Protein AF-A0A2E7K1P9-F1 (afdb_monomer_lite)

Sequence (410 aa):
MKFFSSQADNTAHVYNAFFIGLDHKYANKWCELDKQDKVLKALDDAIKAGVHETQGELEARKVELEEELLKSRKILSDFKVHERYKDIQVEANQLTGELHQLANQNVSDGRKLDHYKSAIEDETPPDQVKLEAIYEETGLVFPDSVKRTLQEASAFHIQIIKNRAAFLEAEIVRIKNEMARREALIKTFNEKRSACMEVLNTHGALEEYSRLQEEHTKIKEKFEQILNKIEDIRDKTKKRKEIKSVKLELDKEATIDYEEKRELWEQAIRLFNDTAKALYGVPGEFVIDISDKGYRFNVDIPGGRGGGIGKMKIFCYDLMVICMQQILGRNIDFLVHDSIIYEGVDERQIAHAIEQAAAKAEEYDFQYIMTINSDMVPYEDFHEGFNFDEHIKLRLSDDDESGSLLGLRF

pLDDT: mean 84.12, std 13.24, range [26.08, 97.81]

Structure (mmCIF, N/CA/C/O backbone):
data_AF-A0A2E7K1P9-F1
#
_entry.id   AF-A0A2E7K1P9-F1
#
loop_
_atom_site.group_PDB
_atom_site.id
_atom_site.type_symbol
_atom_site.label_atom_id
_atom_site.label_alt_id
_atom_site.label_comp_id
_atom_site.label_asym_id
_atom_site.label_entity_id
_atom_site.label_seq_id
_atom_site.pdbx_PDB_ins_code
_atom_site.Cartn_x
_atom_site.Cartn_y
_atom_site.Cartn_z
_atom_site.occupancy
_atom_site.B_iso_or_equiv
_atom_site.auth_seq_id
_atom_site.auth_comp_id
_atom_site.auth_asym_id
_atom_site.auth_atom_id
_atom_site.pdbx_PDB_model_num
ATOM 1 N N . MET A 1 1 ? -12.291 7.205 -22.813 1.00 30.08 1 MET A N 1
ATOM 2 C CA . MET A 1 1 ? -11.298 6.509 -21.970 1.00 30.08 1 MET A CA 1
ATOM 3 C C . MET A 1 1 ? -10.903 7.450 -20.840 1.00 30.08 1 MET A C 1
ATOM 5 O O . MET A 1 1 ? -10.360 8.510 -21.120 1.00 30.08 1 MET A O 1
ATOM 9 N N . LYS A 1 2 ? -11.254 7.153 -19.582 1.00 26.08 2 LYS A N 1
ATOM 10 C CA . LYS A 1 2 ? -10.639 7.864 -18.453 1.00 26.08 2 LYS A CA 1
ATOM 11 C C . LYS A 1 2 ? -9.226 7.302 -18.334 1.00 26.08 2 LYS A C 1
ATOM 13 O O . LYS A 1 2 ? -9.080 6.165 -17.902 1.00 26.08 2 LYS A O 1
ATOM 18 N N . PHE A 1 3 ? -8.218 8.059 -18.759 1.00 32.81 3 PHE A N 1
ATOM 19 C CA . PHE A 1 3 ? -6.847 7.792 -18.336 1.00 32.81 3 PHE A CA 1
ATOM 20 C C . PHE A 1 3 ? -6.865 7.756 -16.803 1.00 32.81 3 PHE A C 1
ATOM 22 O O . PHE A 1 3 ? -7.365 8.697 -16.179 1.00 32.81 3 PHE A O 1
ATOM 29 N N . PHE A 1 4 ? -6.422 6.658 -16.188 1.00 37.00 4 PHE A N 1
ATOM 30 C CA . PHE A 1 4 ? -6.228 6.607 -14.740 1.00 37.00 4 PHE A CA 1
ATOM 31 C C . PHE A 1 4 ? -5.079 7.567 -14.413 1.00 37.00 4 PHE A C 1
ATOM 33 O O . PHE A 1 4 ? -3.915 7.193 -14.431 1.00 37.00 4 PHE A O 1
ATOM 40 N N . SER A 1 5 ? -5.410 8.840 -14.197 1.00 42.88 5 SER A N 1
ATOM 41 C CA . SER A 1 5 ? -4.448 9.946 -14.145 1.00 42.88 5 SER A CA 1
ATOM 42 C C . SER A 1 5 ? -3.626 10.007 -12.857 1.00 42.88 5 SER A C 1
ATOM 44 O O . SER A 1 5 ? -2.869 10.951 -12.666 1.00 42.88 5 SER A O 1
ATOM 46 N N . SER A 1 6 ? -3.771 9.041 -11.956 1.00 48.88 6 SER A N 1
ATOM 47 C CA . SER A 1 6 ? -2.884 8.910 -10.807 1.00 48.88 6 SER A CA 1
ATOM 48 C C . SER A 1 6 ? -3.024 7.527 -10.192 1.00 48.88 6 SER A C 1
ATOM 50 O O . SER A 1 6 ? -3.990 7.209 -9.497 1.00 48.88 6 SER A O 1
ATOM 52 N N . GLN A 1 7 ? -2.025 6.683 -10.425 1.00 54.31 7 GLN A N 1
ATOM 53 C CA . GLN A 1 7 ? -1.758 5.614 -9.481 1.00 54.31 7 GLN A CA 1
ATOM 54 C C . GLN A 1 7 ? -1.381 6.266 -8.143 1.00 54.31 7 GLN A C 1
ATOM 56 O O . GLN A 1 7 ? -0.643 7.247 -8.123 1.00 54.31 7 GLN A O 1
ATOM 61 N N . ALA A 1 8 ? -1.903 5.766 -7.022 1.00 63.16 8 ALA A N 1
ATOM 62 C CA . ALA A 1 8 ? -1.455 6.254 -5.722 1.00 63.16 8 ALA A CA 1
ATOM 63 C C . ALA A 1 8 ? 0.054 5.984 -5.580 1.00 63.16 8 ALA A C 1
ATOM 65 O O . ALA A 1 8 ? 0.463 4.837 -5.767 1.00 63.16 8 ALA A O 1
ATOM 66 N N . ASP A 1 9 ? 0.849 7.000 -5.222 1.00 66.00 9 ASP A N 1
ATOM 67 C CA . ASP A 1 9 ? 2.323 6.928 -5.129 1.00 66.00 9 ASP A CA 1
ATOM 68 C C . ASP A 1 9 ? 2.818 5.660 -4.412 1.00 66.00 9 ASP A C 1
ATOM 70 O O . ASP A 1 9 ? 3.737 4.980 -4.863 1.00 66.00 9 ASP A O 1
ATOM 74 N N . ASN A 1 10 ? 2.130 5.263 -3.336 1.00 71.56 10 ASN A N 1
ATOM 75 C CA . ASN A 1 10 ? 2.483 4.075 -2.559 1.00 71.56 10 ASN A CA 1
ATOM 76 C C . ASN A 1 10 ? 2.408 2.761 -3.361 1.00 71.56 10 ASN A C 1
ATOM 78 O O . ASN A 1 10 ? 3.131 1.822 -3.049 1.00 71.56 10 ASN A O 1
ATOM 82 N N . THR A 1 11 ? 1.525 2.653 -4.357 1.00 79.44 11 THR A N 1
ATOM 83 C CA . THR A 1 11 ? 1.408 1.450 -5.197 1.00 79.44 11 THR A CA 1
ATOM 84 C C . THR A 1 11 ? 2.466 1.439 -6.299 1.00 79.44 11 THR A C 1
ATOM 86 O O . THR A 1 11 ? 2.938 0.365 -6.659 1.00 79.44 11 THR A O 1
ATOM 89 N N . ALA A 1 12 ? 2.894 2.607 -6.791 1.00 85.06 12 ALA A N 1
ATOM 90 C CA . ALA A 1 12 ? 3.973 2.690 -7.775 1.00 85.06 12 ALA A CA 1
ATOM 91 C C . ALA A 1 12 ? 5.279 2.101 -7.212 1.00 85.06 12 ALA A C 1
ATOM 93 O O . ALA A 1 12 ? 5.960 1.331 -7.883 1.00 85.06 12 ALA A O 1
ATOM 94 N N . HIS A 1 13 ? 5.580 2.354 -5.934 1.00 87.19 13 HIS A N 1
ATOM 95 C CA . HIS A 1 13 ? 6.755 1.779 -5.272 1.00 87.19 13 HIS A CA 1
ATOM 96 C C . HIS A 1 13 ? 6.727 0.244 -5.172 1.00 87.19 13 HIS A C 1
ATOM 98 O O . HIS A 1 13 ? 7.782 -0.386 -5.218 1.00 87.19 13 HIS A O 1
ATOM 104 N N . VAL A 1 14 ? 5.544 -0.375 -5.084 1.00 90.88 14 VAL A N 1
ATOM 105 C CA . VAL A 1 14 ? 5.408 -1.843 -5.091 1.00 90.88 14 VAL A CA 1
ATOM 106 C C . VAL A 1 14 ? 5.821 -2.410 -6.446 1.00 90.88 14 VAL A C 1
ATOM 108 O O . VAL A 1 14 ? 6.595 -3.366 -6.504 1.00 90.88 14 VAL A O 1
ATOM 111 N N . TYR A 1 15 ? 5.334 -1.811 -7.533 1.00 91.75 15 TYR A N 1
ATOM 112 C CA . TYR A 1 15 ? 5.670 -2.252 -8.886 1.00 91.75 15 TYR A CA 1
ATOM 113 C C . TYR A 1 15 ? 7.130 -1.984 -9.222 1.00 91.75 15 TYR A C 1
ATOM 115 O O . TYR A 1 15 ? 7.794 -2.865 -9.752 1.00 91.75 15 TYR A O 1
ATOM 123 N N . ASN A 1 16 ? 7.667 -0.833 -8.822 1.00 92.88 16 ASN A N 1
ATOM 124 C CA . ASN A 1 16 ? 9.072 -0.515 -9.054 1.00 92.88 16 ASN A CA 1
ATOM 125 C C . ASN A 1 16 ? 9.994 -1.492 -8.321 1.00 92.88 16 ASN A C 1
ATOM 127 O O . ASN A 1 16 ? 10.934 -1.995 -8.929 1.00 92.88 16 ASN A O 1
ATOM 131 N N . ALA A 1 17 ? 9.687 -1.831 -7.060 1.00 94.12 17 ALA A N 1
ATOM 132 C CA . ALA A 1 17 ? 10.420 -2.862 -6.329 1.00 94.12 17 ALA A CA 1
ATOM 133 C C . ALA A 1 17 ? 10.379 -4.202 -7.076 1.00 94.12 17 ALA A C 1
ATOM 135 O O . ALA A 1 17 ? 11.417 -4.832 -7.268 1.00 94.12 17 ALA A O 1
ATOM 136 N N . PHE A 1 18 ? 9.200 -4.596 -7.569 1.00 94.19 18 PHE A N 1
ATOM 137 C CA . PHE A 1 18 ? 9.061 -5.799 -8.379 1.00 94.19 18 PHE A CA 1
ATOM 138 C C . PHE A 1 18 ? 9.933 -5.737 -9.639 1.00 94.19 18 PHE A C 1
ATOM 140 O O . PHE A 1 18 ? 10.727 -6.655 -9.844 1.00 94.19 18 PHE A O 1
ATOM 147 N N . PHE A 1 19 ? 9.824 -4.684 -10.456 1.00 94.44 19 PHE A N 1
ATOM 148 C CA . PHE A 1 19 ? 10.493 -4.572 -11.756 1.00 94.44 19 PHE A CA 1
ATOM 149 C C . PHE A 1 19 ? 12.011 -4.679 -11.674 1.00 94.44 19 PHE A C 1
ATOM 151 O O . PHE A 1 19 ? 12.601 -5.304 -12.549 1.00 94.44 19 PHE A O 1
ATOM 158 N N . ILE A 1 20 ? 12.626 -4.151 -10.615 1.00 93.62 20 ILE A N 1
ATOM 159 C CA . ILE A 1 20 ? 14.087 -4.181 -10.452 1.00 93.62 20 ILE A CA 1
ATOM 160 C C . ILE A 1 20 ? 14.593 -5.359 -9.602 1.00 93.62 20 ILE A C 1
ATOM 162 O O . ILE A 1 20 ? 15.792 -5.487 -9.378 1.00 93.62 20 ILE A O 1
ATOM 166 N N . GLY A 1 21 ? 13.693 -6.213 -9.105 1.00 93.00 21 GLY A N 1
ATOM 167 C CA . GLY A 1 21 ? 14.045 -7.435 -8.373 1.00 93.00 21 GLY A CA 1
ATOM 168 C C . GLY A 1 21 ? 14.069 -7.327 -6.844 1.00 93.00 21 GLY A C 1
ATOM 169 O O . GLY A 1 21 ? 14.297 -8.341 -6.181 1.00 93.00 21 GLY A O 1
ATOM 170 N N . LEU A 1 22 ? 13.773 -6.162 -6.258 1.00 94.19 22 LEU A N 1
ATOM 171 C CA . LEU A 1 22 ? 13.558 -6.022 -4.810 1.00 94.19 22 LEU A CA 1
ATOM 172 C C . LEU A 1 22 ? 12.299 -6.777 -4.355 1.00 94.19 22 LEU A C 1
ATOM 174 O O . LEU A 1 22 ? 11.392 -7.058 -5.148 1.00 94.19 22 LEU A O 1
ATOM 178 N N . ASP A 1 23 ? 12.225 -7.152 -3.073 1.00 93.62 23 ASP A N 1
ATOM 179 C CA . ASP A 1 23 ? 11.033 -7.847 -2.580 1.00 93.62 23 ASP A CA 1
ATOM 180 C C . ASP A 1 23 ? 9.861 -6.869 -2.380 1.00 93.62 23 ASP A C 1
ATOM 182 O O . ASP A 1 23 ? 9.692 -6.195 -1.360 1.00 93.62 23 ASP A O 1
ATOM 186 N N . HIS A 1 24 ? 8.997 -6.829 -3.393 1.00 92.25 24 HIS A N 1
ATOM 187 C CA . HIS A 1 24 ? 7.755 -6.061 -3.408 1.00 92.25 24 HIS A CA 1
ATOM 188 C C . HIS A 1 24 ? 6.796 -6.386 -2.246 1.00 92.25 24 HIS A C 1
ATOM 190 O O . HIS A 1 24 ? 5.922 -5.569 -1.938 1.00 92.25 24 HIS A O 1
ATOM 196 N N . LYS A 1 25 ? 6.933 -7.537 -1.567 1.00 93.19 25 LYS A N 1
ATOM 197 C CA . LYS A 1 25 ? 6.108 -7.873 -0.395 1.00 93.19 25 LYS A CA 1
ATOM 198 C C . LYS A 1 25 ? 6.319 -6.880 0.739 1.00 93.19 25 LYS A C 1
ATOM 200 O O . LYS A 1 25 ? 5.346 -6.518 1.404 1.00 93.19 25 LYS A O 1
ATOM 205 N N . TYR A 1 26 ? 7.545 -6.389 0.927 1.00 91.94 26 TYR A N 1
ATOM 206 C CA . TYR A 1 26 ? 7.821 -5.380 1.945 1.00 91.94 26 TYR A CA 1
ATOM 207 C C . TYR A 1 26 ? 7.118 -4.061 1.615 1.00 91.94 26 TYR A C 1
ATOM 209 O O . TYR A 1 26 ? 6.405 -3.514 2.459 1.00 91.94 26 TYR A O 1
ATOM 217 N N . ALA A 1 27 ? 7.212 -3.604 0.359 1.00 89.31 27 ALA A N 1
ATOM 218 C CA . ALA A 1 27 ? 6.494 -2.424 -0.134 1.00 89.31 27 ALA A CA 1
ATOM 219 C C . ALA A 1 27 ? 4.971 -2.541 0.070 1.00 89.31 27 ALA A C 1
ATOM 221 O O . ALA A 1 27 ? 4.331 -1.607 0.563 1.00 89.31 27 ALA A O 1
ATOM 222 N N . ASN A 1 28 ? 4.392 -3.707 -0.235 1.00 91.00 28 ASN A N 1
ATOM 223 C CA . ASN A 1 28 ? 2.970 -3.969 -0.011 1.00 91.00 28 ASN A CA 1
ATOM 224 C C . ASN A 1 28 ? 2.597 -3.891 1.473 1.00 91.00 28 ASN A C 1
ATOM 226 O O . ASN A 1 28 ? 1.655 -3.182 1.836 1.00 91.00 28 ASN A O 1
ATOM 230 N N . LYS A 1 29 ? 3.369 -4.550 2.344 1.00 91.56 29 LYS A N 1
ATOM 231 C CA . LYS A 1 29 ? 3.129 -4.552 3.792 1.00 91.56 29 LYS A CA 1
ATOM 232 C C . LYS A 1 29 ? 3.224 -3.141 4.383 1.00 91.56 29 LYS A C 1
ATOM 234 O O . LYS A 1 29 ? 2.392 -2.767 5.208 1.00 91.56 29 LYS A O 1
ATOM 239 N N . TRP A 1 30 ? 4.161 -2.307 3.923 1.00 90.81 30 TRP A N 1
ATOM 240 C CA . TRP A 1 30 ? 4.207 -0.892 4.312 1.00 90.81 30 TRP A CA 1
ATOM 241 C C . TRP A 1 30 ? 2.958 -0.123 3.884 1.00 90.81 30 TRP A C 1
ATOM 243 O O . TRP A 1 30 ? 2.417 0.643 4.684 1.00 90.81 30 TRP A O 1
ATOM 253 N N . CYS A 1 31 ? 2.476 -0.339 2.658 1.00 87.50 31 CYS A N 1
ATOM 254 C CA . CYS A 1 31 ? 1.270 0.313 2.151 1.00 87.50 31 CYS A CA 1
ATOM 255 C C . CYS A 1 31 ? 0.033 -0.053 2.990 1.00 87.50 31 CYS A C 1
ATOM 257 O O . CYS A 1 31 ? -0.765 0.820 3.340 1.00 87.50 31 CYS A O 1
ATOM 259 N N . GLU A 1 32 ? -0.103 -1.322 3.378 1.00 89.62 32 GLU A N 1
ATOM 260 C CA . GLU A 1 32 ? -1.168 -1.794 4.269 1.00 89.62 32 GLU A CA 1
ATOM 261 C C . GLU A 1 32 ? -1.074 -1.168 5.666 1.00 89.62 32 GLU A C 1
ATOM 263 O O . GLU A 1 32 ? -2.058 -0.618 6.170 1.00 89.62 32 GLU A O 1
ATOM 268 N N . LEU A 1 33 ? 0.117 -1.175 6.271 1.00 91.12 33 LEU A N 1
ATOM 269 C CA . LEU A 1 33 ? 0.347 -0.590 7.594 1.00 91.12 33 LEU A CA 1
ATOM 270 C C . LEU A 1 33 ? 0.148 0.933 7.600 1.00 91.12 33 LEU A C 1
ATOM 272 O O . LEU A 1 33 ? -0.300 1.490 8.601 1.00 91.12 33 LEU A O 1
ATOM 276 N N . ASP A 1 34 ? 0.467 1.634 6.508 1.00 87.88 34 ASP A N 1
ATOM 277 C CA . ASP A 1 34 ? 0.216 3.074 6.372 1.00 87.88 34 ASP A CA 1
ATOM 278 C C . ASP A 1 34 ? -1.280 3.390 6.254 1.00 87.88 34 ASP A C 1
ATOM 280 O O . ASP A 1 34 ? -1.759 4.327 6.894 1.00 87.88 34 ASP A O 1
ATOM 284 N N . LYS A 1 35 ? -2.047 2.575 5.515 1.00 88.38 35 LYS A N 1
ATOM 285 C CA . LYS A 1 35 ? -3.515 2.688 5.474 1.00 88.38 35 LYS A CA 1
ATOM 286 C C . LYS A 1 35 ? -4.120 2.508 6.868 1.00 88.38 35 LYS A C 1
ATOM 288 O O . LYS A 1 35 ? -4.943 3.323 7.281 1.00 88.38 35 LYS A O 1
ATOM 293 N N . GLN A 1 36 ? -3.680 1.493 7.613 1.00 89.56 36 GLN A N 1
ATOM 294 C CA . GLN A 1 36 ? -4.150 1.253 8.980 1.00 89.56 36 GLN A CA 1
ATOM 295 C C . GLN A 1 36 ? -3.756 2.389 9.943 1.00 89.56 36 GLN A C 1
ATOM 297 O O . GLN A 1 36 ? -4.601 2.877 10.694 1.00 89.56 36 GLN A O 1
ATOM 302 N N . ASP A 1 37 ? -2.504 2.866 9.899 1.00 89.69 37 ASP A N 1
ATOM 303 C CA . ASP A 1 37 ? -2.039 3.972 10.752 1.00 89.69 37 ASP A CA 1
ATOM 304 C C . ASP A 1 37 ? -2.754 5.293 10.430 1.00 89.69 37 ASP A C 1
ATOM 306 O O . ASP A 1 37 ? -3.048 6.052 11.349 1.00 89.69 37 ASP A O 1
ATOM 310 N N . LYS A 1 38 ? -3.097 5.565 9.162 1.00 89.19 38 LYS A N 1
ATOM 311 C CA . LYS A 1 38 ? -3.888 6.747 8.769 1.00 89.19 38 LYS A CA 1
ATOM 312 C C . LYS A 1 38 ? -5.279 6.750 9.400 1.00 89.19 38 LYS A C 1
ATOM 314 O O . LYS A 1 38 ? -5.691 7.777 9.937 1.00 89.19 38 LYS A O 1
ATOM 319 N N . VAL A 1 39 ? -5.972 5.608 9.391 1.00 87.88 39 VAL A N 1
ATOM 320 C CA . VAL A 1 39 ? -7.293 5.472 10.031 1.00 87.88 39 VAL A CA 1
ATOM 321 C C . VAL A 1 39 ? -7.202 5.744 11.535 1.00 87.88 39 VAL A C 1
ATOM 323 O O . VAL A 1 39 ? -8.043 6.450 12.087 1.00 87.88 39 VAL A O 1
ATOM 326 N N . LEU A 1 40 ? -6.162 5.235 12.204 1.00 87.94 40 LEU A N 1
ATOM 327 C CA . LEU A 1 40 ? -5.960 5.462 13.639 1.00 87.94 40 LEU A CA 1
ATOM 328 C C . LEU A 1 40 ? -5.516 6.900 13.956 1.00 87.94 40 LEU A C 1
ATOM 330 O O . LEU A 1 40 ? -5.978 7.473 14.941 1.00 87.94 40 LEU A O 1
ATOM 334 N N . LYS A 1 41 ? -4.667 7.508 13.118 1.00 87.94 41 LYS A N 1
ATOM 335 C CA . LYS A 1 41 ? -4.225 8.907 13.255 1.00 87.94 41 LYS A CA 1
ATOM 336 C C . LYS A 1 41 ? -5.381 9.896 13.180 1.00 87.94 41 LYS A C 1
ATOM 338 O O . LYS A 1 41 ? -5.394 10.833 13.966 1.00 87.94 41 LYS A O 1
ATOM 343 N N . ALA A 1 42 ? -6.355 9.664 12.300 1.00 87.06 42 ALA A N 1
ATOM 344 C CA . ALA A 1 42 ? -7.517 10.541 12.173 1.00 87.06 42 ALA A CA 1
ATOM 345 C C . ALA A 1 42 ? -8.279 10.700 13.502 1.00 87.06 42 ALA A C 1
ATOM 347 O O . ALA A 1 42 ? -8.740 11.793 13.825 1.00 87.06 42 ALA A O 1
ATOM 348 N N . LEU A 1 43 ? -8.363 9.633 14.306 1.00 82.19 43 LEU A N 1
ATOM 349 C CA . LEU A 1 43 ? -8.962 9.710 15.637 1.00 82.19 43 LEU A CA 1
ATOM 350 C C . LEU A 1 43 ? -8.108 10.532 16.607 1.00 82.19 43 LEU A C 1
ATOM 352 O O . LEU A 1 43 ? -8.647 11.367 17.327 1.00 82.19 43 LEU A O 1
ATOM 356 N N . ASP A 1 44 ? -6.792 10.317 16.626 1.00 83.88 44 ASP A N 1
ATOM 357 C CA . ASP A 1 44 ? -5.888 11.083 17.492 1.00 83.88 44 ASP A CA 1
ATOM 358 C C . ASP A 1 44 ? -5.907 12.576 17.157 1.00 83.88 44 ASP A C 1
ATOM 360 O O . ASP A 1 44 ? -5.865 13.416 18.055 1.00 83.88 44 ASP A O 1
ATOM 364 N N . ASP A 1 45 ? -5.986 12.914 15.873 1.00 87.06 45 ASP A N 1
ATOM 365 C CA . ASP A 1 45 ? -6.081 14.299 15.427 1.00 87.06 45 ASP A CA 1
ATOM 366 C C . ASP A 1 45 ? -7.427 14.917 15.832 1.00 87.06 45 ASP A C 1
ATOM 368 O O . ASP A 1 45 ? -7.458 16.058 16.289 1.00 87.06 45 ASP A O 1
ATOM 372 N N . ALA A 1 46 ? -8.523 14.153 15.785 1.00 85.50 46 ALA A N 1
ATOM 373 C CA . ALA A 1 46 ? -9.822 14.599 16.285 1.00 85.50 46 ALA A CA 1
ATOM 374 C C . ALA A 1 46 ? -9.844 14.791 17.818 1.00 85.50 46 ALA A C 1
ATOM 376 O O . ALA A 1 46 ? -10.453 15.745 18.304 1.00 85.50 46 ALA A O 1
ATOM 377 N N . ILE A 1 47 ? -9.139 13.945 18.581 1.00 85.38 47 ILE A N 1
ATOM 378 C CA . ILE A 1 47 ? -8.943 14.130 20.031 1.00 85.38 47 ILE A CA 1
ATOM 379 C C . ILE A 1 47 ? -8.126 15.404 20.297 1.00 85.38 47 ILE A C 1
ATOM 381 O O . ILE A 1 47 ? -8.526 16.241 21.101 1.00 85.38 47 ILE A O 1
ATOM 385 N N . LYS A 1 48 ? -7.007 15.610 19.588 1.00 83.81 48 LYS A N 1
ATOM 386 C CA . LYS A 1 48 ? -6.170 16.819 19.737 1.00 83.81 48 LYS A CA 1
ATOM 387 C C . LYS A 1 48 ? -6.891 18.104 19.343 1.00 83.81 48 LYS A C 1
ATOM 389 O O . LYS A 1 48 ? -6.627 19.147 19.931 1.00 83.81 48 LYS A O 1
ATOM 394 N N . ALA A 1 49 ? -7.775 18.035 18.351 1.00 86.06 49 ALA A N 1
ATOM 395 C CA . ALA A 1 49 ? -8.608 19.153 17.925 1.00 86.06 49 ALA A CA 1
ATOM 396 C C . ALA A 1 49 ? -9.758 19.458 18.906 1.00 86.06 49 ALA A C 1
ATOM 398 O O . ALA A 1 49 ? -10.507 20.405 18.678 1.00 86.06 49 ALA A O 1
ATOM 399 N N . GLY A 1 50 ? -9.921 18.667 19.975 1.00 82.06 50 GLY A N 1
ATOM 400 C CA . GLY A 1 50 ? -10.991 18.833 20.960 1.00 82.06 50 GLY A CA 1
ATOM 401 C C . GLY A 1 50 ? -12.373 18.405 20.456 1.00 82.06 50 GLY A C 1
ATOM 402 O O . GLY A 1 50 ? -13.377 18.728 21.082 1.00 82.06 50 GLY A O 1
ATOM 403 N N . VAL A 1 51 ? -12.443 17.689 19.327 1.00 84.25 51 VAL A N 1
ATOM 404 C CA . VAL A 1 51 ? -13.696 17.132 18.785 1.00 84.25 51 VAL A CA 1
ATOM 405 C C . VAL A 1 51 ? -14.124 15.894 19.581 1.00 84.25 51 VAL A C 1
ATOM 407 O O . VAL A 1 51 ? -15.316 15.624 19.724 1.00 84.25 51 VAL A O 1
ATOM 410 N N . HIS A 1 52 ? -13.155 15.155 20.127 1.00 83.19 52 HIS A N 1
ATOM 411 C CA . HIS A 1 52 ? -13.379 14.004 20.998 1.00 83.19 52 HIS A CA 1
ATOM 412 C C . HIS A 1 52 ? -12.691 14.179 22.355 1.00 83.19 52 HIS A C 1
ATOM 414 O O . HIS A 1 52 ? -11.592 14.721 22.431 1.00 83.19 52 HIS A O 1
ATOM 420 N N . GLU A 1 53 ? -13.340 13.670 23.406 1.00 86.00 53 GLU A N 1
ATOM 421 C CA . GLU A 1 53 ? -12.803 13.621 24.772 1.00 86.00 53 GLU A CA 1
ATOM 422 C C . GLU A 1 53 ? -11.527 12.758 24.818 1.00 86.00 53 GLU A C 1
ATOM 424 O O . GLU A 1 53 ? -11.432 11.705 24.174 1.00 86.00 53 GLU A O 1
ATOM 429 N N . THR A 1 54 ? -10.543 13.186 25.605 1.00 89.81 54 THR A N 1
ATOM 430 C CA . THR A 1 54 ? -9.325 12.410 25.864 1.00 89.81 54 THR A CA 1
ATOM 431 C C . THR A 1 54 ? -9.610 11.227 26.793 1.00 89.81 54 THR A C 1
ATOM 433 O O . THR A 1 54 ? -10.577 11.225 27.557 1.00 89.81 54 THR A O 1
ATOM 436 N N . GLN A 1 55 ? -8.721 10.223 26.809 1.00 89.88 55 GLN A N 1
ATOM 437 C CA . GLN A 1 55 ? -8.840 9.118 27.770 1.00 89.88 55 GLN A CA 1
ATOM 438 C C . GLN A 1 55 ? -8.870 9.628 29.224 1.00 89.88 55 GLN A C 1
ATOM 440 O O . GLN A 1 55 ? -9.642 9.118 30.026 1.00 89.88 55 GLN A O 1
ATOM 445 N N . GLY A 1 56 ? -8.057 10.635 29.567 1.00 89.00 56 GLY A N 1
ATOM 446 C CA . GLY A 1 56 ? -8.008 11.186 30.926 1.00 89.00 56 GLY A CA 1
ATOM 447 C C . GLY A 1 56 ? -9.313 11.866 31.345 1.00 89.00 56 GLY A C 1
ATOM 448 O O . GLY A 1 56 ? -9.776 11.658 32.462 1.00 89.00 56 GLY A O 1
ATOM 449 N N . GLU A 1 57 ? -9.935 12.620 30.437 1.00 90.81 57 GLU A N 1
ATOM 450 C CA . GLU A 1 57 ? -11.239 13.258 30.669 1.00 90.81 57 GLU A CA 1
ATOM 451 C C . GLU A 1 57 ? -12.349 12.221 30.867 1.00 90.81 57 GLU A C 1
ATOM 453 O O . GLU A 1 57 ? -13.154 12.337 31.791 1.00 90.81 57 GLU A O 1
ATOM 458 N N . LEU A 1 58 ? -12.359 11.167 30.047 1.00 93.12 58 LEU A N 1
ATOM 459 C CA . LEU A 1 58 ? -13.323 10.077 30.183 1.00 93.12 58 LEU A CA 1
ATOM 460 C C . LEU A 1 58 ? -13.148 9.311 31.502 1.00 93.12 58 LEU A C 1
ATOM 462 O O . LEU A 1 58 ? -14.142 8.959 32.130 1.00 93.12 58 LEU A O 1
ATOM 466 N N . GLU A 1 59 ? -11.910 9.073 31.948 1.00 93.06 59 GLU A N 1
ATOM 467 C CA . GLU A 1 59 ? -11.632 8.414 33.235 1.00 93.06 59 GLU A CA 1
ATOM 468 C C . GLU A 1 59 ? -12.071 9.278 34.425 1.00 93.06 59 GLU A C 1
ATOM 470 O O . GLU A 1 59 ? -12.653 8.752 35.371 1.00 93.06 59 GLU A O 1
ATOM 475 N N . ALA A 1 60 ? -11.866 10.598 34.376 1.00 94.44 60 ALA A N 1
ATOM 476 C CA . ALA A 1 60 ? -12.380 11.506 35.404 1.00 94.44 60 ALA A CA 1
ATOM 477 C C . ALA A 1 60 ? -13.916 11.454 35.470 1.00 94.44 60 ALA A C 1
ATOM 479 O O . ALA A 1 60 ? -14.497 11.240 36.534 1.00 94.44 60 ALA A O 1
ATOM 480 N N . ARG A 1 61 ? -14.575 11.534 34.310 1.00 92.25 61 ARG A N 1
ATOM 481 C CA . ARG A 1 61 ? -16.038 11.472 34.200 1.00 92.25 61 ARG A CA 1
ATOM 482 C C . ARG A 1 61 ? -16.616 10.125 34.626 1.00 92.25 61 ARG A C 1
ATOM 484 O O . ARG A 1 61 ? -17.708 10.063 35.187 1.00 92.25 61 ARG A O 1
ATOM 491 N N . LYS A 1 62 ? -15.888 9.037 34.372 1.00 95.81 62 LYS A N 1
ATOM 492 C CA . LYS A 1 62 ? -16.229 7.701 34.865 1.00 95.81 62 LYS A CA 1
ATOM 493 C C . LYS A 1 62 ? -16.295 7.696 36.393 1.00 95.81 62 LYS A C 1
ATOM 495 O O . LYS A 1 62 ? -17.270 7.180 36.927 1.00 95.81 62 LYS A O 1
ATOM 500 N N . VAL A 1 63 ? -15.297 8.265 37.076 1.00 95.44 63 VAL A N 1
ATOM 501 C CA . VAL A 1 63 ? -15.265 8.332 38.550 1.00 95.44 63 VAL A CA 1
ATOM 502 C C . VAL A 1 63 ? -16.446 9.146 39.086 1.00 95.44 63 VAL A C 1
ATOM 504 O O . VAL A 1 63 ? -17.121 8.702 40.011 1.00 95.44 63 VAL A O 1
ATOM 507 N N . GLU A 1 64 ? -16.755 10.289 38.469 1.00 93.81 64 GLU A N 1
ATOM 508 C CA . GLU A 1 64 ? -17.919 11.109 38.841 1.00 93.81 64 GLU A CA 1
ATOM 509 C C . GLU A 1 64 ? -19.241 10.333 38.707 1.00 93.81 64 GLU A C 1
ATOM 511 O O . GLU A 1 64 ? -20.028 10.263 39.653 1.00 93.81 64 GLU A O 1
ATOM 516 N N . LEU A 1 65 ? -19.468 9.690 37.556 1.00 93.62 65 LEU A N 1
ATOM 517 C CA . LEU A 1 65 ? -20.672 8.892 37.304 1.00 93.62 65 LEU A CA 1
ATOM 518 C C . LEU A 1 65 ? -20.763 7.659 38.216 1.00 93.62 65 LEU A C 1
ATOM 520 O O . LEU A 1 65 ? -21.861 7.258 38.599 1.00 93.62 65 LEU A O 1
ATOM 524 N N . GLU A 1 66 ? -19.631 7.058 38.582 1.00 93.94 66 GLU A N 1
ATOM 525 C CA . GLU A 1 66 ? -19.574 5.946 39.534 1.00 93.94 66 GLU A CA 1
ATOM 526 C C . GLU A 1 66 ? -20.030 6.386 40.934 1.00 93.94 66 GLU A C 1
ATOM 528 O O . GLU A 1 66 ? -20.833 5.699 41.576 1.00 93.94 66 GLU A O 1
ATOM 533 N N . GLU A 1 67 ? -19.599 7.565 41.392 1.00 94.44 67 GLU A N 1
ATOM 534 C CA . GLU A 1 67 ? -20.090 8.145 42.643 1.00 94.44 67 GLU A CA 1
ATOM 535 C C . GLU A 1 67 ? -21.586 8.479 42.590 1.00 94.44 67 GLU A C 1
ATOM 537 O O . GLU A 1 67 ? -22.312 8.213 43.556 1.00 94.44 67 GLU A O 1
ATOM 542 N N . GLU A 1 68 ? -22.065 9.060 41.488 1.00 92.62 68 GLU A N 1
ATOM 543 C CA . GLU A 1 68 ? -23.489 9.352 41.285 1.00 92.62 68 GLU A CA 1
ATOM 544 C C . GLU A 1 68 ? -24.335 8.075 41.290 1.00 92.62 68 GLU A C 1
ATOM 546 O O . GLU A 1 68 ? -25.375 8.027 41.953 1.00 92.62 68 GLU A O 1
ATOM 551 N N . LEU A 1 69 ? -23.863 7.010 40.636 1.00 92.88 69 LEU A N 1
ATOM 552 C CA . LEU A 1 69 ? -24.500 5.694 40.656 1.00 92.88 69 LEU A CA 1
ATOM 553 C C . LEU A 1 69 ? -24.598 5.131 42.068 1.00 92.88 69 LEU A C 1
ATOM 555 O O . LEU A 1 69 ? -25.655 4.628 42.454 1.00 92.88 69 LEU A O 1
ATOM 559 N N . LEU A 1 70 ? -23.522 5.227 42.853 1.00 92.25 70 LEU A N 1
ATOM 560 C CA . LEU A 1 70 ? -23.511 4.778 44.244 1.00 92.25 70 LEU A CA 1
ATOM 561 C C . LEU A 1 70 ? -24.497 5.575 45.106 1.00 92.25 70 LEU A C 1
ATOM 563 O O . LEU A 1 70 ? -25.230 4.979 45.899 1.00 92.25 70 LEU A O 1
ATOM 567 N N . LYS A 1 71 ? -24.546 6.904 44.948 1.00 90.50 71 LYS A N 1
ATOM 568 C CA . LYS A 1 71 ? -25.485 7.784 45.669 1.00 90.50 71 LYS A CA 1
ATOM 569 C C . LYS A 1 71 ? -26.934 7.471 45.290 1.00 90.50 71 LYS A C 1
ATOM 571 O O . LYS A 1 71 ? -27.751 7.208 46.168 1.00 90.50 71 LYS A O 1
ATOM 576 N N . SER A 1 72 ? -27.232 7.422 43.994 1.00 87.75 72 SER A N 1
ATOM 577 C CA . SER A 1 72 ? -28.558 7.103 43.458 1.00 87.75 72 SER A CA 1
ATOM 578 C C . SER A 1 72 ? -29.033 5.709 43.896 1.00 87.75 72 SER A C 1
ATOM 580 O O . SER A 1 72 ? -30.167 5.550 44.348 1.00 87.75 72 SER A O 1
ATOM 582 N N . ARG A 1 73 ? -28.141 4.708 43.890 1.00 86.94 73 ARG A N 1
ATOM 583 C CA . ARG A 1 73 ? -28.446 3.354 44.374 1.00 86.94 73 ARG A CA 1
ATOM 584 C C . ARG A 1 73 ? -28.795 3.321 45.863 1.00 86.94 73 ARG A C 1
ATOM 586 O O . ARG A 1 73 ? -29.703 2.585 46.238 1.00 86.94 73 ARG A O 1
ATOM 593 N N . LYS A 1 74 ? -28.096 4.097 46.702 1.00 85.69 74 LYS A N 1
ATOM 594 C CA . LYS A 1 74 ? -28.415 4.217 48.138 1.00 85.69 74 LYS A CA 1
ATOM 595 C C . LYS A 1 74 ? -29.787 4.853 48.364 1.00 85.69 74 LYS A C 1
ATOM 597 O O . LYS A 1 74 ? -30.578 4.336 49.142 1.00 85.69 74 LYS A O 1
ATOM 602 N N . ILE A 1 75 ? -30.101 5.927 47.637 1.00 80.81 75 ILE A N 1
ATOM 603 C CA . ILE A 1 75 ? -31.416 6.583 47.716 1.00 80.81 75 ILE A CA 1
ATOM 604 C C . ILE A 1 75 ? -32.533 5.591 47.355 1.00 80.81 75 ILE A C 1
ATOM 606 O O . ILE A 1 75 ? -33.534 5.504 48.062 1.00 80.81 75 ILE A O 1
ATOM 610 N N . LEU A 1 76 ? -32.336 4.790 46.303 1.00 80.00 76 LEU A N 1
ATOM 611 C CA . LEU A 1 76 ? -33.284 3.750 45.900 1.00 80.00 76 LEU A CA 1
ATOM 612 C C . LEU A 1 76 ? -33.416 2.610 46.923 1.00 80.00 76 LEU A C 1
ATOM 614 O O . LEU A 1 76 ? -34.508 2.063 47.063 1.00 80.00 76 LEU A O 1
ATOM 618 N N . SER A 1 77 ? -32.340 2.232 47.627 1.00 74.44 77 SER A N 1
ATOM 619 C CA . SER A 1 77 ? -32.391 1.168 48.645 1.00 74.44 77 SER A CA 1
ATOM 620 C C . SER A 1 77 ? -33.056 1.605 49.947 1.00 74.44 77 SER A C 1
ATOM 622 O O . SER A 1 77 ? -33.676 0.780 50.619 1.00 74.44 77 SER A O 1
ATOM 624 N N . ASP A 1 78 ? -32.934 2.885 50.294 1.00 74.31 78 ASP A N 1
ATOM 625 C CA . ASP A 1 78 ? -33.469 3.450 51.536 1.00 74.31 78 ASP A CA 1
ATOM 626 C C . ASP A 1 78 ? -34.950 3.859 51.400 1.00 74.31 78 ASP A C 1
ATOM 628 O O . ASP A 1 78 ? -35.632 4.099 52.403 1.00 74.31 78 ASP A O 1
ATOM 632 N N . PHE A 1 79 ? -35.480 3.894 50.171 1.00 68.06 79 PHE A N 1
ATOM 633 C CA . PHE A 1 79 ? -36.875 4.219 49.883 1.00 68.06 79 PHE A CA 1
ATOM 634 C C . PHE A 1 79 ? -37.822 3.097 50.362 1.00 68.06 79 PHE A C 1
ATOM 636 O O . PHE A 1 79 ? -37.979 2.054 49.723 1.00 68.06 79 PHE A O 1
ATOM 643 N N . LYS A 1 80 ? -38.465 3.292 51.522 1.00 56.19 80 LYS A N 1
ATOM 644 C CA . LYS A 1 80 ? -39.425 2.336 52.103 1.00 56.19 80 LYS A CA 1
ATOM 645 C C . LYS A 1 80 ? -40.801 2.434 51.435 1.00 56.19 80 LYS A C 1
ATOM 647 O O . LYS A 1 80 ? -41.624 3.256 51.830 1.00 56.19 80 LYS A O 1
ATOM 652 N N . VAL A 1 81 ? -41.083 1.529 50.498 1.00 55.00 81 VAL A N 1
ATOM 653 C CA . VAL A 1 81 ? -42.445 1.245 50.001 1.00 55.00 81 VAL A CA 1
ATOM 654 C C . VAL A 1 81 ? -43.026 0.041 50.761 1.00 55.00 81 VAL A C 1
ATOM 656 O O . VAL A 1 81 ? -42.297 -0.889 51.104 1.00 55.00 81 VAL A O 1
ATOM 659 N N . HIS A 1 82 ? -44.328 0.063 51.068 1.00 54.81 82 HIS A N 1
ATOM 660 C CA . HIS A 1 82 ? -45.062 -1.009 51.766 1.00 54.81 82 HIS A CA 1
ATOM 661 C C . HIS A 1 82 ? -44.810 -2.396 51.124 1.00 54.81 82 HIS A C 1
ATOM 663 O O . HIS A 1 82 ? -44.843 -2.506 49.900 1.00 54.81 82 HIS A O 1
ATOM 669 N N . GLU A 1 83 ? -44.626 -3.462 51.924 1.00 55.84 83 GLU A N 1
ATOM 670 C CA . GLU A 1 83 ? -44.187 -4.803 51.460 1.00 55.84 83 GLU A CA 1
ATOM 671 C C . GLU A 1 83 ? -44.966 -5.371 50.259 1.00 55.84 83 GLU A C 1
ATOM 673 O O . GLU A 1 83 ? -44.357 -5.955 49.372 1.00 55.84 83 GLU A O 1
ATOM 678 N N . ARG A 1 84 ? -46.282 -5.135 50.164 1.00 52.38 84 ARG A N 1
ATOM 679 C CA . ARG A 1 84 ? -47.113 -5.614 49.041 1.00 52.38 84 ARG A CA 1
ATOM 680 C C . ARG A 1 84 ? -46.825 -4.947 47.689 1.00 52.38 84 ARG A C 1
ATOM 682 O O . ARG A 1 84 ? -47.148 -5.529 46.662 1.00 52.38 84 ARG A O 1
ATOM 689 N N . TYR A 1 85 ? -46.239 -3.751 47.670 1.00 62.06 85 TYR A N 1
ATOM 690 C CA . TYR A 1 85 ? -45.857 -3.065 46.428 1.00 62.06 85 TYR A CA 1
ATOM 691 C C . TYR A 1 85 ? -44.441 -3.419 45.984 1.00 62.06 85 TYR A C 1
ATOM 693 O O . TYR A 1 85 ? -44.128 -3.301 44.804 1.00 62.06 85 TYR A O 1
ATOM 701 N N . LYS A 1 86 ? -43.599 -3.890 46.912 1.00 62.28 86 LYS A N 1
ATOM 702 C CA . LYS A 1 86 ? -42.223 -4.302 46.631 1.00 62.28 86 LYS A CA 1
ATOM 703 C C . LYS A 1 86 ? -42.180 -5.456 45.630 1.00 62.28 86 LYS A C 1
ATOM 705 O O . LYS A 1 86 ? -41.343 -5.441 44.737 1.00 62.28 86 LYS A O 1
ATOM 710 N N . ASP A 1 87 ? -43.113 -6.399 45.730 1.00 70.94 87 ASP A N 1
ATOM 711 C CA . ASP A 1 87 ? -43.197 -7.541 44.814 1.00 70.94 87 ASP A CA 1
ATOM 712 C C . ASP A 1 87 ? -43.604 -7.103 43.398 1.00 70.94 87 ASP A C 1
ATOM 714 O O . ASP A 1 87 ? -42.940 -7.451 42.424 1.00 70.94 87 ASP A O 1
ATOM 718 N N . ILE A 1 88 ? -44.619 -6.239 43.291 1.00 72.94 88 ILE A N 1
ATOM 719 C CA . ILE A 1 88 ? -45.097 -5.674 42.014 1.00 72.94 88 ILE A CA 1
ATOM 720 C C . ILE A 1 88 ? -44.019 -4.775 41.375 1.00 72.94 88 ILE A C 1
ATOM 722 O O . ILE A 1 88 ? -43.864 -4.724 40.157 1.00 72.94 88 ILE A O 1
ATOM 726 N N . GLN A 1 89 ? -43.230 -4.081 42.195 1.00 65.31 89 GLN A N 1
ATOM 727 C CA . GLN A 1 89 ? -42.106 -3.247 41.776 1.00 65.31 89 GLN A CA 1
ATOM 728 C C . GLN A 1 89 ? -40.901 -4.074 41.305 1.00 65.31 89 GLN A C 1
ATOM 730 O O . GLN A 1 89 ? -40.273 -3.725 40.305 1.00 65.31 89 GLN A O 1
ATOM 735 N N . VAL A 1 90 ? -40.567 -5.167 41.999 1.00 77.88 90 VAL A N 1
ATOM 736 C CA . VAL A 1 90 ? -39.535 -6.119 41.556 1.00 77.88 90 VAL A CA 1
ATOM 737 C C . VAL A 1 90 ? -39.923 -6.711 40.203 1.00 77.88 90 VAL A C 1
ATOM 739 O O . VAL A 1 90 ? -39.084 -6.757 39.305 1.00 77.88 90 VAL A O 1
ATOM 742 N N . GLU A 1 91 ? -41.196 -7.065 40.029 1.00 81.31 91 GLU A N 1
ATOM 743 C CA . GLU A 1 91 ? -41.742 -7.549 38.762 1.00 81.31 91 GLU A CA 1
ATOM 744 C C . GLU A 1 91 ? -41.659 -6.480 37.655 1.00 81.31 91 GLU A C 1
ATOM 746 O O . GLU A 1 91 ? -41.129 -6.749 36.578 1.00 81.31 91 GLU A O 1
ATOM 751 N N . ALA A 1 92 ? -42.069 -5.233 37.918 1.00 79.31 92 ALA A N 1
ATOM 752 C CA . ALA A 1 92 ? -41.972 -4.135 36.948 1.00 79.31 92 ALA A CA 1
ATOM 753 C C . ALA A 1 92 ? -40.519 -3.812 36.538 1.00 79.31 92 ALA A C 1
ATOM 755 O O . ALA A 1 92 ? -40.241 -3.513 35.369 1.00 79.31 92 ALA A O 1
ATOM 756 N N . ASN A 1 93 ? -39.579 -3.893 37.484 1.00 75.00 93 ASN A N 1
ATOM 757 C CA . ASN A 1 93 ? -38.151 -3.696 37.235 1.00 75.00 93 ASN A CA 1
ATOM 758 C C . ASN A 1 93 ? -37.545 -4.846 36.420 1.00 75.00 93 ASN A C 1
ATOM 760 O O . ASN A 1 93 ? -36.785 -4.584 35.486 1.00 75.00 93 ASN A O 1
ATOM 764 N N . GLN A 1 94 ? -37.899 -6.099 36.725 1.00 85.69 94 GLN A N 1
ATOM 765 C CA . GLN A 1 94 ? -37.512 -7.255 35.909 1.00 85.69 94 GLN A CA 1
ATOM 766 C C . GLN A 1 94 ? -38.041 -7.117 34.482 1.00 85.69 94 GLN A C 1
ATOM 768 O O . GLN A 1 94 ? -37.254 -7.192 33.542 1.00 85.69 94 GLN A O 1
ATOM 773 N N . LEU A 1 95 ? -39.328 -6.795 34.318 1.00 84.88 95 LEU A N 1
ATOM 774 C CA . LEU A 1 95 ? -39.937 -6.560 33.007 1.00 84.88 95 LEU A CA 1
ATOM 775 C C . LEU A 1 95 ? -39.239 -5.428 32.244 1.00 84.88 95 LEU A C 1
ATOM 777 O O . LEU A 1 95 ? -39.034 -5.539 31.040 1.00 84.88 95 LEU A O 1
ATOM 781 N N . THR A 1 96 ? -38.827 -4.353 32.925 1.00 80.69 96 THR A N 1
ATOM 782 C CA . THR A 1 96 ? -38.075 -3.252 32.298 1.00 80.69 96 THR A CA 1
ATOM 783 C C . THR A 1 96 ? -36.691 -3.707 31.832 1.00 80.69 96 THR A C 1
ATOM 785 O O . THR A 1 96 ? -36.311 -3.427 30.696 1.00 80.69 96 THR A O 1
ATOM 788 N N . GLY A 1 97 ? -35.955 -4.450 32.664 1.00 81.31 97 GLY A N 1
ATOM 789 C CA . GLY A 1 97 ? -34.663 -5.024 32.282 1.00 81.31 97 GLY A CA 1
ATOM 790 C C . GLY A 1 97 ? -34.774 -5.979 31.090 1.00 81.31 97 GLY A C 1
ATOM 791 O O . GLY A 1 97 ? -34.002 -5.869 30.136 1.00 81.31 97 GLY A O 1
ATOM 792 N N . GLU A 1 98 ? -35.774 -6.860 31.103 1.00 85.69 98 GLU A N 1
ATOM 793 C CA . GLU A 1 98 ? -36.048 -7.798 30.011 1.00 85.69 98 GLU A CA 1
ATOM 794 C C . GLU A 1 98 ? -36.464 -7.074 28.722 1.00 85.69 98 GLU A C 1
ATOM 796 O O . GLU A 1 98 ? -35.971 -7.410 27.647 1.00 85.69 98 GLU A O 1
ATOM 801 N N . LEU A 1 99 ? -37.293 -6.027 28.811 1.00 86.06 99 LEU A N 1
ATOM 802 C CA . LEU A 1 99 ? -37.663 -5.179 27.672 1.00 86.06 99 LEU A CA 1
ATOM 803 C C . LEU A 1 99 ? -36.439 -4.521 27.028 1.00 86.06 99 LEU A C 1
ATOM 805 O O . LEU A 1 99 ? -36.297 -4.573 25.806 1.00 86.06 99 LEU A O 1
ATOM 809 N N . HIS A 1 100 ? -35.537 -3.941 27.827 1.00 81.81 100 HIS A N 1
ATOM 810 C CA . HIS A 1 100 ? -34.303 -3.343 27.311 1.00 81.81 100 HIS A CA 1
ATOM 811 C C . HIS A 1 100 ? -33.386 -4.386 26.670 1.00 81.81 100 HIS A C 1
ATOM 813 O O . HIS A 1 100 ? -32.829 -4.136 25.600 1.00 81.81 100 HIS A O 1
ATOM 819 N N . GLN A 1 101 ? -33.249 -5.566 27.279 1.00 87.75 101 GLN A N 1
ATOM 820 C CA . GLN A 1 101 ? -32.448 -6.649 26.715 1.00 87.75 101 GLN A CA 1
ATOM 821 C C . GLN A 1 101 ? -33.007 -7.112 25.363 1.00 87.75 101 GLN A C 1
ATOM 823 O O . GLN A 1 101 ? -32.251 -7.215 24.396 1.00 87.75 101 GLN A O 1
ATOM 828 N N . LEU A 1 102 ? -34.322 -7.329 25.271 1.00 87.31 102 LEU A N 1
ATOM 829 C CA . LEU A 1 102 ? -34.998 -7.718 24.032 1.00 87.31 102 LEU A CA 1
ATOM 830 C C . LEU A 1 102 ? -34.890 -6.625 22.956 1.00 87.31 102 LEU A C 1
ATOM 832 O O . LEU A 1 102 ? -34.607 -6.934 21.799 1.00 87.31 102 LEU A O 1
ATOM 836 N N . ALA A 1 103 ? -35.049 -5.351 23.328 1.00 83.88 103 ALA A N 1
ATOM 837 C CA . ALA A 1 103 ? -34.917 -4.223 22.408 1.00 83.88 103 ALA A CA 1
ATOM 838 C C . ALA A 1 103 ? -33.484 -4.084 21.868 1.00 83.88 103 ALA A C 1
ATOM 840 O O . ALA A 1 103 ? -33.288 -3.964 20.660 1.00 83.88 103 ALA A O 1
ATOM 841 N N . ASN A 1 104 ? -32.471 -4.183 22.734 1.00 83.19 104 ASN A N 1
ATOM 842 C CA . ASN A 1 104 ? -31.064 -4.145 22.328 1.00 83.19 104 ASN A CA 1
ATOM 843 C C . ASN A 1 104 ? -30.700 -5.324 21.415 1.00 83.19 104 ASN A C 1
ATOM 845 O O . ASN A 1 104 ? -29.979 -5.147 20.430 1.00 83.19 104 ASN A O 1
ATOM 849 N N . GLN A 1 105 ? -31.222 -6.519 21.706 1.00 87.56 105 GLN A N 1
ATOM 850 C CA . GLN A 1 105 ? -31.059 -7.686 20.840 1.00 87.56 105 GLN A CA 1
ATOM 851 C C . GLN A 1 105 ? -31.704 -7.463 19.464 1.00 87.56 105 GLN A C 1
ATOM 853 O O . GLN A 1 105 ? -31.076 -7.785 18.458 1.00 87.56 105 GLN A O 1
ATOM 858 N N . ASN A 1 106 ? -32.894 -6.854 19.392 1.00 90.12 106 ASN A N 1
ATOM 859 C CA . ASN A 1 106 ? -33.531 -6.498 18.118 1.00 90.12 106 ASN A CA 1
ATOM 860 C C . ASN A 1 106 ? -32.751 -5.427 17.341 1.00 90.12 106 ASN A C 1
ATOM 862 O O . ASN A 1 106 ? -32.634 -5.545 16.127 1.00 90.12 106 ASN A O 1
ATOM 866 N N . VAL A 1 107 ? -32.163 -4.424 18.004 1.00 87.88 107 VAL A N 1
ATOM 867 C CA . VAL A 1 107 ? -31.293 -3.433 17.336 1.00 87.88 107 VAL A CA 1
ATOM 868 C C . VAL A 1 107 ? -30.040 -4.101 16.764 1.00 87.88 107 VAL A C 1
ATOM 870 O O . VAL A 1 107 ? -29.656 -3.827 15.626 1.00 87.88 107 VAL A O 1
ATOM 873 N N . SER A 1 108 ? -29.402 -4.986 17.535 1.00 86.12 108 SER A N 1
ATOM 874 C CA . SER A 1 108 ? -28.223 -5.741 17.093 1.00 86.12 108 SER A CA 1
ATOM 875 C C . SER A 1 108 ? -28.539 -6.619 15.883 1.00 86.12 108 SER A C 1
ATOM 877 O O . SER A 1 108 ? -27.831 -6.582 14.877 1.00 86.12 108 SER A O 1
ATOM 879 N N . ASP A 1 109 ? -29.644 -7.355 15.943 1.00 89.00 109 ASP A N 1
ATOM 880 C CA . ASP A 1 109 ? -30.060 -8.240 14.861 1.00 89.00 109 ASP A CA 1
ATOM 881 C C . ASP A 1 109 ? -30.607 -7.494 13.643 1.00 89.00 109 ASP A C 1
ATOM 883 O O . ASP A 1 109 ? -30.361 -7.929 12.523 1.00 89.00 109 ASP A O 1
ATOM 887 N N . GLY A 1 110 ? -31.237 -6.331 13.826 1.00 86.69 110 GLY A N 1
ATOM 888 C CA . GLY A 1 110 ? -31.601 -5.429 12.733 1.00 86.69 110 GLY A CA 1
ATOM 889 C C . GLY A 1 110 ? -30.373 -4.983 11.937 1.00 86.69 110 GLY A C 1
ATOM 890 O O . GLY A 1 110 ? -30.354 -5.109 10.717 1.00 86.69 110 GLY A O 1
ATOM 891 N N . ARG A 1 111 ? -29.290 -4.588 12.624 1.00 88.00 111 ARG A N 1
ATOM 892 C CA . ARG A 1 111 ? -28.011 -4.250 11.969 1.00 88.00 111 ARG A CA 1
ATOM 893 C C . ARG A 1 111 ? -27.397 -5.440 11.228 1.00 88.00 111 ARG A C 1
ATOM 895 O O . ARG A 1 111 ? -26.885 -5.262 10.127 1.00 88.00 111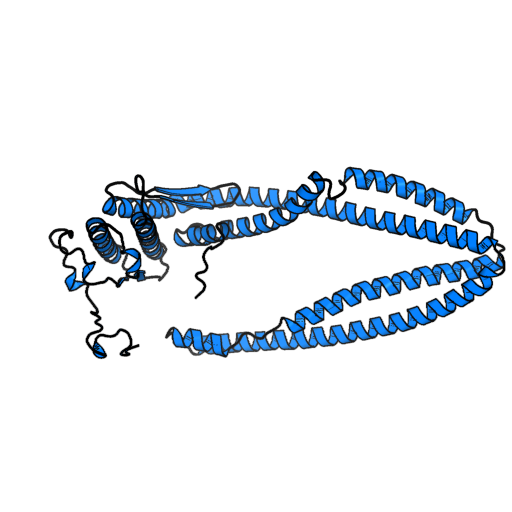 ARG A O 1
ATOM 902 N N . LYS A 1 112 ? -27.435 -6.646 11.813 1.00 85.06 112 LYS A N 1
ATOM 903 C CA . LYS A 1 112 ? -26.958 -7.869 11.133 1.00 85.06 112 LYS A CA 1
ATOM 904 C C . LYS A 1 112 ? -27.782 -8.168 9.888 1.00 85.06 112 LYS A C 1
ATOM 906 O O . LYS A 1 112 ? -27.225 -8.531 8.861 1.00 85.06 112 LYS A O 1
ATOM 911 N N . LEU A 1 113 ? -29.096 -8.006 9.982 1.00 89.69 113 LEU A N 1
ATOM 912 C CA . LEU A 1 113 ? -30.025 -8.248 8.891 1.00 89.69 113 LEU A CA 1
ATOM 913 C C . LEU A 1 113 ? -29.821 -7.251 7.746 1.00 89.69 113 LEU A C 1
ATOM 915 O O . LEU A 1 113 ? -29.834 -7.670 6.592 1.00 89.69 113 LEU A O 1
ATOM 919 N N . ASP A 1 114 ? -29.576 -5.975 8.045 1.00 85.25 114 ASP A N 1
ATOM 920 C CA . ASP A 1 114 ? -29.215 -4.974 7.036 1.00 85.25 114 ASP A CA 1
ATOM 921 C C . ASP A 1 114 ? -27.875 -5.317 6.373 1.00 85.25 114 ASP A C 1
ATOM 923 O O . ASP A 1 114 ? -27.777 -5.324 5.149 1.00 85.25 114 ASP A O 1
ATOM 927 N N . HIS A 1 115 ? -26.872 -5.717 7.162 1.00 84.44 115 HIS A N 1
ATOM 928 C CA . HIS A 1 115 ? -25.582 -6.160 6.633 1.00 84.44 115 HIS A CA 1
ATOM 929 C C . HIS A 1 115 ? -25.701 -7.394 5.723 1.00 84.44 115 HIS A C 1
ATOM 931 O O . HIS A 1 115 ? -25.100 -7.424 4.651 1.00 84.44 115 HIS A O 1
ATOM 937 N N . TYR A 1 116 ? -26.493 -8.400 6.111 1.00 85.06 116 TYR A N 1
ATOM 938 C CA . TYR A 1 116 ? -26.718 -9.595 5.292 1.00 85.06 116 TYR A CA 1
ATOM 939 C C . TYR A 1 116 ? -27.514 -9.304 4.022 1.00 85.06 116 TYR A C 1
ATOM 941 O O . TYR A 1 116 ? -27.229 -9.910 2.994 1.00 85.06 116 TYR A O 1
ATOM 949 N N . LYS A 1 117 ? -28.467 -8.366 4.054 1.00 83.56 117 LYS A N 1
ATOM 950 C CA . LYS A 1 117 ? -29.165 -7.922 2.840 1.00 83.56 117 LYS A CA 1
ATOM 951 C C . LYS A 1 117 ? -28.219 -7.235 1.861 1.00 83.56 117 LYS A C 1
ATOM 953 O O . LYS A 1 117 ? -28.206 -7.617 0.699 1.00 83.56 117 LYS A O 1
ATOM 958 N N . SER A 1 118 ? -27.396 -6.294 2.330 1.00 79.94 118 SER A N 1
ATOM 959 C CA . SER A 1 118 ? -26.406 -5.632 1.471 1.00 79.94 118 SER A CA 1
ATOM 960 C C . SER A 1 118 ? -25.386 -6.625 0.908 1.00 79.94 118 SER A C 1
ATOM 962 O O . SER A 1 118 ? -25.052 -6.556 -0.266 1.00 79.94 118 SER A O 1
ATOM 964 N N . ALA A 1 119 ? -24.960 -7.615 1.701 1.00 79.31 119 ALA A N 1
ATOM 965 C CA . ALA A 1 119 ? -24.063 -8.668 1.225 1.00 79.31 119 ALA A CA 1
ATOM 966 C C . ALA A 1 119 ? -24.679 -9.552 0.121 1.00 79.31 119 ALA A C 1
ATOM 968 O O . ALA A 1 119 ? -23.940 -10.053 -0.717 1.00 79.31 119 ALA A O 1
ATOM 969 N N . ILE A 1 120 ? -26.005 -9.743 0.107 1.00 77.00 120 ILE A N 1
ATOM 970 C CA . ILE A 1 120 ? -26.706 -10.444 -0.982 1.00 77.00 120 ILE A CA 1
ATOM 971 C C . ILE A 1 120 ? -26.841 -9.546 -2.221 1.00 77.00 120 ILE A C 1
ATOM 973 O O . ILE A 1 120 ? -26.713 -10.038 -3.338 1.00 77.00 120 ILE A O 1
ATOM 977 N N . GLU A 1 121 ? -27.106 -8.248 -2.044 1.00 70.62 121 GLU A N 1
ATOM 978 C CA . GLU A 1 121 ? -27.263 -7.291 -3.152 1.00 70.62 121 GLU A CA 1
ATOM 979 C C . GLU A 1 121 ? -25.945 -7.023 -3.901 1.00 70.62 121 GLU A C 1
ATOM 981 O O . GLU A 1 121 ? -25.963 -6.843 -5.118 1.00 70.62 121 GLU A O 1
ATOM 986 N N . ASP A 1 122 ? -24.809 -7.053 -3.198 1.00 64.75 122 ASP A N 1
ATOM 987 C CA . ASP A 1 122 ? -23.478 -6.807 -3.771 1.00 64.75 122 ASP A CA 1
ATOM 988 C C . ASP A 1 122 ? -22.837 -8.057 -4.423 1.00 64.75 122 ASP A C 1
ATOM 990 O O . ASP A 1 122 ? -21.824 -7.949 -5.122 1.00 64.75 122 ASP A O 1
ATOM 994 N N . GLU A 1 123 ? -23.402 -9.258 -4.234 1.00 62.19 123 GLU A N 1
ATOM 995 C CA . GLU A 1 123 ? -22.861 -10.504 -4.794 1.00 62.19 123 GLU A CA 1
ATOM 996 C C . GLU A 1 123 ? -23.323 -10.713 -6.249 1.00 62.19 123 GLU A C 1
ATOM 998 O O . GLU A 1 123 ? -24.358 -11.313 -6.539 1.00 62.19 123 GLU A O 1
ATOM 1003 N N . THR A 1 124 ? -22.503 -10.256 -7.199 1.00 57.50 124 THR A N 1
ATOM 1004 C CA . THR A 1 124 ? -22.615 -10.640 -8.613 1.00 57.50 124 THR A CA 1
ATOM 1005 C C . THR A 1 124 ? -21.642 -11.782 -8.920 1.00 57.50 124 THR A C 1
ATOM 1007 O O . THR A 1 124 ? -20.457 -11.677 -8.592 1.00 57.50 124 THR A O 1
ATOM 1010 N N . PRO A 1 125 ? -22.093 -12.897 -9.532 1.00 56.72 125 PRO A N 1
ATOM 1011 C CA . PRO A 1 125 ? -21.170 -13.923 -9.995 1.00 56.72 125 PRO A CA 1
ATOM 1012 C C . PRO A 1 125 ? -20.212 -13.313 -11.029 1.00 56.72 125 PRO A C 1
ATOM 1014 O O . PRO A 1 125 ? -20.642 -12.481 -11.836 1.00 56.72 125 PRO A O 1
ATOM 1017 N N . PRO A 1 126 ? -18.924 -13.702 -11.032 1.00 56.25 126 PRO A N 1
ATOM 1018 C CA . PRO A 1 126 ? -18.010 -13.258 -12.066 1.00 56.25 126 PRO A CA 1
ATOM 1019 C C . PRO A 1 126 ? -18.550 -13.682 -13.432 1.00 56.25 126 PRO A C 1
ATOM 1021 O O . PRO A 1 126 ? -18.953 -14.826 -13.644 1.00 56.25 126 PRO A O 1
ATOM 1024 N N . ASP A 1 127 ? -18.575 -12.719 -14.343 1.00 58.47 127 ASP A N 1
ATOM 1025 C CA . ASP A 1 127 ? -19.060 -12.863 -15.708 1.00 58.47 127 ASP A CA 1
ATOM 1026 C C . ASP A 1 127 ? -18.105 -13.806 -16.467 1.00 58.47 127 ASP A C 1
ATOM 1028 O O . ASP A 1 127 ? -17.087 -13.369 -17.004 1.00 58.47 127 ASP A O 1
ATOM 1032 N N . GLN A 1 128 ? -18.372 -15.121 -16.446 1.00 54.12 128 GLN A N 1
ATOM 1033 C CA . GLN A 1 128 ? -17.523 -16.138 -17.097 1.00 54.12 128 GLN A CA 1
ATOM 1034 C C . GLN A 1 128 ? -17.288 -15.823 -18.574 1.00 54.12 128 GLN A C 1
ATOM 1036 O O . GLN A 1 128 ? -16.178 -15.995 -19.073 1.00 54.12 128 GLN A O 1
ATOM 1041 N N . VAL A 1 129 ? -18.313 -15.265 -19.222 1.00 54.25 129 VAL A N 1
ATOM 1042 C CA . VAL A 1 129 ? -18.280 -14.838 -20.621 1.00 54.25 129 VAL A CA 1
ATOM 1043 C C . VAL A 1 129 ? -17.197 -13.783 -20.851 1.00 54.25 129 VAL A C 1
ATOM 1045 O O . VAL A 1 129 ? -16.561 -13.788 -21.897 1.00 54.25 129 VAL A O 1
ATOM 1048 N N . LYS A 1 130 ? -16.916 -12.911 -19.871 1.00 56.91 130 LYS A N 1
ATOM 1049 C CA . LYS A 1 130 ? -15.828 -11.929 -19.980 1.00 56.91 130 LYS A CA 1
ATOM 1050 C C . LYS A 1 130 ? -14.459 -12.551 -19.784 1.00 56.91 130 LYS A C 1
ATOM 1052 O O . LYS A 1 130 ? -13.531 -12.129 -20.456 1.00 56.91 130 LYS A O 1
ATOM 1057 N N . LEU A 1 131 ? -14.303 -13.522 -18.886 1.00 59.16 131 LEU A N 1
ATOM 1058 C CA . LEU A 1 131 ? -12.995 -14.146 -18.682 1.00 59.16 131 LEU A CA 1
ATOM 1059 C C . LEU A 1 131 ? -12.607 -14.980 -19.909 1.00 59.16 131 LEU A C 1
ATOM 1061 O O . LEU A 1 131 ? -11.496 -14.868 -20.402 1.00 59.16 131 LEU A O 1
ATOM 1065 N N . GLU A 1 132 ? -13.536 -15.761 -20.453 1.00 60.06 132 GLU A N 1
ATOM 1066 C CA . GLU A 1 132 ? -13.299 -16.557 -21.661 1.00 60.06 132 GLU A CA 1
ATOM 1067 C C . GLU A 1 132 ? -13.064 -15.662 -22.888 1.00 60.06 132 GLU A C 1
ATOM 1069 O O . GLU A 1 132 ? -12.105 -15.895 -23.619 1.00 60.06 132 GLU A O 1
ATOM 1074 N N . ALA A 1 133 ? -13.833 -14.576 -23.045 1.00 60.22 133 ALA A N 1
ATOM 1075 C CA . ALA A 1 133 ? -13.639 -13.613 -24.132 1.00 60.22 133 ALA A CA 1
ATOM 1076 C C . ALA A 1 133 ? -12.312 -12.838 -24.036 1.00 60.22 133 ALA A C 1
ATOM 1078 O O . ALA A 1 133 ? -11.625 -12.705 -25.040 1.00 60.22 133 ALA A O 1
ATOM 1079 N N . ILE A 1 134 ? -11.899 -12.386 -22.843 1.00 60.41 134 ILE A N 1
ATOM 1080 C CA . ILE A 1 134 ? -10.613 -11.685 -22.638 1.00 60.41 134 ILE A CA 1
ATOM 1081 C C . ILE A 1 134 ? -9.425 -12.614 -22.950 1.00 60.41 134 ILE A C 1
ATOM 1083 O O . ILE A 1 134 ? -8.387 -12.171 -23.442 1.00 60.41 134 ILE A O 1
ATOM 1087 N N . TYR A 1 135 ? -9.559 -13.915 -22.678 1.00 58.84 135 TYR A N 1
ATOM 1088 C CA . TYR A 1 135 ? -8.502 -14.888 -22.958 1.00 58.84 135 TYR A CA 1
ATOM 1089 C C . TYR A 1 135 ? -8.501 -15.385 -24.416 1.00 58.84 135 TYR A C 1
ATOM 1091 O O . TYR A 1 135 ? -7.432 -15.644 -24.967 1.00 58.84 135 TYR A O 1
ATOM 1099 N N . GLU A 1 136 ? -9.660 -15.461 -25.076 1.00 62.91 136 GLU A N 1
ATOM 1100 C CA . GLU A 1 136 ? -9.735 -15.689 -26.527 1.00 62.91 136 GLU A CA 1
ATOM 1101 C C . GLU A 1 136 ? -9.209 -14.484 -27.322 1.00 62.91 136 GLU A C 1
ATOM 1103 O O . GLU A 1 136 ? -8.475 -14.676 -28.291 1.00 62.91 136 GLU A O 1
ATOM 1108 N N . GLU A 1 137 ? -9.474 -13.253 -26.868 1.00 57.00 137 GLU A N 1
ATOM 1109 C CA . GLU A 1 137 ? -8.908 -12.021 -27.441 1.00 57.00 137 GLU A CA 1
ATOM 1110 C C . GLU A 1 137 ? -7.377 -11.937 -27.294 1.00 57.00 137 GLU A C 1
ATOM 1112 O O . GLU A 1 137 ? -6.726 -11.245 -28.073 1.00 57.00 137 GLU A O 1
ATOM 1117 N N . THR A 1 138 ? -6.779 -12.672 -26.348 1.00 53.75 138 THR A N 1
ATOM 1118 C CA . THR A 1 138 ? -5.317 -12.724 -26.139 1.00 53.75 138 THR A CA 1
ATOM 1119 C C . THR A 1 138 ? -4.628 -13.915 -26.822 1.00 53.75 138 THR A C 1
ATOM 1121 O O . THR A 1 138 ? -3.421 -14.091 -26.672 1.00 53.75 138 THR A O 1
ATOM 1124 N N . GLY A 1 139 ? -5.353 -14.723 -27.610 1.00 51.62 139 GLY A N 1
ATOM 1125 C CA . GLY A 1 139 ? -4.773 -15.752 -28.490 1.00 51.62 139 GLY A CA 1
ATOM 1126 C C . GLY A 1 139 ? -4.159 -16.974 -27.788 1.00 51.62 139 GLY A C 1
ATOM 1127 O O . GLY A 1 139 ? -3.570 -17.836 -28.444 1.00 51.62 139 GLY A O 1
ATOM 1128 N N . LEU A 1 140 ? -4.298 -17.088 -26.465 1.00 57.31 140 LEU A N 1
ATOM 1129 C CA . LEU A 1 140 ? -3.753 -18.190 -25.673 1.00 57.31 140 LEU A CA 1
ATOM 1130 C C . LEU A 1 140 ? -4.747 -19.357 -25.627 1.00 57.31 140 LEU A C 1
ATOM 1132 O O . LEU A 1 140 ? -5.699 -19.377 -24.847 1.00 57.31 140 LEU A O 1
ATOM 1136 N N . VAL A 1 141 ? -4.511 -20.381 -26.451 1.00 55.62 141 VAL A N 1
ATOM 1137 C CA . VAL A 1 141 ? -5.271 -21.636 -26.382 1.00 55.62 141 VAL A CA 1
ATOM 1138 C C . VAL A 1 141 ? -4.878 -22.369 -25.103 1.00 55.62 141 VAL A C 1
ATOM 1140 O O . VAL A 1 141 ? -3.825 -23.002 -25.029 1.00 55.62 141 VAL A O 1
ATOM 1143 N N . PHE A 1 142 ? -5.726 -22.292 -24.077 1.00 57.25 142 PHE A N 1
ATOM 1144 C CA . PHE A 1 142 ? -5.530 -23.090 -22.872 1.00 57.25 142 PHE A CA 1
ATOM 1145 C C . PHE A 1 142 ? -5.447 -24.584 -23.231 1.00 57.25 142 PHE A C 1
ATOM 1147 O O . PHE A 1 142 ? -6.345 -25.084 -23.920 1.00 57.25 142 PHE A O 1
ATOM 1154 N N . PRO A 1 143 ? -4.447 -25.321 -22.712 1.00 63.88 143 PRO A N 1
ATOM 1155 C CA . PRO A 1 143 ? -4.511 -26.774 -22.652 1.00 63.88 143 PRO A CA 1
ATOM 1156 C C . PRO A 1 143 ? -5.826 -27.194 -21.983 1.00 63.88 143 PRO A C 1
ATOM 1158 O O . PRO A 1 143 ? -6.254 -26.554 -21.018 1.00 63.88 143 PRO A O 1
ATOM 1161 N N . ASP A 1 144 ? -6.459 -28.274 -22.451 1.00 63.53 144 ASP A N 1
ATOM 1162 C CA . ASP A 1 144 ? -7.760 -28.731 -21.928 1.00 63.53 144 ASP A CA 1
ATOM 1163 C C . ASP A 1 144 ? -7.763 -28.914 -20.402 1.00 63.53 144 ASP A C 1
ATOM 1165 O O . ASP A 1 144 ? -8.787 -28.722 -19.750 1.00 63.53 144 ASP A O 1
ATOM 1169 N N . SER A 1 145 ? -6.605 -29.219 -19.808 1.00 60.16 145 SER A N 1
ATOM 1170 C CA . SER A 1 145 ? -6.416 -29.299 -18.358 1.00 60.16 145 SER A CA 1
ATOM 1171 C C . SER A 1 145 ? -6.670 -27.973 -17.639 1.00 60.16 145 SER A C 1
ATOM 1173 O O . SER A 1 145 ? -7.286 -27.980 -16.582 1.00 60.16 145 SER A O 1
ATOM 1175 N N . VAL A 1 146 ? -6.254 -26.834 -18.197 1.00 64.25 146 VAL A N 1
ATOM 1176 C CA . VAL A 1 146 ? -6.441 -25.513 -17.576 1.00 64.25 146 VAL A CA 1
ATOM 1177 C C . VAL A 1 146 ? -7.865 -25.011 -17.778 1.00 64.25 146 VAL A C 1
ATOM 1179 O O . VAL A 1 146 ? -8.448 -24.487 -16.832 1.00 64.25 146 VAL A O 1
ATOM 1182 N N . LYS A 1 147 ? -8.471 -25.252 -18.953 1.00 64.50 147 LYS A N 1
ATOM 1183 C CA . LYS A 1 147 ? -9.910 -24.998 -19.163 1.00 64.50 147 LYS A CA 1
ATOM 1184 C C . LYS A 1 147 ? -10.741 -25.772 -18.150 1.00 64.50 147 LYS A C 1
ATOM 1186 O O . LYS A 1 147 ? -11.649 -25.214 -17.547 1.00 64.50 147 LYS A O 1
ATOM 1191 N N . ARG A 1 148 ? -10.379 -27.034 -17.915 1.00 65.75 148 ARG A N 1
ATOM 1192 C CA . ARG A 1 148 ? -11.032 -27.894 -16.932 1.00 65.75 148 ARG A CA 1
ATOM 1193 C C . ARG A 1 148 ? -10.835 -27.386 -15.506 1.00 65.75 148 ARG A C 1
ATOM 1195 O O . ARG A 1 148 ? -11.825 -27.245 -14.805 1.00 65.75 148 ARG A O 1
ATOM 1202 N N . THR A 1 149 ? -9.621 -27.008 -15.103 1.00 71.44 149 THR A N 1
ATOM 1203 C CA . THR A 1 149 ? -9.362 -26.423 -13.772 1.00 71.44 149 THR A CA 1
ATOM 1204 C C . THR A 1 149 ? -10.090 -25.093 -13.571 1.00 71.44 149 THR A C 1
ATOM 1206 O O . THR A 1 149 ? -10.571 -24.812 -12.479 1.00 71.44 149 THR A O 1
ATOM 1209 N N . LEU A 1 150 ? -10.203 -24.265 -14.611 1.00 66.88 150 LEU A N 1
ATOM 1210 C CA . LEU A 1 150 ? -10.886 -22.972 -14.549 1.00 66.88 150 LEU A CA 1
ATOM 1211 C C . LEU A 1 150 ? -12.412 -23.139 -14.520 1.00 66.88 150 LEU A C 1
ATOM 1213 O O . LEU A 1 150 ? -13.094 -22.459 -13.757 1.00 66.88 150 LEU A O 1
ATOM 1217 N N . GLN A 1 151 ? -12.940 -24.107 -15.271 1.00 70.56 151 GLN A N 1
ATOM 1218 C CA . GLN A 1 151 ? -14.330 -24.553 -15.169 1.00 70.56 151 GLN A CA 1
ATOM 1219 C C . GLN A 1 151 ? -14.627 -25.154 -13.794 1.00 70.56 151 GLN A C 1
ATOM 1221 O O . GLN A 1 151 ? -15.671 -24.859 -13.224 1.00 70.56 151 GLN A O 1
ATOM 1226 N N . GLU A 1 152 ? -13.715 -25.946 -13.228 1.00 74.31 152 GLU A N 1
ATOM 1227 C CA . GLU A 1 152 ? -13.827 -26.510 -11.880 1.00 74.31 152 GLU A CA 1
ATOM 1228 C C . GLU A 1 152 ? -13.769 -25.413 -10.808 1.00 74.31 152 GLU A C 1
ATOM 1230 O O . GLU A 1 152 ? -14.589 -25.418 -9.892 1.00 74.31 152 GLU A O 1
ATOM 1235 N N . ALA A 1 153 ? -12.873 -24.431 -10.941 1.00 70.19 153 ALA A N 1
ATOM 1236 C CA . ALA A 1 153 ? -12.768 -23.285 -10.039 1.00 70.19 153 ALA A CA 1
ATOM 1237 C C . ALA A 1 153 ? -13.997 -22.372 -10.128 1.00 70.19 153 ALA A C 1
ATOM 1239 O O . ALA A 1 153 ? -14.498 -21.914 -9.103 1.00 70.19 153 ALA A O 1
ATOM 1240 N N . SER A 1 154 ? -14.520 -22.150 -11.333 1.00 71.19 154 SER A N 1
ATOM 1241 C CA . SER A 1 154 ? -15.757 -21.405 -11.547 1.00 71.19 154 SER A CA 1
ATOM 1242 C C . SER A 1 154 ? -16.966 -22.155 -10.997 1.00 71.19 154 SER A C 1
ATOM 1244 O O . SER A 1 154 ? -17.741 -21.590 -10.235 1.00 71.19 154 SER A O 1
ATOM 1246 N N . ALA A 1 155 ? -17.095 -23.453 -11.280 1.00 76.94 155 ALA A N 1
ATOM 1247 C CA . ALA A 1 155 ? -18.150 -24.290 -10.718 1.00 76.94 155 ALA A CA 1
ATOM 1248 C C . ALA A 1 155 ? -18.077 -24.322 -9.186 1.00 76.94 155 ALA A C 1
ATOM 1250 O O . ALA A 1 155 ? -19.106 -24.231 -8.519 1.00 76.94 155 ALA A O 1
ATOM 1251 N N . PHE A 1 156 ? -16.871 -24.378 -8.617 1.00 75.00 156 PHE A N 1
ATOM 1252 C CA . PHE A 1 156 ? -16.643 -24.276 -7.181 1.00 75.00 156 PHE A CA 1
ATOM 1253 C C . PHE A 1 156 ? -17.023 -22.895 -6.636 1.00 75.00 156 PHE A C 1
ATOM 1255 O O . PHE A 1 156 ? -17.674 -22.814 -5.600 1.00 75.00 156 PHE A O 1
ATOM 1262 N N . HIS A 1 157 ? -16.689 -21.810 -7.336 1.00 71.75 157 HIS A N 1
ATOM 1263 C CA . HIS A 1 157 ? -17.043 -20.450 -6.936 1.00 71.75 157 HIS A CA 1
ATOM 1264 C C . HIS A 1 157 ? -18.554 -20.200 -7.021 1.00 71.75 157 HIS A C 1
ATOM 1266 O O . HIS A 1 157 ? -19.143 -19.700 -6.068 1.00 71.75 157 HIS A O 1
ATOM 1272 N N . ILE A 1 158 ? -19.208 -20.645 -8.097 1.00 78.69 158 ILE A N 1
ATOM 1273 C CA . ILE A 1 158 ? -20.668 -20.659 -8.253 1.00 78.69 158 ILE A CA 1
ATOM 1274 C C . ILE A 1 158 ? -21.303 -21.482 -7.130 1.00 78.69 158 ILE A C 1
ATOM 1276 O O . ILE A 1 158 ? -22.290 -21.055 -6.535 1.00 78.69 158 ILE A O 1
ATOM 1280 N N . GLN A 1 159 ? -20.727 -22.638 -6.790 1.00 79.94 159 GLN A N 1
ATOM 1281 C CA . GLN A 1 159 ? -21.208 -23.465 -5.688 1.00 79.94 159 GLN A CA 1
ATOM 1282 C C . GLN A 1 159 ? -21.015 -22.778 -4.329 1.00 79.94 159 GLN A C 1
ATOM 1284 O O . GLN A 1 159 ? -21.905 -22.869 -3.486 1.00 79.94 159 GLN A O 1
ATOM 1289 N N . ILE A 1 160 ? -19.906 -22.063 -4.107 1.00 79.81 160 ILE A N 1
ATOM 1290 C CA . ILE A 1 160 ? -19.672 -21.262 -2.898 1.00 79.81 160 ILE A CA 1
ATOM 1291 C C . ILE A 1 160 ? -20.683 -20.125 -2.804 1.00 79.81 160 ILE A C 1
ATOM 1293 O O . ILE A 1 160 ? -21.313 -19.997 -1.759 1.00 79.81 160 ILE A O 1
ATOM 1297 N N . ILE A 1 161 ? -20.867 -19.339 -3.869 1.00 79.38 161 ILE A N 1
ATOM 1298 C CA . ILE A 1 161 ? -21.837 -18.237 -3.913 1.00 79.38 161 ILE A CA 1
ATOM 1299 C C . ILE A 1 161 ? -23.238 -18.786 -3.654 1.00 79.38 161 ILE A C 1
ATOM 1301 O O . ILE A 1 161 ? -23.946 -18.284 -2.793 1.00 79.38 161 ILE A O 1
ATOM 1305 N N . LYS A 1 162 ? -23.622 -19.887 -4.306 1.00 81.19 162 LYS A N 1
ATOM 1306 C CA . LYS A 1 162 ? -24.927 -20.525 -4.098 1.00 81.19 162 LYS A CA 1
ATOM 1307 C C . LYS A 1 162 ? -25.110 -21.031 -2.666 1.00 81.19 162 LYS A C 1
ATOM 1309 O O . LYS A 1 162 ? -26.167 -20.823 -2.076 1.00 81.19 162 LYS A O 1
ATOM 1314 N N . ASN A 1 163 ? -24.095 -21.679 -2.095 1.00 83.19 163 ASN A N 1
ATOM 1315 C CA . ASN A 1 163 ? -24.130 -22.160 -0.713 1.00 83.19 163 ASN A CA 1
ATOM 1316 C C . ASN A 1 163 ? -24.192 -20.995 0.285 1.00 83.19 163 ASN A C 1
ATOM 1318 O O . ASN A 1 163 ? -24.897 -21.080 1.286 1.00 83.19 163 ASN A O 1
ATOM 1322 N N . ARG A 1 164 ? -23.468 -19.907 0.010 1.00 81.44 164 ARG A N 1
ATOM 1323 C CA . ARG A 1 164 ? -23.424 -18.702 0.837 1.00 81.44 164 ARG A CA 1
ATOM 1324 C C . ARG A 1 164 ? -24.725 -17.915 0.753 1.00 81.44 164 ARG A C 1
ATOM 1326 O O . ARG A 1 164 ? -25.247 -17.554 1.798 1.00 81.44 164 ARG A O 1
ATOM 1333 N N . ALA A 1 165 ? -25.290 -17.740 -0.436 1.00 82.94 165 ALA A N 1
ATOM 1334 C CA . ALA A 1 165 ? -26.608 -17.149 -0.635 1.00 82.94 165 ALA A CA 1
ATOM 1335 C C . ALA A 1 165 ? -27.683 -17.954 0.107 1.00 82.94 165 ALA A C 1
ATOM 1337 O O . ALA A 1 165 ? -28.441 -17.384 0.885 1.00 82.94 165 ALA A O 1
ATOM 1338 N N . ALA A 1 166 ? -27.681 -19.286 -0.031 1.00 84.56 166 ALA A N 1
ATOM 1339 C CA . ALA A 1 166 ? -28.599 -20.156 0.704 1.00 84.56 166 ALA A CA 1
ATOM 1340 C C . ALA A 1 166 ? -28.411 -20.057 2.231 1.00 84.56 166 ALA A C 1
ATOM 1342 O O . ALA A 1 166 ? -29.389 -20.056 2.979 1.00 84.56 166 ALA A O 1
ATOM 1343 N N . PHE A 1 167 ? -27.165 -19.946 2.705 1.00 85.75 167 PHE A N 1
ATOM 1344 C CA . PHE A 1 167 ? -26.858 -19.736 4.120 1.00 85.75 167 PHE A CA 1
ATOM 1345 C C . PHE A 1 167 ? -27.353 -18.372 4.620 1.00 85.75 167 PHE A C 1
ATOM 1347 O O . PHE A 1 167 ? -28.034 -18.314 5.640 1.00 85.75 167 PHE A O 1
ATOM 1354 N N . LEU A 1 168 ? -27.052 -17.285 3.904 1.00 85.88 168 LEU A N 1
ATOM 1355 C CA . LEU A 1 168 ? -27.468 -15.925 4.254 1.00 85.88 168 LEU A CA 1
ATOM 1356 C C . LEU A 1 168 ? -28.992 -15.782 4.227 1.00 85.88 168 LEU A C 1
ATOM 1358 O O . LEU A 1 168 ? -29.560 -15.155 5.114 1.00 85.88 168 LEU A O 1
ATOM 1362 N N . GLU A 1 169 ? -29.671 -16.400 3.262 1.00 87.50 169 GLU A N 1
ATOM 1363 C CA . GLU A 1 169 ? -31.131 -16.395 3.177 1.00 87.50 169 GLU A CA 1
ATOM 1364 C C . GLU A 1 169 ? -31.766 -17.158 4.349 1.00 87.50 169 GLU A C 1
ATOM 1366 O O . GLU A 1 169 ? -32.667 -16.635 5.014 1.00 87.50 169 GLU A O 1
ATOM 1371 N N . ALA A 1 170 ? -31.246 -18.346 4.681 1.00 87.94 170 ALA A N 1
ATOM 1372 C CA . ALA A 1 170 ? -31.669 -19.096 5.863 1.00 87.94 170 ALA A CA 1
ATOM 1373 C C . ALA A 1 170 ? -31.432 -18.303 7.161 1.00 87.94 170 ALA A C 1
ATOM 1375 O O . ALA A 1 170 ? -32.288 -18.283 8.050 1.00 87.94 170 ALA A O 1
ATOM 1376 N N . GLU A 1 171 ? -30.303 -17.603 7.252 1.00 89.00 171 GLU A N 1
ATOM 1377 C CA . GLU A 1 171 ? -29.930 -16.792 8.405 1.00 89.00 171 GLU A CA 1
ATOM 1378 C C . GLU A 1 171 ? -30.798 -15.529 8.535 1.00 89.00 171 GLU A C 1
ATOM 1380 O O . GLU A 1 171 ? -31.250 -15.199 9.631 1.00 89.00 171 GLU A O 1
ATOM 1385 N N . ILE A 1 172 ? -31.133 -14.863 7.425 1.00 88.94 172 ILE A N 1
ATOM 1386 C CA . ILE A 1 172 ? -32.082 -13.740 7.398 1.00 88.94 172 ILE A CA 1
ATOM 1387 C C . ILE A 1 172 ? -33.461 -14.198 7.874 1.00 88.94 172 ILE A C 1
ATOM 1389 O O . ILE A 1 172 ? -34.089 -13.510 8.681 1.00 88.94 172 ILE A O 1
ATOM 1393 N N . VAL A 1 173 ? -33.948 -15.348 7.396 1.00 91.50 173 VAL A N 1
ATOM 1394 C CA . VAL A 1 173 ? -35.239 -15.903 7.830 1.00 91.50 173 VAL A CA 1
ATOM 1395 C C . VAL A 1 173 ? -35.208 -16.230 9.323 1.00 91.50 173 VAL A C 1
ATOM 1397 O O . VAL A 1 173 ? -36.147 -15.886 10.044 1.00 91.50 173 VAL A O 1
ATOM 1400 N N . ARG A 1 174 ? -34.116 -16.830 9.811 1.00 92.44 174 ARG A N 1
ATOM 1401 C CA . ARG A 1 174 ? -33.911 -17.113 11.236 1.00 92.44 174 ARG A CA 1
ATOM 1402 C C . ARG A 1 174 ? -33.961 -15.837 12.074 1.00 92.44 174 ARG A C 1
ATOM 1404 O O . ARG A 1 174 ? -34.754 -15.767 13.012 1.00 92.44 174 ARG A O 1
ATOM 1411 N N . ILE A 1 175 ? -33.189 -14.818 11.697 1.00 89.56 175 ILE A N 1
ATOM 1412 C CA . ILE A 1 175 ? -33.133 -13.531 12.399 1.00 89.56 175 ILE A CA 1
ATOM 1413 C C . ILE A 1 175 ? -34.500 -12.838 12.391 1.00 89.56 175 ILE A C 1
ATOM 1415 O O . ILE A 1 175 ? -34.955 -12.394 13.442 1.00 89.56 175 ILE A O 1
ATOM 1419 N N . LYS A 1 176 ? -35.207 -12.800 11.252 1.00 90.50 176 LYS A N 1
ATOM 1420 C CA . LYS A 1 176 ? -36.564 -12.227 11.175 1.00 90.50 176 LYS A CA 1
ATOM 1421 C C . LYS A 1 176 ? -37.538 -12.923 12.120 1.00 90.50 176 LYS A C 1
ATOM 1423 O O . LYS A 1 176 ? -38.296 -12.251 12.815 1.00 90.50 176 LYS A O 1
ATOM 1428 N N . ASN A 1 177 ? -37.515 -14.254 12.160 1.00 91.81 177 ASN A N 1
ATOM 1429 C CA . ASN A 1 177 ? -38.389 -15.029 13.038 1.00 91.81 177 ASN A CA 1
ATOM 1430 C C . ASN A 1 177 ? -38.056 -14.798 14.519 1.00 91.81 177 ASN A C 1
ATOM 1432 O O . ASN A 1 177 ? -38.964 -14.675 15.344 1.00 91.81 177 ASN A O 1
ATOM 1436 N N . GLU A 1 178 ? -36.770 -14.704 14.867 1.00 91.19 178 GLU A N 1
ATOM 1437 C CA . GLU A 1 178 ? -36.342 -14.369 16.225 1.00 91.19 178 GLU A CA 1
ATOM 1438 C C . GLU A 1 178 ? -36.754 -12.943 16.618 1.00 91.19 178 GLU A C 1
ATOM 1440 O O . GLU A 1 178 ? -37.309 -12.762 17.702 1.00 91.19 178 GLU A O 1
ATOM 1445 N N . MET A 1 179 ? -36.568 -11.952 15.739 1.00 90.38 179 MET A N 1
ATOM 1446 C CA . MET A 1 179 ? -37.006 -10.569 15.965 1.00 90.38 179 MET A CA 1
ATOM 1447 C C . MET A 1 179 ? -38.522 -10.481 16.154 1.00 90.38 179 MET A C 1
ATOM 1449 O O . MET A 1 179 ? -38.963 -9.899 17.142 1.00 90.38 179 MET A O 1
ATOM 1453 N N . ALA A 1 180 ? -39.312 -11.138 15.296 1.00 91.81 180 ALA A N 1
ATOM 1454 C CA . ALA A 1 180 ? -40.771 -11.169 15.404 1.00 91.81 180 ALA A CA 1
ATOM 1455 C C . ALA A 1 180 ? -41.241 -11.820 16.717 1.00 91.81 180 ALA A C 1
ATOM 1457 O O . ALA A 1 180 ? -42.159 -11.329 17.380 1.00 91.81 180 ALA A O 1
ATOM 1458 N N . ARG A 1 181 ? -40.580 -12.907 17.142 1.00 93.19 181 ARG A N 1
ATOM 1459 C CA . ARG A 1 181 ? -40.836 -13.539 18.444 1.00 93.19 181 ARG A CA 1
ATOM 1460 C C . ARG A 1 181 ? -40.511 -12.589 19.600 1.00 93.19 181 ARG A C 1
ATOM 1462 O O . ARG A 1 181 ? -41.289 -12.509 20.552 1.00 93.19 181 ARG A O 1
ATOM 1469 N N . ARG A 1 182 ? -39.379 -11.882 19.539 1.00 94.00 182 ARG A N 1
ATOM 1470 C CA . ARG A 1 182 ? -38.980 -10.900 20.561 1.00 94.00 182 ARG A CA 1
ATOM 1471 C C . ARG A 1 182 ? -39.906 -9.687 20.574 1.00 94.00 182 ARG A C 1
ATOM 1473 O O . ARG A 1 182 ? -40.245 -9.230 21.654 1.00 94.00 182 ARG A O 1
ATOM 1480 N N . GLU A 1 183 ? -40.404 -9.228 19.430 1.00 90.56 183 GLU A N 1
ATOM 1481 C CA . GLU A 1 183 ? -41.412 -8.162 19.347 1.00 90.56 183 GLU A CA 1
ATOM 1482 C C . GLU A 1 183 ? -42.739 -8.557 20.004 1.00 90.56 183 GLU A C 1
ATOM 1484 O O . GLU A 1 183 ? -43.324 -7.760 20.739 1.00 90.56 183 GLU A O 1
ATOM 1489 N N . ALA A 1 184 ? -43.193 -9.801 19.820 1.00 91.44 184 ALA A N 1
ATOM 1490 C CA . ALA A 1 184 ? -44.372 -10.309 20.521 1.00 91.44 184 ALA A CA 1
ATOM 1491 C C . ALA A 1 184 ? -44.160 -10.361 22.049 1.00 91.44 184 ALA A C 1
ATOM 1493 O O . ALA A 1 184 ? -45.053 -9.989 22.818 1.00 91.44 184 ALA A O 1
ATOM 1494 N N . LEU A 1 185 ? -42.965 -10.772 22.495 1.00 90.88 185 LEU A N 1
ATOM 1495 C CA . LEU A 1 185 ? -42.572 -10.736 23.910 1.00 90.88 185 LEU A CA 1
ATOM 1496 C C . LEU A 1 185 ? -42.514 -9.303 24.449 1.00 90.88 185 LEU A C 1
ATOM 1498 O O . LEU A 1 185 ? -43.089 -9.044 25.500 1.00 90.88 185 LEU A O 1
ATOM 1502 N N . ILE A 1 186 ? -41.910 -8.366 23.710 1.00 89.25 186 ILE A N 1
ATOM 1503 C CA . ILE A 1 186 ? -41.863 -6.938 24.055 1.00 89.25 186 ILE A CA 1
ATOM 1504 C C . ILE A 1 186 ? -43.279 -6.392 24.234 1.00 89.25 186 ILE A C 1
ATOM 1506 O O . ILE A 1 186 ? -43.554 -5.712 25.219 1.00 89.25 186 ILE A O 1
ATOM 1510 N N . LYS A 1 187 ? -44.205 -6.723 23.327 1.00 88.94 187 LYS A N 1
ATOM 1511 C CA . LYS A 1 187 ? -45.604 -6.301 23.443 1.00 88.94 187 LYS A CA 1
ATOM 1512 C C . LYS A 1 187 ? -46.256 -6.846 24.719 1.00 88.94 187 LYS A C 1
ATOM 1514 O O . LYS A 1 187 ? -46.833 -6.081 25.484 1.00 88.94 187 LYS A O 1
ATOM 1519 N N . THR A 1 188 ? -46.084 -8.139 24.987 1.00 90.69 188 THR A N 1
ATOM 1520 C CA . THR A 1 188 ? -46.643 -8.800 26.179 1.00 90.69 188 THR A CA 1
ATOM 1521 C C . THR A 1 188 ? -46.048 -8.236 27.476 1.00 90.69 188 THR A C 1
ATOM 1523 O O . THR A 1 188 ? -46.759 -8.029 28.457 1.00 90.69 188 THR A O 1
ATOM 1526 N N . PHE A 1 189 ? -44.740 -7.973 27.502 1.00 89.56 189 PHE A N 1
ATOM 1527 C CA . PHE A 1 189 ? -44.053 -7.414 28.666 1.00 89.56 189 PHE A CA 1
ATOM 1528 C C . PHE A 1 189 ? -44.404 -5.948 28.889 1.00 89.56 189 PHE A C 1
ATOM 1530 O O . PHE A 1 189 ? -44.544 -5.544 30.038 1.00 89.56 189 PHE A O 1
ATOM 1537 N N . ASN A 1 190 ? -44.632 -5.172 27.827 1.00 82.75 190 ASN A N 1
ATOM 1538 C CA . ASN A 1 190 ? -45.163 -3.817 27.950 1.00 82.75 190 ASN A CA 1
ATOM 1539 C C . ASN A 1 190 ? -46.577 -3.813 28.534 1.00 82.75 190 ASN A C 1
ATOM 1541 O O . ASN A 1 190 ? -46.835 -3.029 29.436 1.00 82.75 190 ASN A O 1
ATOM 1545 N N . GLU A 1 191 ? -47.469 -4.701 28.086 1.00 87.06 191 GLU A N 1
ATOM 1546 C CA . GLU A 1 191 ? -48.831 -4.809 28.633 1.00 87.06 191 GLU A CA 1
ATOM 1547 C C . GLU A 1 191 ? -48.812 -5.179 30.126 1.00 87.06 191 GLU A C 1
ATOM 1549 O O . GLU A 1 191 ? -49.471 -4.528 30.938 1.00 87.06 191 GLU A O 1
ATOM 1554 N N . LYS A 1 192 ? -47.987 -6.163 30.514 1.00 84.81 192 LYS A N 1
ATOM 1555 C CA . LYS A 1 192 ? -47.785 -6.528 31.926 1.00 84.81 192 LYS A CA 1
ATOM 1556 C C . LYS A 1 192 ? -47.186 -5.383 32.736 1.00 84.81 192 LYS A C 1
ATOM 1558 O O . LYS A 1 192 ? -47.677 -5.082 33.818 1.00 84.81 192 LYS A O 1
ATOM 1563 N N . ARG A 1 193 ? -46.167 -4.706 32.198 1.00 84.56 193 ARG A N 1
ATOM 1564 C CA . ARG A 1 193 ? -45.543 -3.553 32.852 1.00 84.56 193 ARG A CA 1
ATOM 1565 C C . ARG A 1 193 ? -46.547 -2.423 33.040 1.00 84.56 193 ARG A C 1
ATOM 1567 O O . ARG A 1 193 ? -46.573 -1.832 34.109 1.00 84.56 193 ARG A O 1
ATOM 1574 N N . SER A 1 194 ? -47.382 -2.140 32.043 1.00 78.06 194 SER A N 1
ATOM 1575 C CA . SER A 1 194 ? -48.444 -1.137 32.133 1.00 78.06 194 SER A CA 1
ATOM 1576 C C . SER A 1 194 ? -49.454 -1.470 33.230 1.00 78.06 194 SER A C 1
ATOM 1578 O O . SER A 1 194 ? -49.783 -0.583 34.008 1.00 78.06 194 SER A O 1
ATOM 1580 N N . ALA A 1 195 ? -49.871 -2.734 33.359 1.00 81.19 195 ALA A N 1
ATOM 1581 C CA . ALA A 1 195 ? -50.755 -3.168 34.444 1.00 81.19 195 ALA A CA 1
ATOM 1582 C C . ALA A 1 195 ? -50.090 -3.041 35.828 1.00 81.19 195 ALA A C 1
ATOM 1584 O O . ALA A 1 195 ? -50.714 -2.551 36.770 1.00 81.19 195 ALA A O 1
ATOM 1585 N N . CYS A 1 196 ? -48.807 -3.408 35.954 1.00 77.62 196 CYS A N 1
ATOM 1586 C CA . CYS A 1 196 ? -48.038 -3.153 37.174 1.00 77.62 196 CYS A CA 1
ATOM 1587 C C . CYS A 1 196 ? -47.993 -1.647 37.478 1.00 77.62 196 CYS A C 1
ATOM 1589 O O . CYS A 1 196 ? -48.287 -1.244 38.597 1.00 77.62 196 CYS A O 1
ATOM 1591 N N . MET A 1 197 ? -47.693 -0.805 36.485 1.00 68.56 197 MET A N 1
ATOM 1592 C CA . MET A 1 197 ? -47.625 0.650 36.655 1.00 68.56 197 MET A CA 1
ATOM 1593 C C . MET A 1 197 ? -48.972 1.269 37.046 1.00 68.56 197 MET A C 1
ATOM 1595 O O . MET A 1 197 ? -48.988 2.200 37.841 1.00 68.56 197 MET A O 1
ATOM 1599 N N . GLU A 1 198 ? -50.097 0.750 36.554 1.00 72.88 198 GLU A N 1
ATOM 1600 C CA . GLU A 1 198 ? -51.442 1.236 36.890 1.00 72.88 198 GLU A CA 1
ATOM 1601 C C . GLU A 1 198 ? -51.793 0.994 38.370 1.00 72.88 198 GLU A C 1
ATOM 1603 O O . GLU A 1 198 ? -52.291 1.893 39.051 1.00 72.88 198 GLU A O 1
ATOM 1608 N N . VAL A 1 199 ? -51.440 -0.185 38.898 1.00 68.12 199 VAL A N 1
ATOM 1609 C CA . VAL A 1 199 ? -51.584 -0.536 40.326 1.00 68.12 199 VAL A CA 1
ATOM 1610 C C . VAL A 1 199 ? -50.631 0.275 41.204 1.00 68.12 199 VAL A C 1
ATOM 1612 O O . VAL A 1 199 ? -50.944 0.622 42.342 1.00 68.12 199 VAL A O 1
ATOM 1615 N N . LEU A 1 200 ? -49.452 0.580 40.675 1.00 64.12 200 LEU A N 1
ATOM 1616 C CA . LEU A 1 200 ? -48.419 1.310 41.387 1.00 64.12 200 LEU A CA 1
ATOM 1617 C C . LEU A 1 200 ? -48.680 2.841 41.402 1.00 64.12 200 LEU A C 1
ATOM 1619 O O . LEU A 1 200 ? -48.321 3.501 42.376 1.00 64.12 200 LEU A O 1
ATOM 1623 N N . ASN A 1 201 ? -49.374 3.404 40.400 1.00 55.09 201 ASN A N 1
ATOM 1624 C CA . ASN A 1 201 ? -49.689 4.842 40.278 1.00 55.09 201 ASN A CA 1
ATOM 1625 C C . ASN A 1 201 ? -50.754 5.359 41.260 1.00 55.09 201 ASN A C 1
ATOM 1627 O O . ASN A 1 201 ? -50.952 6.565 41.393 1.00 55.09 201 ASN A O 1
ATOM 1631 N N . THR A 1 202 ? -51.473 4.479 41.957 1.00 60.44 202 THR A N 1
ATOM 1632 C CA . THR A 1 202 ? -52.595 4.888 42.816 1.00 60.44 202 THR A CA 1
ATOM 1633 C C . THR A 1 202 ? -52.144 5.612 44.099 1.00 60.44 202 THR A C 1
ATOM 1635 O O . THR A 1 202 ? -52.982 6.176 44.801 1.00 60.44 202 THR A O 1
ATOM 1638 N N . HIS A 1 203 ? -50.847 5.620 44.441 1.00 56.41 203 HIS A N 1
ATOM 1639 C CA . HIS A 1 203 ? -50.274 6.325 45.599 1.00 56.41 203 HIS A CA 1
ATOM 1640 C C . HIS A 1 203 ? -48.987 7.070 45.181 1.00 56.41 203 HIS A C 1
ATOM 1642 O O . HIS A 1 203 ? -47.957 6.441 44.952 1.00 56.41 203 HIS A O 1
ATOM 1648 N N . GLY A 1 204 ? -49.015 8.410 45.130 1.00 56.16 204 GLY A N 1
ATOM 1649 C CA . GLY A 1 204 ? -47.958 9.286 44.573 1.00 56.16 204 GLY A CA 1
ATOM 1650 C C . GLY A 1 204 ? -46.519 9.145 45.115 1.00 56.16 204 GLY A C 1
ATOM 1651 O O . GLY A 1 204 ? -45.606 9.752 44.568 1.00 56.16 204 GLY A O 1
ATOM 1652 N N . ALA A 1 205 ? -46.270 8.310 46.129 1.00 61.00 205 ALA A N 1
ATOM 1653 C CA . ALA A 1 205 ? -44.916 7.915 46.538 1.00 61.00 205 ALA A CA 1
ATOM 1654 C C . ALA A 1 205 ? -44.182 7.090 45.457 1.00 61.00 205 ALA A C 1
ATOM 1656 O O . ALA A 1 205 ? -42.954 7.030 45.442 1.00 61.00 205 ALA A O 1
ATOM 1657 N N . LEU A 1 206 ? -44.916 6.451 44.542 1.00 58.28 206 LEU A N 1
ATOM 1658 C CA . LEU A 1 206 ? -44.322 5.627 43.497 1.00 58.28 206 LEU A CA 1
ATOM 1659 C C . LEU A 1 206 ? -43.914 6.400 42.239 1.00 58.28 206 LEU A C 1
ATOM 1661 O O . LEU A 1 206 ? -42.947 6.010 41.585 1.00 58.28 206 LEU A O 1
ATOM 1665 N N . GLU A 1 207 ? -44.592 7.500 41.912 1.00 65.00 207 GLU A N 1
ATOM 1666 C CA . GLU A 1 207 ? -44.126 8.414 40.859 1.00 65.00 207 GLU A CA 1
ATOM 1667 C C . GLU A 1 207 ? -42.725 8.939 41.197 1.00 65.00 207 GLU A C 1
ATOM 1669 O O . GLU A 1 207 ? -41.843 8.980 40.339 1.00 65.00 207 GLU A O 1
ATOM 1674 N N . GLU A 1 208 ? -42.480 9.248 42.474 1.00 67.88 208 GLU A N 1
ATOM 1675 C CA . GLU A 1 208 ? -41.174 9.695 42.953 1.00 67.88 208 GLU A CA 1
ATOM 1676 C C . GLU A 1 208 ? -40.110 8.587 42.891 1.00 67.88 208 GLU A C 1
ATOM 1678 O O . GLU A 1 208 ? -39.001 8.837 42.416 1.00 67.88 208 GLU A O 1
ATOM 1683 N N . TYR A 1 209 ? -40.448 7.347 43.268 1.00 70.75 209 TYR A N 1
ATOM 1684 C CA . TYR A 1 209 ? -39.544 6.203 43.095 1.00 70.75 209 TYR A CA 1
ATOM 1685 C C . TYR A 1 209 ? -39.243 5.915 41.618 1.00 70.75 209 TYR A C 1
ATOM 1687 O O . TYR A 1 209 ? -38.089 5.709 41.248 1.00 70.75 209 TYR A O 1
ATOM 1695 N N . SER A 1 210 ? -40.269 5.924 40.764 1.00 71.94 210 SER A N 1
ATOM 1696 C CA . SER A 1 210 ? -40.129 5.672 39.325 1.00 71.94 210 SER A CA 1
ATOM 1697 C C . SER A 1 210 ? -39.237 6.721 38.673 1.00 71.94 210 SER A C 1
ATOM 1699 O O . SER A 1 210 ? -38.366 6.369 37.881 1.00 71.94 210 SER A O 1
ATOM 1701 N N . ARG A 1 211 ? -39.372 7.991 39.077 1.00 79.62 211 ARG A N 1
ATOM 1702 C CA . ARG A 1 211 ? -38.479 9.075 38.655 1.00 79.62 211 ARG A CA 1
ATOM 1703 C C . ARG A 1 211 ? -37.032 8.825 39.091 1.00 79.62 211 ARG A C 1
ATOM 1705 O O . ARG A 1 211 ? -36.132 8.913 38.262 1.00 79.62 211 ARG A O 1
ATOM 1712 N N . LEU A 1 212 ? -36.801 8.473 40.359 1.00 80.19 212 LEU A N 1
ATOM 1713 C CA . LEU A 1 212 ? -35.457 8.166 40.877 1.00 80.19 212 LEU A CA 1
ATOM 1714 C C . LEU A 1 212 ? -34.824 6.954 40.170 1.00 80.19 212 LEU A C 1
ATOM 1716 O O . LEU A 1 212 ? -33.622 6.940 39.908 1.00 80.19 212 LEU A O 1
ATOM 1720 N N . GLN A 1 213 ? -35.629 5.945 39.834 1.00 78.75 213 GLN A N 1
ATOM 1721 C CA . GLN A 1 213 ? -35.198 4.753 39.106 1.00 78.75 213 GLN A CA 1
ATOM 1722 C C . GLN A 1 213 ? -34.864 5.070 37.641 1.00 78.75 213 GLN A C 1
ATOM 1724 O O . GLN A 1 213 ? -33.879 4.557 37.100 1.00 78.75 213 GLN A O 1
ATOM 1729 N N . GLU A 1 214 ? -35.654 5.923 36.989 1.00 85.62 214 GLU A N 1
ATOM 1730 C CA . GLU A 1 214 ? -35.377 6.401 35.634 1.00 85.62 214 GLU A CA 1
ATOM 1731 C C . GLU A 1 214 ? -34.082 7.226 35.598 1.00 85.62 214 GLU A C 1
ATOM 1733 O O . GLU A 1 214 ? -33.234 7.008 34.733 1.00 85.62 214 GLU A O 1
ATOM 1738 N N . GLU A 1 215 ? -33.877 8.118 36.572 1.00 85.31 215 GLU A N 1
ATOM 1739 C CA . GLU A 1 215 ? -32.623 8.863 36.730 1.00 85.31 215 GLU A CA 1
ATOM 1740 C C . GLU A 1 215 ? -31.431 7.925 36.945 1.00 85.31 215 GLU A C 1
ATOM 1742 O O . GLU A 1 215 ? -30.423 8.054 36.251 1.00 85.31 215 GLU A O 1
ATOM 1747 N N . HIS A 1 216 ? -31.560 6.928 37.827 1.00 88.00 216 HIS A N 1
ATOM 1748 C CA . HIS A 1 216 ? -30.525 5.914 38.039 1.00 88.00 216 HIS A CA 1
ATOM 1749 C C . HIS A 1 216 ? -30.159 5.183 36.744 1.00 88.00 216 HIS A C 1
ATOM 1751 O O . HIS A 1 216 ? -28.981 5.004 36.431 1.00 88.00 216 HIS A O 1
ATOM 1757 N N . THR A 1 217 ? -31.173 4.788 35.973 1.00 87.56 217 THR A N 1
ATOM 1758 C CA . THR A 1 217 ? -30.995 4.080 34.701 1.00 87.56 217 THR A CA 1
ATOM 1759 C C . THR A 1 217 ? -30.265 4.961 33.689 1.00 87.56 217 THR A C 1
ATOM 1761 O O . THR A 1 217 ? -29.293 4.513 33.088 1.00 87.56 217 THR A O 1
ATOM 1764 N N . LYS A 1 218 ? -30.629 6.246 33.580 1.00 91.38 218 LYS A N 1
ATOM 1765 C CA . LYS A 1 218 ? -29.938 7.211 32.706 1.00 91.38 218 LYS A CA 1
ATOM 1766 C C . LYS A 1 218 ? -28.473 7.415 33.094 1.00 91.38 218 LYS A C 1
ATOM 1768 O O . LYS A 1 218 ? -27.616 7.516 32.217 1.00 91.38 218 LYS A O 1
ATOM 1773 N N . ILE A 1 219 ? -28.164 7.501 34.391 1.00 89.81 219 ILE A N 1
ATOM 1774 C CA . ILE A 1 219 ? -26.774 7.615 34.867 1.00 89.81 219 ILE A CA 1
ATOM 1775 C C . ILE A 1 219 ? -26.010 6.326 34.532 1.00 89.81 219 ILE A C 1
ATOM 1777 O O . ILE A 1 219 ? -24.886 6.390 34.035 1.00 89.81 219 ILE A O 1
ATOM 1781 N N . LYS A 1 220 ? -26.638 5.159 34.720 1.00 90.69 220 LYS A N 1
ATOM 1782 C CA . LYS A 1 220 ? -26.047 3.854 34.399 1.00 90.69 220 LYS A CA 1
ATOM 1783 C C . LYS A 1 220 ? -25.726 3.713 32.913 1.00 90.69 220 LYS A C 1
ATOM 1785 O O . LYS A 1 220 ? -24.617 3.316 32.574 1.00 90.69 220 LYS A O 1
ATOM 1790 N N . GLU A 1 221 ? -26.649 4.091 32.036 1.00 90.25 221 GLU A N 1
ATOM 1791 C CA . GLU A 1 221 ? -26.430 4.078 30.586 1.00 90.25 221 GLU A CA 1
ATOM 1792 C C . GLU A 1 221 ? -25.260 4.980 30.185 1.00 90.25 221 GLU A C 1
ATOM 1794 O O . GLU A 1 221 ? -24.392 4.570 29.414 1.00 90.25 221 GLU A O 1
ATOM 1799 N N . LYS A 1 222 ? -25.188 6.197 30.740 1.00 92.00 222 LYS A N 1
ATOM 1800 C CA . LYS A 1 222 ? -24.053 7.104 30.506 1.00 92.00 222 LYS A CA 1
ATOM 1801 C C . LYS A 1 222 ? -22.738 6.493 30.986 1.00 92.00 222 LYS A C 1
ATOM 1803 O O . LYS A 1 222 ? -21.737 6.594 30.283 1.00 92.00 222 LYS A O 1
ATOM 1808 N N . PHE A 1 223 ? -22.732 5.853 32.152 1.00 92.62 223 PHE A N 1
ATOM 1809 C CA . PHE A 1 223 ? -21.549 5.187 32.691 1.00 92.62 223 PHE A CA 1
ATOM 1810 C C . PHE A 1 223 ? -21.072 4.048 31.781 1.00 92.62 223 PHE A C 1
ATOM 1812 O O . PHE A 1 223 ? -19.893 3.995 31.434 1.00 92.62 223 PHE A O 1
ATOM 1819 N N . GLU A 1 224 ? -21.983 3.189 31.318 1.00 92.31 224 GLU A N 1
ATOM 1820 C CA . GLU A 1 224 ? -21.669 2.109 30.374 1.00 92.31 224 GLU A CA 1
ATOM 1821 C C . GLU A 1 224 ? -21.148 2.652 29.031 1.00 92.31 224 GLU A C 1
ATOM 1823 O O . GLU A 1 224 ? -20.173 2.135 28.485 1.00 92.31 224 GLU A O 1
ATOM 1828 N N . GLN A 1 225 ? -21.722 3.746 28.521 1.00 91.94 225 GLN A N 1
ATOM 1829 C CA . GLN A 1 225 ? -21.220 4.416 27.316 1.00 91.94 225 GLN A CA 1
ATOM 1830 C C . GLN A 1 225 ? -19.793 4.952 27.495 1.00 91.94 225 GLN A C 1
ATOM 1832 O O . GLN A 1 225 ? -18.970 4.817 26.588 1.00 91.94 225 GLN A O 1
ATOM 1837 N N . ILE A 1 226 ? -19.488 5.559 28.646 1.00 92.25 226 ILE A N 1
ATOM 1838 C CA . ILE A 1 226 ? -18.143 6.060 28.957 1.00 92.25 226 ILE A CA 1
ATOM 1839 C C . ILE A 1 226 ? -17.147 4.901 29.070 1.00 92.25 226 ILE A C 1
ATOM 1841 O O . ILE A 1 226 ? -16.049 5.003 28.523 1.00 92.25 226 ILE A O 1
ATOM 1845 N N . LEU A 1 227 ? -17.527 3.784 29.699 1.00 91.50 227 LEU A N 1
ATOM 1846 C CA . LEU A 1 227 ? -16.679 2.589 29.770 1.00 91.50 227 LEU A CA 1
ATOM 1847 C C . LEU A 1 227 ? -16.307 2.067 28.378 1.00 91.50 227 LEU A C 1
ATOM 1849 O O . LEU A 1 227 ? -15.121 1.881 28.106 1.00 91.50 227 LEU A O 1
ATOM 1853 N N . ASN A 1 228 ? -17.290 1.920 27.486 1.00 90.75 228 ASN A N 1
ATOM 1854 C CA . ASN A 1 228 ? -17.048 1.460 26.116 1.00 90.75 228 ASN A CA 1
ATOM 1855 C C . ASN A 1 228 ? -16.117 2.414 25.351 1.00 90.75 228 ASN A C 1
ATOM 1857 O O . ASN A 1 228 ? -15.181 1.973 24.689 1.00 90.75 228 ASN A O 1
ATOM 1861 N N . LYS A 1 229 ? -16.307 3.735 25.491 1.00 90.25 229 LYS A N 1
ATOM 1862 C CA . LYS A 1 229 ? -15.413 4.731 24.872 1.00 90.25 229 LYS A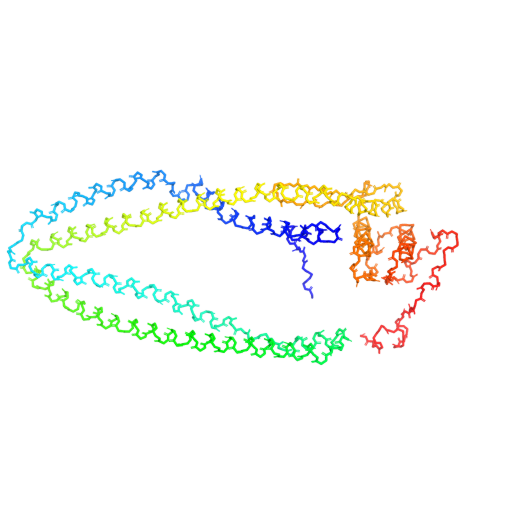 CA 1
ATOM 1863 C C . LYS A 1 229 ? -13.970 4.616 25.375 1.00 90.25 229 LYS A C 1
ATOM 1865 O O . LYS A 1 229 ? -13.035 4.754 24.586 1.00 90.25 229 LYS A O 1
ATOM 1870 N N . ILE A 1 230 ? -13.773 4.396 26.678 1.00 90.31 230 ILE A N 1
ATOM 1871 C CA . ILE A 1 230 ? -12.436 4.217 27.268 1.00 90.31 230 ILE A CA 1
ATOM 1872 C C . ILE A 1 230 ? -11.768 2.966 26.691 1.00 90.31 230 ILE A C 1
ATOM 1874 O O . ILE A 1 230 ? -10.591 3.015 26.326 1.00 90.31 230 ILE A O 1
ATOM 1878 N N . GLU A 1 231 ? -12.504 1.859 26.601 1.00 91.56 231 GLU A N 1
ATOM 1879 C CA . GLU A 1 231 ? -12.012 0.606 26.025 1.00 91.56 231 GLU A CA 1
ATOM 1880 C C . GLU A 1 231 ? -11.620 0.780 24.551 1.00 91.56 231 GLU A C 1
ATOM 1882 O O . GLU A 1 231 ? -10.487 0.465 24.181 1.00 91.56 231 GLU A O 1
ATOM 1887 N N . ASP A 1 232 ? -12.471 1.425 23.748 1.00 89.31 232 ASP A N 1
ATOM 1888 C CA . ASP A 1 232 ? -12.193 1.734 22.342 1.00 89.31 232 ASP A CA 1
ATOM 1889 C C . ASP A 1 232 ? -10.899 2.544 22.158 1.00 89.31 232 ASP A C 1
ATOM 1891 O O . ASP A 1 232 ? -10.090 2.257 21.268 1.00 89.31 232 ASP A O 1
ATOM 1895 N N . ILE A 1 233 ? -10.680 3.578 22.981 1.00 89.38 233 ILE A N 1
ATOM 1896 C CA . ILE A 1 233 ? -9.463 4.404 22.914 1.00 89.38 233 ILE A CA 1
ATOM 1897 C C . ILE A 1 233 ? -8.228 3.586 23.310 1.00 89.38 233 ILE A C 1
ATOM 1899 O O . ILE A 1 233 ? -7.180 3.694 22.660 1.00 89.38 233 ILE A O 1
ATOM 1903 N N . ARG A 1 234 ? -8.331 2.739 24.342 1.00 90.06 234 ARG A N 1
ATOM 1904 C CA . ARG A 1 234 ? -7.231 1.865 24.780 1.00 90.06 234 ARG A CA 1
ATOM 1905 C C . ARG A 1 234 ? -6.845 0.861 23.700 1.00 90.06 234 ARG A C 1
ATOM 1907 O O . ARG A 1 234 ? -5.657 0.744 23.386 1.00 90.06 234 ARG A O 1
ATOM 1914 N N . ASP A 1 235 ? -7.820 0.195 23.095 1.00 90.56 235 ASP A N 1
ATOM 1915 C CA . ASP A 1 235 ? -7.593 -0.785 22.033 1.00 90.56 235 ASP A CA 1
ATOM 1916 C C . ASP A 1 235 ? -6.950 -0.152 20.802 1.00 90.56 235 ASP A C 1
ATOM 1918 O O . ASP A 1 235 ? -5.984 -0.686 20.248 1.00 90.56 235 ASP A O 1
ATOM 1922 N N . LYS A 1 236 ? -7.416 1.033 20.401 1.00 89.31 236 LYS A N 1
ATOM 1923 C CA . LYS A 1 236 ? -6.814 1.781 19.289 1.00 89.31 236 LYS A CA 1
ATOM 1924 C C . LYS A 1 236 ? -5.385 2.216 19.602 1.00 89.31 236 LYS A C 1
ATOM 1926 O O . LYS A 1 236 ? -4.499 2.058 18.761 1.00 89.31 236 LYS A O 1
ATOM 1931 N N . THR A 1 237 ? -5.128 2.680 20.824 1.00 88.38 237 THR A N 1
ATOM 1932 C CA . THR A 1 237 ? -3.774 3.033 21.279 1.00 88.38 237 THR A CA 1
ATOM 1933 C C . THR A 1 237 ? -2.843 1.818 21.254 1.00 88.38 237 THR A C 1
ATOM 1935 O O . THR A 1 237 ? -1.691 1.927 20.825 1.00 88.38 237 THR A O 1
ATOM 1938 N N . LYS A 1 238 ? -3.335 0.646 21.675 1.00 91.94 238 LYS A N 1
ATOM 1939 C CA . LYS A 1 238 ? -2.592 -0.621 21.634 1.00 91.94 238 LYS A CA 1
ATOM 1940 C C . LYS A 1 238 ? -2.264 -1.029 20.196 1.00 91.94 238 LYS A C 1
ATOM 1942 O O . LYS A 1 238 ? -1.087 -1.209 19.890 1.00 91.94 238 LYS A O 1
ATOM 1947 N N . LYS A 1 239 ? -3.263 -1.075 19.305 1.00 92.31 239 LYS A N 1
ATOM 1948 C CA . LYS A 1 239 ? -3.077 -1.385 17.874 1.00 92.31 239 LYS A CA 1
ATOM 1949 C C . LYS A 1 239 ? -2.070 -0.450 17.209 1.00 92.31 239 LYS A C 1
ATOM 1951 O O . LYS A 1 239 ? -1.226 -0.886 16.436 1.00 92.31 239 LYS A O 1
ATOM 1956 N N . ARG A 1 240 ? -2.090 0.841 17.549 1.00 90.31 240 ARG A N 1
ATOM 1957 C CA . ARG A 1 240 ? -1.126 1.805 17.007 1.00 90.31 240 ARG A CA 1
ATOM 1958 C C . ARG A 1 240 ? 0.314 1.515 17.445 1.00 90.31 240 ARG A C 1
ATOM 1960 O O . ARG A 1 240 ? 1.237 1.666 16.647 1.00 90.31 240 ARG A O 1
ATOM 1967 N N . LYS A 1 241 ? 0.529 1.112 18.702 1.00 91.25 241 LYS A N 1
ATOM 1968 C CA . LYS A 1 241 ? 1.856 0.686 19.185 1.00 91.25 241 LYS A CA 1
ATOM 1969 C C . LYS A 1 241 ? 2.326 -0.586 18.481 1.00 91.25 241 LYS A C 1
ATOM 1971 O O . LYS A 1 241 ? 3.487 -0.658 18.096 1.00 91.25 241 LYS A O 1
ATOM 1976 N N . GLU A 1 242 ? 1.424 -1.539 18.274 1.00 94.06 242 GLU A N 1
ATOM 1977 C CA . GLU A 1 242 ? 1.698 -2.772 17.534 1.00 94.06 242 GLU A CA 1
ATOM 1978 C C . GLU A 1 242 ? 2.112 -2.480 16.086 1.00 94.06 242 GLU A C 1
ATOM 1980 O O . GLU A 1 242 ? 3.183 -2.907 15.669 1.00 94.06 242 GLU A O 1
ATOM 1985 N N . ILE A 1 243 ? 1.365 -1.634 15.364 1.00 93.31 243 ILE A N 1
ATOM 1986 C CA . ILE A 1 243 ? 1.728 -1.193 14.004 1.00 93.31 243 ILE A CA 1
ATOM 1987 C C . ILE A 1 243 ? 3.127 -0.569 13.973 1.00 93.31 243 ILE A C 1
ATOM 1989 O O . ILE A 1 243 ? 3.904 -0.852 13.065 1.00 93.31 243 ILE A O 1
ATOM 1993 N N . LYS A 1 244 ? 3.481 0.266 14.959 1.00 91.44 244 LYS A N 1
ATOM 1994 C CA . LYS A 1 244 ? 4.833 0.846 15.043 1.00 91.44 244 LYS A CA 1
ATOM 1995 C C . LYS A 1 244 ? 5.913 -0.220 15.233 1.00 91.44 244 LYS A C 1
ATOM 1997 O O . LYS A 1 244 ? 6.970 -0.101 14.624 1.00 91.44 244 LYS A O 1
ATOM 2002 N N . SER A 1 245 ? 5.649 -1.240 16.048 1.00 93.62 245 SER A N 1
ATOM 2003 C CA . SER A 1 245 ? 6.570 -2.366 16.243 1.00 93.62 245 SER A CA 1
ATOM 2004 C C . SER A 1 245 ? 6.768 -3.145 14.944 1.00 93.62 245 SER A C 1
ATOM 2006 O O . SER A 1 245 ? 7.900 -3.351 14.523 1.00 93.62 245 SER A O 1
ATOM 2008 N N . VAL A 1 246 ? 5.671 -3.489 14.263 1.00 93.56 246 VAL A N 1
ATOM 2009 C CA . VAL A 1 246 ? 5.715 -4.224 12.991 1.00 93.56 246 VAL A CA 1
ATOM 2010 C C . VAL A 1 246 ? 6.430 -3.413 11.908 1.00 93.56 246 VAL A C 1
ATOM 2012 O O . VAL A 1 246 ? 7.202 -3.976 11.139 1.00 93.56 246 VAL A O 1
ATOM 2015 N N . LYS A 1 247 ? 6.231 -2.087 11.851 1.00 91.81 247 LYS A N 1
ATOM 2016 C CA . LYS A 1 247 ? 6.965 -1.213 10.917 1.00 91.81 247 LYS A CA 1
ATOM 2017 C C . LYS A 1 247 ? 8.476 -1.228 11.168 1.00 91.81 247 LYS A C 1
ATOM 2019 O O . LYS A 1 247 ? 9.229 -1.185 10.206 1.00 91.81 247 LYS A O 1
ATOM 2024 N N . LEU A 1 248 ? 8.913 -1.294 12.428 1.00 91.31 248 LEU A N 1
ATOM 2025 C CA . LEU A 1 248 ? 10.337 -1.351 12.776 1.00 91.31 248 LEU A CA 1
ATOM 2026 C C . LEU A 1 248 ? 10.976 -2.691 12.387 1.00 91.31 248 LEU A C 1
ATOM 2028 O O . LEU A 1 248 ? 12.127 -2.725 11.968 1.00 91.31 248 LEU A O 1
ATOM 2032 N N . GLU A 1 249 ? 10.253 -3.798 12.548 1.00 91.94 249 GLU A N 1
ATOM 2033 C CA . GLU A 1 249 ? 10.716 -5.114 12.089 1.00 91.94 249 GLU A CA 1
ATOM 2034 C C . GLU A 1 249 ? 10.804 -5.165 10.564 1.00 91.94 249 GLU A C 1
ATOM 2036 O O . GLU A 1 249 ? 11.828 -5.569 10.023 1.00 91.94 249 GLU A O 1
ATOM 2041 N N . LEU A 1 250 ? 9.774 -4.656 9.885 1.00 92.50 250 LEU A N 1
ATOM 2042 C CA . LEU A 1 250 ? 9.727 -4.562 8.430 1.00 92.50 250 LEU A CA 1
ATOM 2043 C C . LEU A 1 250 ? 10.886 -3.737 7.851 1.00 92.50 250 LEU A C 1
ATOM 2045 O O . LEU A 1 250 ? 11.467 -4.123 6.845 1.00 92.50 250 LEU A O 1
ATOM 2049 N N . ASP A 1 251 ? 11.244 -2.628 8.500 1.00 91.69 251 ASP A N 1
ATOM 2050 C CA . ASP A 1 251 ? 12.383 -1.787 8.112 1.00 91.69 251 ASP A CA 1
ATOM 2051 C C . ASP A 1 251 ? 13.715 -2.547 8.158 1.00 91.69 251 ASP A C 1
ATOM 2053 O O . ASP A 1 251 ? 14.519 -2.471 7.227 1.00 91.69 251 ASP A O 1
ATOM 2057 N N . LYS A 1 252 ? 13.919 -3.367 9.196 1.00 91.75 252 LYS A N 1
ATOM 2058 C CA . LYS A 1 252 ? 15.102 -4.231 9.298 1.00 91.75 252 LYS A CA 1
ATOM 2059 C C . LYS A 1 252 ? 15.133 -5.280 8.191 1.00 91.75 252 LYS A C 1
ATOM 2061 O O . LYS A 1 252 ? 16.168 -5.440 7.553 1.00 91.75 252 LYS A O 1
ATOM 2066 N N . GLU A 1 253 ? 14.021 -5.981 7.967 1.00 92.50 253 GLU A N 1
ATOM 2067 C CA . GLU A 1 253 ? 13.909 -7.017 6.928 1.00 92.50 253 GLU A CA 1
ATOM 2068 C C . GLU A 1 253 ? 14.174 -6.442 5.531 1.00 92.50 253 GLU A C 1
ATOM 2070 O O . GLU A 1 253 ? 14.969 -6.986 4.768 1.00 92.50 253 GLU A O 1
ATOM 2075 N N . ALA A 1 254 ? 13.572 -5.297 5.217 1.00 92.31 254 ALA A N 1
ATOM 2076 C CA . ALA A 1 254 ? 13.735 -4.647 3.925 1.00 92.31 254 ALA A CA 1
ATOM 2077 C C . ALA A 1 254 ? 15.136 -4.056 3.710 1.00 92.31 254 ALA A C 1
ATOM 2079 O O . ALA A 1 254 ? 15.608 -4.024 2.574 1.00 92.31 254 ALA A O 1
ATOM 2080 N N . THR A 1 255 ? 15.807 -3.607 4.778 1.00 92.06 255 THR A N 1
ATOM 2081 C CA . THR A 1 255 ? 17.214 -3.172 4.717 1.00 92.06 255 THR A CA 1
ATOM 2082 C C . THR A 1 255 ? 18.134 -4.342 4.381 1.00 92.06 255 THR A C 1
ATOM 2084 O O . THR A 1 255 ? 19.050 -4.190 3.579 1.00 92.06 255 THR A O 1
ATOM 2087 N N . ILE A 1 256 ? 17.871 -5.522 4.951 1.00 93.31 256 ILE A N 1
ATOM 2088 C CA . ILE A 1 256 ? 18.616 -6.740 4.616 1.00 93.31 256 ILE A CA 1
ATOM 2089 C C . ILE A 1 256 ? 18.389 -7.109 3.143 1.00 93.31 256 ILE A C 1
ATOM 2091 O O . ILE A 1 256 ? 19.366 -7.261 2.418 1.00 93.31 256 ILE A O 1
ATOM 2095 N N . ASP A 1 257 ? 17.135 -7.159 2.675 1.00 93.00 257 ASP A N 1
ATOM 2096 C CA . ASP A 1 257 ? 16.810 -7.445 1.261 1.00 93.00 257 ASP A CA 1
ATOM 2097 C C . ASP A 1 257 ? 17.485 -6.464 0.296 1.00 93.00 257 ASP A C 1
ATOM 2099 O O . ASP A 1 257 ? 17.996 -6.859 -0.751 1.00 93.00 257 ASP A O 1
ATOM 2103 N N . TYR A 1 258 ? 17.523 -5.183 0.664 1.00 93.50 258 TYR A N 1
ATOM 2104 C CA . TYR A 1 258 ? 18.165 -4.145 -0.131 1.00 93.50 258 TYR A CA 1
ATOM 2105 C C . TYR A 1 258 ? 19.675 -4.361 -0.278 1.00 93.50 258 TYR A C 1
ATOM 2107 O O . TYR A 1 258 ? 20.204 -4.224 -1.382 1.00 93.50 258 TYR A O 1
ATOM 2115 N N . GLU A 1 259 ? 20.372 -4.716 0.804 1.00 94.69 259 GLU A N 1
ATOM 2116 C CA . GLU A 1 259 ? 21.808 -5.013 0.751 1.00 94.69 259 GLU A CA 1
ATOM 2117 C C . GLU A 1 259 ? 22.093 -6.338 0.030 1.00 94.69 259 GLU A C 1
ATOM 2119 O O . GLU A 1 259 ? 23.021 -6.413 -0.774 1.00 94.69 259 GLU A O 1
ATOM 2124 N N . GLU A 1 260 ? 21.277 -7.374 0.246 1.00 95.25 260 GLU A N 1
ATOM 2125 C CA . GLU A 1 260 ? 21.419 -8.669 -0.437 1.00 95.25 260 GLU A CA 1
ATOM 2126 C C . GLU A 1 260 ? 21.231 -8.552 -1.955 1.00 95.25 260 GLU A C 1
ATOM 2128 O O . GLU A 1 260 ? 21.878 -9.263 -2.724 1.00 95.25 260 GLU A O 1
ATOM 2133 N N . LYS A 1 261 ? 20.376 -7.627 -2.404 1.00 94.81 261 LYS A N 1
ATOM 2134 C CA . LYS A 1 261 ? 20.065 -7.402 -3.823 1.00 94.81 261 LYS A CA 1
ATOM 2135 C C . LYS A 1 261 ? 20.820 -6.233 -4.439 1.00 94.81 261 LYS A C 1
ATOM 2137 O O . LYS A 1 261 ? 20.434 -5.747 -5.504 1.00 94.81 261 LYS A O 1
ATOM 2142 N N . ARG A 1 262 ? 21.913 -5.808 -3.804 1.00 95.12 262 ARG A N 1
ATOM 2143 C CA . ARG A 1 262 ? 22.747 -4.692 -4.251 1.00 95.12 262 ARG A CA 1
ATOM 2144 C C . ARG A 1 262 ? 23.137 -4.755 -5.713 1.00 95.12 262 ARG A C 1
ATOM 2146 O O . ARG A 1 262 ? 22.932 -3.798 -6.452 1.00 95.12 262 ARG A O 1
ATOM 2153 N N . GLU A 1 263 ? 23.634 -5.903 -6.150 1.00 95.50 263 GLU A N 1
ATOM 2154 C CA . GLU A 1 263 ? 24.070 -6.075 -7.533 1.00 95.50 263 GLU A CA 1
ATOM 2155 C C . GLU A 1 263 ? 22.924 -5.901 -8.540 1.00 95.50 263 GLU A C 1
ATOM 2157 O O . GLU A 1 263 ? 23.163 -5.408 -9.641 1.00 95.50 263 GLU A O 1
ATOM 2162 N N . LEU A 1 264 ? 21.688 -6.267 -8.177 1.00 94.94 264 LEU A N 1
ATOM 2163 C CA . LEU A 1 264 ? 20.515 -6.150 -9.048 1.00 94.94 264 LEU A CA 1
ATOM 2164 C C . LEU A 1 264 ? 20.062 -4.699 -9.189 1.00 94.94 264 LEU A C 1
ATOM 2166 O O . LEU A 1 264 ? 19.901 -4.206 -10.305 1.00 94.94 264 LEU A O 1
ATOM 2170 N N . TRP A 1 265 ? 19.878 -3.984 -8.077 1.00 94.38 265 TRP A N 1
ATOM 2171 C CA . TRP A 1 265 ? 19.428 -2.598 -8.172 1.00 94.38 265 TRP A CA 1
ATOM 2172 C C . TRP A 1 265 ? 20.531 -1.667 -8.695 1.00 94.38 265 TRP A C 1
ATOM 2174 O O . TRP A 1 265 ? 20.222 -0.710 -9.402 1.00 94.38 265 TRP A O 1
ATOM 2184 N N . GLU A 1 266 ? 21.817 -1.968 -8.463 1.00 96.25 266 GLU A N 1
ATOM 2185 C CA . GLU A 1 266 ? 22.921 -1.242 -9.106 1.00 96.25 266 GLU A CA 1
ATOM 2186 C C . GLU A 1 266 ? 22.920 -1.429 -10.631 1.00 96.25 266 GLU A C 1
ATOM 2188 O O . GLU A 1 266 ? 23.251 -0.494 -11.362 1.00 96.25 266 GLU A O 1
ATOM 2193 N N . GLN A 1 267 ? 22.541 -2.612 -11.132 1.00 96.62 267 GLN A N 1
ATOM 2194 C CA . GLN A 1 267 ? 22.359 -2.836 -12.571 1.00 96.62 267 GLN A CA 1
ATOM 2195 C C . GLN A 1 267 ? 21.226 -1.975 -13.132 1.00 96.62 267 GLN A C 1
ATOM 2197 O O . GLN A 1 267 ? 21.425 -1.315 -14.149 1.00 96.62 267 GLN A O 1
ATOM 2202 N N . ALA A 1 268 ? 20.087 -1.899 -12.439 1.00 97.12 268 ALA A N 1
ATOM 2203 C CA . ALA A 1 268 ? 18.981 -1.034 -12.844 1.00 97.12 268 ALA A CA 1
ATOM 2204 C C . ALA A 1 268 ? 19.399 0.450 -12.912 1.00 97.12 268 ALA A C 1
ATOM 2206 O O . ALA A 1 268 ? 19.091 1.141 -13.884 1.00 97.12 268 ALA A O 1
ATOM 2207 N N . ILE A 1 269 ? 20.161 0.936 -11.921 1.00 96.75 269 ILE A N 1
ATOM 2208 C CA . ILE A 1 269 ? 20.714 2.303 -11.925 1.00 96.75 269 ILE A CA 1
ATOM 2209 C C . ILE A 1 269 ? 21.647 2.519 -13.119 1.00 96.75 269 ILE A C 1
ATOM 2211 O O . ILE A 1 269 ? 21.525 3.532 -13.807 1.00 96.75 269 ILE A O 1
ATOM 2215 N N . ARG A 1 270 ? 22.557 1.575 -13.394 1.00 97.31 270 ARG A N 1
ATOM 2216 C CA . ARG A 1 270 ? 23.475 1.664 -14.542 1.00 97.31 270 ARG A CA 1
ATOM 2217 C C . ARG A 1 270 ? 22.716 1.737 -15.866 1.00 97.31 270 ARG A C 1
ATOM 2219 O O . ARG A 1 270 ? 22.949 2.666 -16.629 1.00 97.31 270 ARG A O 1
ATOM 2226 N N . LEU A 1 271 ? 21.755 0.839 -16.089 1.00 97.25 271 LEU A N 1
ATOM 2227 C CA . LEU A 1 271 ? 20.942 0.807 -17.310 1.00 97.25 271 LEU A CA 1
ATOM 2228 C C . LEU A 1 271 ? 20.220 2.136 -17.568 1.00 97.25 271 LEU A C 1
ATOM 2230 O O . LEU A 1 271 ? 20.284 2.671 -18.677 1.00 97.25 271 LEU A O 1
ATOM 2234 N N . PHE A 1 272 ? 19.570 2.695 -16.543 1.00 97.00 272 PHE A N 1
ATOM 2235 C CA . PHE A 1 272 ? 18.882 3.979 -16.673 1.00 97.00 272 PHE A CA 1
ATOM 2236 C C . PHE A 1 272 ? 19.864 5.120 -16.962 1.00 97.00 272 PHE A C 1
ATOM 2238 O O . PHE A 1 272 ? 19.658 5.909 -17.888 1.00 97.00 272 PHE A O 1
ATOM 2245 N N . ASN A 1 2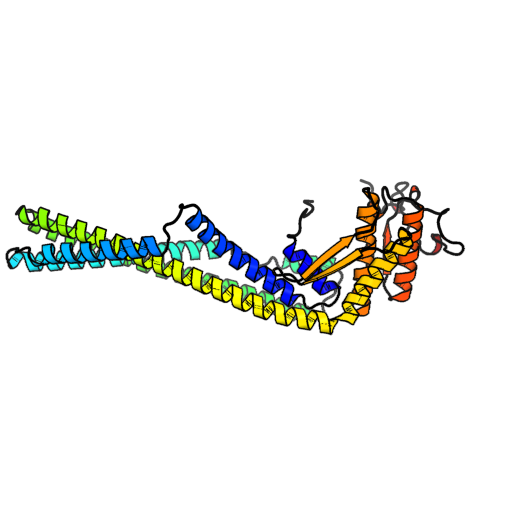73 ? 20.945 5.204 -16.182 1.00 95.62 273 ASN A N 1
ATOM 2246 C CA . ASN A 1 273 ? 21.909 6.292 -16.284 1.00 95.62 273 ASN A CA 1
ATOM 2247 C C . ASN A 1 273 ? 22.651 6.276 -17.624 1.00 95.62 273 ASN A C 1
ATOM 2249 O O . ASN A 1 273 ? 22.855 7.344 -18.201 1.00 95.62 273 ASN A O 1
ATOM 2253 N N . ASP A 1 274 ? 23.027 5.096 -18.118 1.00 95.38 274 ASP A N 1
ATOM 2254 C CA . ASP A 1 274 ? 23.720 4.925 -19.396 1.00 95.38 274 ASP A CA 1
ATOM 2255 C C . ASP A 1 274 ? 22.816 5.306 -20.570 1.00 95.38 274 ASP A C 1
ATOM 2257 O O . ASP A 1 274 ? 23.245 6.055 -21.449 1.00 95.38 274 ASP A O 1
ATOM 2261 N N . THR A 1 275 ? 21.544 4.893 -20.538 1.00 95.19 275 THR A N 1
ATOM 2262 C CA . THR A 1 275 ? 20.560 5.294 -21.556 1.00 95.19 275 THR A CA 1
ATOM 2263 C C . THR A 1 275 ? 20.377 6.812 -21.553 1.00 95.19 275 THR A C 1
ATOM 2265 O O . THR A 1 275 ? 20.521 7.464 -22.584 1.00 95.19 275 THR A O 1
ATOM 2268 N N . ALA A 1 276 ? 20.155 7.418 -20.383 1.00 94.12 276 ALA A N 1
ATOM 2269 C CA . ALA A 1 276 ? 20.015 8.870 -20.269 1.00 94.12 276 ALA A CA 1
ATOM 2270 C C . ALA A 1 276 ? 21.272 9.627 -20.736 1.00 94.12 276 ALA A C 1
ATOM 2272 O O . ALA A 1 276 ? 21.153 10.680 -21.365 1.00 94.12 276 ALA A O 1
ATOM 2273 N N . LYS A 1 277 ? 22.465 9.073 -20.487 1.00 94.50 277 LYS A N 1
ATOM 2274 C CA . LYS A 1 277 ? 23.739 9.629 -20.953 1.00 94.50 277 LYS A CA 1
ATOM 2275 C C . LYS A 1 277 ? 23.893 9.559 -22.464 1.00 94.50 277 LYS A C 1
ATOM 2277 O O . LYS A 1 277 ? 24.416 10.509 -23.038 1.00 94.50 277 LYS A O 1
ATOM 2282 N N . ALA A 1 278 ? 23.467 8.470 -23.095 1.00 93.06 278 ALA A N 1
ATOM 2283 C CA . ALA A 1 278 ? 23.504 8.342 -24.548 1.00 93.06 278 ALA A CA 1
ATOM 2284 C C . ALA A 1 278 ? 22.614 9.390 -25.230 1.00 93.06 278 ALA A C 1
ATOM 2286 O O . ALA A 1 278 ? 23.004 9.953 -26.245 1.00 93.06 278 ALA A O 1
ATOM 2287 N N . LEU A 1 279 ? 21.466 9.702 -24.627 1.00 91.69 279 LEU A N 1
ATOM 2288 C CA . LEU A 1 279 ? 20.572 10.754 -25.098 1.00 91.69 279 LEU A CA 1
ATOM 2289 C C . LEU A 1 279 ? 21.181 12.147 -24.832 1.00 91.69 279 LEU A C 1
ATOM 2291 O O . LEU A 1 279 ? 21.548 12.883 -25.747 1.00 91.69 279 LEU A O 1
ATOM 2295 N N . TYR A 1 280 ? 21.357 12.519 -23.564 1.00 89.81 280 TYR A N 1
ATOM 2296 C CA . TYR A 1 280 ? 21.610 13.913 -23.170 1.00 89.81 280 TYR A CA 1
ATOM 2297 C C . TYR A 1 280 ? 23.085 14.260 -22.915 1.00 89.81 280 TYR A C 1
ATOM 2299 O O . TYR A 1 280 ? 23.396 15.380 -22.506 1.00 89.81 280 TYR A O 1
ATOM 2307 N N . GLY A 1 281 ? 24.009 13.313 -23.090 1.00 90.00 281 GLY A N 1
ATOM 2308 C CA . GLY A 1 281 ? 25.435 13.474 -22.779 1.00 90.00 281 GLY A CA 1
ATOM 2309 C C . GLY A 1 281 ? 25.762 13.507 -21.278 1.00 90.00 281 GLY A C 1
ATOM 2310 O O . GLY A 1 281 ? 26.936 13.511 -20.901 1.00 90.00 281 GLY A O 1
ATOM 2311 N N . VAL A 1 282 ? 24.745 13.497 -20.411 1.00 89.62 282 VAL A N 1
ATOM 2312 C CA . VAL A 1 282 ? 24.862 13.483 -18.948 1.00 89.62 282 VAL A CA 1
ATOM 2313 C C . VAL A 1 282 ? 24.134 12.268 -18.375 1.00 89.62 282 VAL A C 1
ATOM 2315 O O . VAL A 1 282 ? 23.054 11.934 -18.858 1.00 89.62 282 VAL A O 1
ATOM 2318 N N . PRO A 1 283 ? 24.698 11.587 -17.361 1.00 90.62 283 PRO A N 1
ATOM 2319 C CA . PRO A 1 283 ? 24.015 10.464 -16.736 1.00 90.62 283 PRO A CA 1
ATOM 2320 C C . PRO A 1 283 ? 22.697 10.914 -16.106 1.00 90.62 283 PRO A C 1
ATOM 2322 O O . PRO A 1 283 ? 22.598 12.015 -15.560 1.00 90.62 283 PRO A O 1
ATOM 2325 N N . GLY A 1 284 ? 21.701 10.036 -16.182 1.00 90.00 284 GLY A N 1
ATOM 2326 C CA . GLY A 1 284 ? 20.466 10.179 -15.420 1.00 90.00 284 GLY A CA 1
ATOM 2327 C C . GLY A 1 284 ? 20.691 10.008 -13.916 1.00 90.00 284 GLY A C 1
ATOM 2328 O O . GLY A 1 284 ? 21.784 9.674 -13.455 1.00 90.00 284 GLY A O 1
ATOM 2329 N N . GLU A 1 285 ? 19.627 10.222 -13.154 1.00 91.88 285 GLU A N 1
ATOM 2330 C CA . GLU A 1 285 ? 19.567 9.979 -11.718 1.00 91.88 285 GLU A CA 1
ATOM 2331 C C . GLU A 1 285 ? 18.413 9.021 -11.417 1.00 91.88 285 GLU A C 1
ATOM 2333 O O . GLU A 1 285 ? 17.274 9.452 -11.246 1.00 91.88 285 GLU A O 1
ATOM 2338 N N . PHE A 1 286 ? 18.696 7.717 -11.347 1.00 93.94 286 PHE A N 1
ATOM 2339 C CA . PHE A 1 286 ? 17.772 6.754 -10.743 1.00 93.94 286 PHE A CA 1
ATOM 2340 C C . PHE A 1 286 ? 18.140 6.530 -9.273 1.00 93.94 286 PHE A C 1
ATOM 2342 O O . PHE A 1 286 ? 19.176 5.947 -8.960 1.00 93.94 286 PHE A O 1
ATOM 2349 N N . VAL A 1 287 ? 17.296 7.028 -8.370 1.00 92.19 287 VAL A N 1
ATOM 2350 C CA . VAL A 1 287 ? 17.504 6.990 -6.918 1.00 92.19 287 VAL A CA 1
ATOM 2351 C C . VAL A 1 287 ? 16.566 5.972 -6.287 1.00 92.19 287 VAL A C 1
ATOM 2353 O O . VAL A 1 287 ? 15.358 5.979 -6.548 1.00 92.19 287 VAL A O 1
ATOM 2356 N N . ILE A 1 288 ? 17.133 5.123 -5.431 1.00 92.56 288 ILE A N 1
ATOM 2357 C CA . ILE A 1 288 ? 16.422 4.098 -4.673 1.00 92.56 288 ILE A CA 1
ATOM 2358 C C . ILE A 1 288 ? 16.764 4.292 -3.198 1.00 92.56 288 ILE A C 1
ATOM 2360 O O . ILE A 1 288 ? 17.901 4.079 -2.793 1.00 92.56 288 ILE A O 1
ATOM 2364 N N . ASP A 1 289 ? 15.776 4.689 -2.402 1.00 89.19 289 ASP A N 1
ATOM 2365 C CA . ASP A 1 289 ? 15.928 4.915 -0.965 1.00 89.19 289 ASP A CA 1
ATOM 2366 C C . ASP A 1 289 ? 15.059 3.950 -0.158 1.00 89.19 289 ASP A C 1
ATOM 2368 O O . ASP A 1 289 ? 13.984 3.533 -0.598 1.00 89.19 289 AS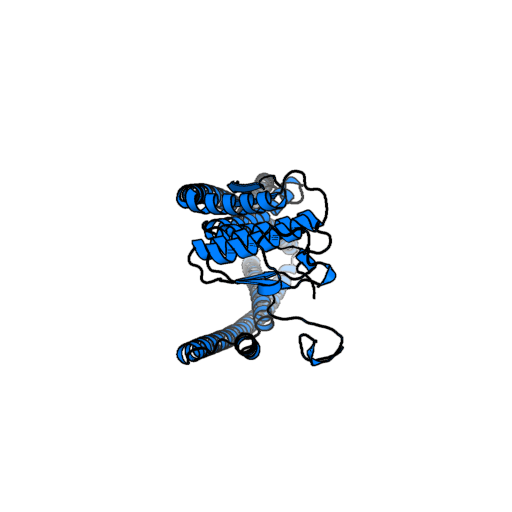P A O 1
ATOM 2372 N N . ILE A 1 290 ? 15.466 3.680 1.082 1.00 86.62 290 ILE A N 1
ATOM 2373 C CA . ILE A 1 290 ? 14.605 3.082 2.107 1.00 86.62 290 ILE A CA 1
ATOM 2374 C C . ILE A 1 290 ? 14.216 4.179 3.092 1.00 86.62 290 ILE A C 1
ATOM 2376 O O . ILE A 1 290 ? 15.059 4.910 3.607 1.00 86.62 290 ILE A O 1
ATOM 2380 N N . SER A 1 291 ? 12.919 4.314 3.347 1.00 81.81 291 SER A N 1
ATOM 2381 C CA . SER A 1 291 ? 12.381 5.303 4.277 1.00 81.81 291 SER A CA 1
ATOM 2382 C C . SER A 1 291 ? 11.431 4.670 5.288 1.00 81.81 291 SER A C 1
ATOM 2384 O O . SER A 1 291 ? 10.998 3.532 5.134 1.00 81.81 291 SER A O 1
ATOM 2386 N N . ASP A 1 292 ? 10.966 5.473 6.245 1.00 72.06 292 ASP A N 1
ATOM 2387 C CA . ASP A 1 292 ? 9.880 5.134 7.176 1.00 72.06 292 ASP A CA 1
ATOM 2388 C C . ASP A 1 292 ? 8.556 4.715 6.496 1.00 72.06 292 ASP A C 1
ATOM 2390 O O . ASP A 1 292 ? 7.655 4.166 7.140 1.00 72.06 292 ASP A O 1
ATOM 2394 N N . LYS A 1 293 ? 8.430 4.988 5.191 1.00 72.69 293 LYS A N 1
ATOM 2395 C CA . LYS A 1 293 ? 7.299 4.624 4.325 1.00 72.69 293 LYS A CA 1
ATOM 2396 C C . LYS A 1 293 ? 7.621 3.482 3.353 1.00 72.69 293 LYS A C 1
ATOM 2398 O O . LYS A 1 293 ? 6.798 3.185 2.492 1.00 72.69 293 LYS A O 1
ATOM 2403 N N . GLY A 1 294 ? 8.786 2.861 3.493 1.00 83.56 294 GLY A N 1
ATOM 2404 C CA . GLY A 1 294 ? 9.295 1.822 2.610 1.00 83.56 294 GLY A CA 1
ATOM 2405 C C . GLY A 1 294 ? 10.194 2.337 1.498 1.00 83.56 294 GLY A C 1
ATOM 2406 O O . GLY A 1 294 ? 10.716 3.457 1.588 1.00 83.56 294 GLY A O 1
ATOM 2407 N N . TYR A 1 295 ? 10.372 1.500 0.470 1.00 88.69 295 TYR A N 1
ATOM 2408 C CA . TYR A 1 295 ? 11.156 1.834 -0.717 1.00 88.69 295 TYR A CA 1
ATOM 2409 C C . TYR A 1 295 ? 10.603 3.081 -1.408 1.00 88.69 295 TYR A C 1
ATOM 2411 O O . TYR A 1 295 ? 9.396 3.196 -1.630 1.00 88.69 295 TYR A O 1
ATOM 2419 N N . ARG A 1 296 ? 11.493 3.999 -1.775 1.00 89.62 296 ARG A N 1
ATOM 2420 C CA . ARG A 1 296 ? 11.185 5.163 -2.602 1.00 89.62 296 ARG A CA 1
ATOM 2421 C C . ARG A 1 296 ? 12.050 5.127 -3.842 1.00 89.62 296 ARG A C 1
ATOM 2423 O O . ARG A 1 296 ? 13.246 4.884 -3.766 1.00 89.62 296 ARG A O 1
ATOM 2430 N N . PHE A 1 297 ? 11.412 5.401 -4.966 1.00 90.88 297 PHE A N 1
ATOM 2431 C CA . PHE A 1 297 ? 12.039 5.416 -6.276 1.00 90.88 297 PHE A CA 1
ATOM 2432 C C . PHE A 1 297 ? 11.839 6.796 -6.871 1.00 90.88 297 PHE A C 1
ATOM 2434 O O . PHE A 1 297 ? 10.712 7.297 -6.869 1.00 90.88 297 PHE A O 1
ATOM 2441 N N . ASN A 1 298 ? 12.910 7.388 -7.379 1.00 90.50 298 ASN A N 1
ATOM 2442 C CA . ASN A 1 298 ? 12.852 8.652 -8.091 1.00 90.50 298 ASN A CA 1
ATOM 2443 C C . ASN A 1 298 ? 13.736 8.589 -9.333 1.00 90.50 298 ASN A C 1
ATOM 2445 O O . ASN A 1 298 ? 14.823 8.024 -9.281 1.00 90.50 298 ASN A O 1
ATOM 2449 N N . VAL A 1 299 ? 13.265 9.176 -10.429 1.00 90.38 299 VAL A N 1
ATOM 2450 C CA . VAL A 1 299 ? 14.003 9.254 -11.692 1.00 90.38 299 VAL A CA 1
ATOM 2451 C C . VAL A 1 299 ? 14.104 10.701 -12.147 1.00 90.38 299 VAL A C 1
ATOM 2453 O O . VAL A 1 299 ? 13.101 11.415 -12.230 1.00 90.38 299 VAL A O 1
ATOM 2456 N N . ASP A 1 300 ? 15.312 11.135 -12.480 1.00 89.88 300 ASP A N 1
ATOM 2457 C CA . ASP A 1 300 ? 15.557 12.453 -13.053 1.00 89.88 300 ASP A CA 1
ATOM 2458 C C . ASP A 1 300 ? 16.621 12.409 -14.159 1.00 89.88 300 ASP A C 1
ATOM 2460 O O . ASP A 1 300 ? 17.388 11.458 -14.279 1.00 89.88 300 ASP A O 1
ATOM 2464 N N . ILE A 1 301 ? 16.636 13.437 -15.005 1.00 87.12 301 ILE A N 1
ATOM 2465 C CA . ILE A 1 301 ? 17.682 13.675 -16.004 1.00 87.12 301 ILE A CA 1
ATOM 2466 C C . ILE A 1 301 ? 18.152 15.119 -15.785 1.00 87.12 301 ILE A C 1
ATOM 2468 O O . ILE A 1 301 ? 17.392 16.053 -16.076 1.00 87.12 301 ILE A O 1
ATOM 2472 N N . PRO A 1 302 ? 19.368 15.322 -15.244 1.00 80.50 302 PRO A N 1
ATOM 2473 C CA . PRO A 1 302 ? 19.872 16.642 -14.890 1.00 80.50 302 PRO A CA 1
ATOM 2474 C C . PRO A 1 302 ? 19.859 17.634 -16.057 1.00 80.50 302 PRO A C 1
ATOM 2476 O O . PRO A 1 302 ? 20.153 17.297 -17.200 1.00 80.50 302 PRO A O 1
ATOM 2479 N N . GLY A 1 303 ? 19.542 18.898 -15.760 1.00 68.62 303 GLY A N 1
ATOM 2480 C CA . GLY A 1 303 ? 19.573 19.992 -16.741 1.00 68.62 303 GLY A CA 1
ATOM 2481 C C . GLY A 1 303 ? 18.375 20.049 -17.694 1.00 68.62 303 GLY A C 1
ATOM 2482 O O . GLY A 1 303 ? 18.217 21.036 -18.413 1.00 68.62 303 GLY A O 1
ATOM 2483 N N . GLY A 1 304 ? 17.485 19.056 -17.663 1.00 61.78 304 GLY A N 1
ATOM 2484 C CA . GLY A 1 304 ? 16.316 19.021 -18.524 1.00 61.78 304 GLY A CA 1
ATOM 2485 C C . GLY A 1 304 ? 15.162 19.908 -18.038 1.00 61.78 304 GLY A C 1
ATOM 2486 O O . GLY A 1 304 ? 14.554 19.652 -17.001 1.00 61.78 304 GLY A O 1
ATOM 2487 N N . ARG A 1 305 ? 14.784 20.924 -18.828 1.00 56.72 305 ARG A N 1
ATOM 2488 C CA . ARG A 1 305 ? 13.503 21.642 -18.691 1.00 56.72 305 ARG A CA 1
ATOM 2489 C C . ARG A 1 305 ? 12.720 21.573 -20.007 1.00 56.72 305 ARG A C 1
ATOM 2491 O O . ARG A 1 305 ? 13.177 22.114 -21.004 1.00 56.72 305 ARG A O 1
ATOM 2498 N N . GLY A 1 306 ? 11.546 20.935 -20.011 1.00 64.44 306 GLY A N 1
ATOM 2499 C CA . GLY A 1 306 ? 10.664 20.854 -21.188 1.00 64.44 306 GLY A CA 1
ATOM 2500 C C . GLY A 1 306 ? 9.835 19.566 -21.254 1.00 64.44 306 GLY A C 1
ATOM 2501 O O . GLY A 1 306 ? 10.135 18.598 -20.559 1.00 64.44 306 GLY A O 1
ATOM 2502 N N . GLY A 1 307 ? 8.791 19.549 -22.094 1.00 66.69 307 GLY A N 1
ATOM 2503 C CA . GLY A 1 307 ? 7.898 18.390 -22.261 1.00 66.69 307 GLY A CA 1
ATOM 2504 C C . GLY A 1 307 ? 8.582 17.152 -22.860 1.00 66.69 307 GLY A C 1
ATOM 2505 O O . GLY A 1 307 ? 8.310 16.039 -22.415 1.00 66.69 307 GLY A O 1
ATOM 2506 N N . GLY A 1 308 ? 9.521 17.338 -23.797 1.00 77.75 308 GLY A N 1
ATOM 2507 C CA . GLY A 1 308 ? 10.259 16.239 -24.438 1.00 77.75 308 GLY A CA 1
ATOM 2508 C C . GLY A 1 308 ? 11.151 15.440 -23.479 1.00 77.75 308 GLY A C 1
ATOM 2509 O O . GLY A 1 308 ? 11.227 14.219 -23.570 1.00 77.75 308 GLY A O 1
ATOM 2510 N N . ILE A 1 309 ? 11.738 16.093 -22.470 1.00 84.69 309 ILE A N 1
ATOM 2511 C CA . ILE A 1 309 ? 12.549 15.407 -21.450 1.00 84.69 309 ILE A CA 1
ATOM 2512 C C . ILE A 1 309 ? 11.695 14.484 -20.585 1.00 84.69 309 ILE A C 1
ATOM 2514 O O . ILE A 1 309 ? 12.146 13.404 -20.225 1.00 84.69 309 ILE A O 1
ATOM 2518 N N . GLY A 1 310 ? 10.455 14.871 -20.268 1.00 88.62 310 GLY A N 1
ATOM 2519 C CA . GLY A 1 310 ? 9.533 13.997 -19.539 1.00 88.62 310 GLY A CA 1
ATOM 2520 C C . GLY A 1 310 ? 9.270 12.687 -20.286 1.00 88.62 310 GLY A C 1
ATOM 2521 O O . GLY A 1 310 ? 9.293 11.622 -19.678 1.00 88.62 310 GLY A O 1
ATOM 2522 N N . LYS A 1 311 ? 9.104 12.758 -21.611 1.00 91.88 311 LYS A N 1
ATOM 2523 C CA . LYS A 1 311 ? 8.923 11.577 -22.466 1.00 91.88 311 LYS A CA 1
ATOM 2524 C C . LYS A 1 311 ? 10.186 10.725 -22.534 1.00 91.88 311 LYS A C 1
ATOM 2526 O O . LYS A 1 311 ? 10.113 9.514 -22.382 1.00 91.88 311 LYS A O 1
ATOM 2531 N N . MET A 1 312 ? 11.352 11.351 -22.658 1.00 92.88 312 MET A N 1
ATOM 2532 C CA . MET A 1 312 ? 12.618 10.614 -22.667 1.00 92.88 312 MET A CA 1
ATOM 2533 C C . MET A 1 312 ? 12.974 10.007 -21.303 1.00 92.88 312 MET A C 1
ATOM 2535 O O . MET A 1 312 ? 13.613 8.964 -21.256 1.00 92.88 312 MET A O 1
ATOM 2539 N N . LYS A 1 313 ? 12.507 10.581 -20.186 1.00 93.12 313 LYS A N 1
ATOM 2540 C CA . LYS A 1 313 ? 12.584 9.922 -18.869 1.00 93.12 313 LYS A CA 1
ATOM 2541 C C . LYS A 1 313 ? 11.790 8.622 -18.842 1.00 93.12 313 LYS A C 1
ATOM 2543 O O . LYS A 1 313 ? 12.298 7.631 -18.329 1.00 93.12 313 LYS A O 1
ATOM 2548 N N . ILE A 1 314 ? 10.569 8.642 -19.382 1.00 93.69 314 ILE A N 1
ATOM 2549 C CA . ILE A 1 314 ? 9.725 7.447 -19.509 1.00 93.69 314 ILE A CA 1
ATOM 2550 C C . ILE A 1 314 ? 10.436 6.424 -20.396 1.00 93.69 314 ILE A C 1
ATOM 2552 O O . ILE A 1 314 ? 10.661 5.310 -19.950 1.00 93.69 314 ILE A O 1
ATOM 2556 N N . PHE A 1 315 ? 10.923 6.838 -21.569 1.00 96.19 315 PHE A N 1
ATOM 2557 C CA . PHE A 1 315 ? 11.689 5.975 -22.469 1.00 96.19 315 PHE A CA 1
ATOM 2558 C C . PHE A 1 315 ? 12.890 5.300 -21.778 1.00 96.19 315 PHE A C 1
ATOM 2560 O O . PHE A 1 315 ? 13.025 4.080 -21.835 1.00 96.19 315 PHE A O 1
ATOM 2567 N N . CYS A 1 316 ? 13.744 6.066 -21.084 1.00 96.38 316 CYS A N 1
ATOM 2568 C CA . CYS A 1 316 ? 14.892 5.511 -20.358 1.00 96.38 316 CYS A CA 1
ATOM 2569 C C . CYS A 1 316 ? 14.465 4.548 -19.243 1.00 96.38 316 CYS A C 1
ATOM 2571 O O . CYS A 1 316 ? 15.142 3.551 -18.990 1.00 96.38 316 CYS A O 1
ATOM 2573 N N . TYR A 1 317 ? 13.365 4.857 -18.553 1.00 96.56 317 TYR A N 1
ATOM 2574 C CA . TYR A 1 317 ? 12.821 4.007 -17.502 1.00 96.56 317 TYR A CA 1
ATOM 2575 C C . TYR A 1 317 ? 12.279 2.693 -18.071 1.00 96.56 317 TYR A C 1
ATOM 2577 O O . TYR A 1 317 ? 12.654 1.628 -17.590 1.00 96.56 317 TYR A O 1
ATOM 2585 N N . ASP A 1 318 ? 11.472 2.755 -19.126 1.00 97.00 318 ASP A N 1
ATOM 2586 C CA . ASP A 1 318 ? 10.856 1.591 -19.761 1.00 97.00 318 ASP A CA 1
ATOM 2587 C C . ASP A 1 318 ? 11.916 0.671 -20.381 1.00 97.00 318 ASP A C 1
ATOM 2589 O O . ASP A 1 318 ? 11.861 -0.549 -20.204 1.00 97.00 318 ASP A O 1
ATOM 2593 N N . LEU A 1 319 ? 12.948 1.251 -21.010 1.00 97.25 319 LEU A N 1
ATOM 2594 C CA . LEU A 1 319 ? 14.087 0.499 -21.535 1.00 97.25 319 LEU A CA 1
ATOM 2595 C C . LEU A 1 319 ? 14.880 -0.196 -20.415 1.00 97.25 319 LEU A C 1
ATOM 2597 O O . LEU A 1 319 ? 15.267 -1.357 -20.549 1.00 97.25 319 LEU A O 1
ATOM 2601 N N . MET A 1 320 ? 15.085 0.479 -19.279 1.00 97.38 320 MET A N 1
ATOM 2602 C CA . MET A 1 320 ? 15.689 -0.139 -18.096 1.00 97.38 320 MET A CA 1
ATOM 2603 C C . MET A 1 320 ? 14.826 -1.292 -17.574 1.00 97.38 320 MET A C 1
ATOM 2605 O O . MET A 1 320 ? 15.356 -2.365 -17.288 1.00 97.38 320 MET A O 1
ATOM 2609 N N . VAL A 1 321 ? 13.505 -1.108 -17.488 1.00 97.19 321 VAL A N 1
ATOM 2610 C CA . VAL A 1 321 ? 12.581 -2.129 -16.981 1.00 97.19 321 VAL A CA 1
ATOM 2611 C C . VAL A 1 321 ? 12.607 -3.383 -17.848 1.00 97.19 321 VAL A C 1
ATOM 2613 O O . VAL A 1 321 ? 12.704 -4.472 -17.279 1.00 97.19 321 VAL A O 1
ATOM 2616 N N . ILE A 1 322 ? 12.547 -3.263 -19.181 1.00 97.69 322 ILE A N 1
ATOM 2617 C CA . ILE A 1 322 ? 12.571 -4.435 -20.073 1.00 97.69 322 ILE A CA 1
ATOM 2618 C C . ILE A 1 322 ? 13.911 -5.177 -19.993 1.00 97.69 322 ILE A C 1
ATOM 2620 O O . ILE A 1 322 ? 13.915 -6.397 -19.834 1.00 97.69 322 ILE A O 1
ATOM 2624 N N . CYS A 1 323 ? 15.039 -4.457 -19.952 1.00 97.12 323 CYS A N 1
ATOM 2625 C CA . CYS A 1 323 ? 16.355 -5.067 -19.729 1.00 97.12 323 CYS A CA 1
ATOM 2626 C C . CYS A 1 323 ? 16.405 -5.800 -18.376 1.00 97.12 323 CYS A C 1
ATOM 2628 O O . CYS A 1 323 ? 16.889 -6.927 -18.287 1.00 97.12 323 CYS A O 1
ATOM 2630 N N . MET A 1 324 ? 15.843 -5.205 -17.318 1.00 97.12 324 MET A N 1
ATOM 2631 C CA . MET A 1 324 ? 15.745 -5.855 -16.009 1.00 97.12 324 MET A CA 1
ATOM 2632 C C . MET A 1 324 ? 14.837 -7.088 -16.030 1.00 97.12 324 MET A C 1
ATOM 2634 O O . MET A 1 324 ? 15.118 -8.040 -15.307 1.00 97.12 324 MET A O 1
ATOM 2638 N N . GLN A 1 325 ? 13.776 -7.124 -16.844 1.00 95.94 325 GLN A N 1
ATOM 2639 C CA . GLN A 1 325 ? 12.936 -8.324 -16.946 1.00 95.94 325 GLN A CA 1
ATOM 2640 C C . GLN A 1 325 ? 13.724 -9.497 -17.538 1.00 95.94 325 GLN A C 1
ATOM 2642 O O . GLN A 1 325 ? 13.638 -10.604 -17.002 1.00 95.94 325 GLN A O 1
ATOM 2647 N N . GLN A 1 326 ? 14.564 -9.224 -18.539 1.00 95.69 326 GLN A N 1
ATOM 2648 C CA . GLN A 1 326 ? 15.486 -10.203 -19.118 1.00 95.69 326 GLN A CA 1
ATOM 2649 C C . GLN A 1 326 ? 16.541 -10.667 -18.106 1.00 95.69 326 GLN A C 1
ATOM 2651 O O . GLN A 1 326 ? 16.693 -11.868 -17.881 1.00 95.69 326 GLN A O 1
ATOM 2656 N N . ILE A 1 327 ? 17.185 -9.739 -17.385 1.00 95.12 327 ILE A N 1
ATOM 2657 C CA . ILE A 1 327 ? 18.163 -10.064 -16.325 1.00 95.12 327 ILE A CA 1
ATOM 2658 C C . ILE A 1 327 ? 17.539 -10.934 -15.222 1.00 95.12 327 ILE A C 1
ATOM 2660 O O . ILE A 1 327 ? 18.171 -11.856 -14.708 1.00 95.12 327 ILE A O 1
ATOM 2664 N N . LEU A 1 328 ? 16.286 -10.658 -14.854 1.00 95.69 328 LEU A N 1
ATOM 2665 C CA . LEU A 1 328 ? 15.561 -11.397 -13.820 1.00 95.69 328 LEU A CA 1
ATOM 2666 C C . LEU A 1 328 ? 14.974 -12.728 -14.323 1.00 95.69 328 LEU A C 1
ATOM 2668 O O . LEU A 1 328 ? 14.341 -13.434 -13.534 1.00 95.69 328 LEU A O 1
ATOM 2672 N N . GLY A 1 329 ? 15.147 -13.069 -15.605 1.00 94.75 329 GLY A N 1
ATOM 2673 C CA . GLY A 1 329 ? 14.611 -14.292 -16.209 1.00 94.75 329 GLY A CA 1
ATOM 2674 C C . GLY A 1 329 ? 13.082 -14.338 -1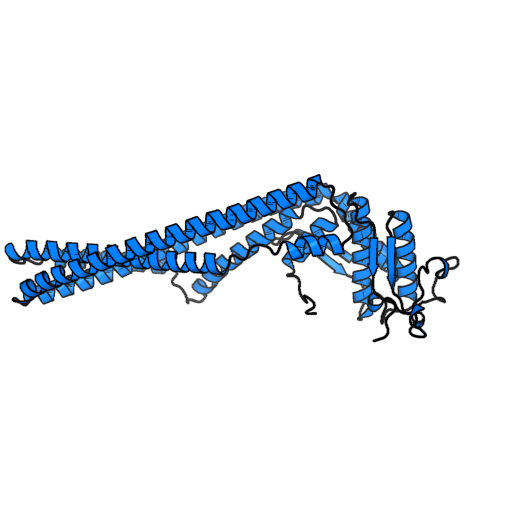6.220 1.00 94.75 329 GLY A C 1
ATOM 2675 O O . GLY A 1 329 ? 12.480 -15.406 -16.092 1.00 94.75 329 GLY A O 1
ATOM 2676 N N . ARG A 1 330 ? 12.434 -13.173 -16.300 1.00 91.19 330 ARG A N 1
ATOM 2677 C CA . ARG A 1 330 ? 10.981 -13.049 -16.411 1.00 91.19 330 ARG A CA 1
ATOM 2678 C C . ARG A 1 330 ? 10.677 -12.882 -17.887 1.00 91.19 330 ARG A C 1
ATOM 2680 O O . ARG A 1 330 ? 11.078 -11.876 -18.447 1.00 91.19 330 ARG A O 1
ATOM 2687 N N . ASN A 1 331 ? 9.989 -13.855 -18.483 1.00 84.94 331 ASN A N 1
ATOM 2688 C CA . ASN A 1 331 ? 9.681 -13.973 -19.920 1.00 84.94 331 ASN A CA 1
ATOM 2689 C C . ASN A 1 331 ? 8.805 -12.824 -20.488 1.00 84.94 331 ASN A C 1
ATOM 2691 O O . ASN A 1 331 ? 7.739 -13.070 -21.044 1.00 84.94 331 ASN A O 1
ATOM 2695 N N . ILE A 1 332 ? 9.204 -11.573 -20.281 1.00 91.69 332 ILE A N 1
ATOM 2696 C CA . ILE A 1 332 ? 8.665 -10.366 -20.895 1.00 91.69 332 ILE A CA 1
ATOM 2697 C C . ILE A 1 332 ? 9.761 -9.903 -21.845 1.00 91.69 332 ILE A C 1
ATOM 2699 O O . ILE A 1 332 ? 10.778 -9.360 -21.418 1.00 91.69 332 ILE A O 1
ATOM 2703 N N . ASP A 1 333 ? 9.562 -10.180 -23.121 1.00 94.12 333 ASP A N 1
ATOM 2704 C CA . ASP A 1 333 ? 10.552 -10.084 -24.190 1.00 94.12 333 ASP A CA 1
ATOM 2705 C C . ASP A 1 333 ? 10.173 -9.048 -25.243 1.00 94.12 333 ASP A C 1
ATOM 2707 O O . ASP A 1 333 ? 10.700 -9.076 -26.347 1.00 94.12 333 ASP A O 1
ATOM 2711 N N . PHE A 1 334 ? 9.296 -8.098 -24.912 1.00 96.81 334 PHE A N 1
ATOM 2712 C CA . PHE A 1 334 ? 8.982 -6.997 -25.809 1.00 96.81 334 PHE A CA 1
ATOM 2713 C C . PHE A 1 334 ? 8.661 -5.690 -25.077 1.00 96.81 334 PHE A C 1
ATOM 2715 O O . PHE A 1 334 ? 8.150 -5.684 -23.955 1.00 96.81 334 PHE A O 1
ATOM 2722 N N . LEU A 1 335 ? 8.930 -4.572 -25.751 1.00 97.12 335 LEU A N 1
ATOM 2723 C CA . LEU A 1 335 ? 8.568 -3.219 -25.337 1.00 97.12 335 LEU A CA 1
ATOM 2724 C C . LEU A 1 335 ? 7.950 -2.482 -26.527 1.00 97.12 335 LEU A C 1
ATOM 2726 O O . LEU A 1 335 ? 8.513 -2.502 -27.621 1.00 97.12 335 LEU A O 1
ATOM 2730 N N . VAL A 1 336 ? 6.807 -1.826 -26.309 1.00 97.06 336 VAL A N 1
ATOM 2731 C CA . VAL A 1 336 ? 6.098 -1.067 -27.346 1.00 97.06 336 VAL A CA 1
ATOM 2732 C C . VAL A 1 336 ? 5.977 0.396 -26.946 1.00 97.06 336 VAL A C 1
ATOM 2734 O O . VAL A 1 336 ? 5.430 0.693 -25.884 1.00 97.06 336 VAL A O 1
ATOM 2737 N N . HIS A 1 337 ? 6.406 1.303 -27.819 1.00 96.75 337 HIS A N 1
ATOM 2738 C CA . HIS A 1 337 ? 6.127 2.730 -27.683 1.00 96.75 337 HIS A CA 1
ATOM 2739 C C . HIS A 1 337 ? 5.334 3.269 -28.873 1.00 96.75 337 HIS A C 1
ATOM 2741 O O . HIS A 1 337 ? 5.628 2.963 -30.028 1.00 96.75 337 HIS A O 1
ATOM 2747 N N . ASP A 1 338 ? 4.344 4.106 -28.571 1.00 94.00 338 ASP A N 1
ATOM 2748 C CA . ASP A 1 338 ? 3.598 4.854 -29.582 1.00 94.00 338 ASP A CA 1
ATOM 2749 C C . ASP A 1 338 ? 4.321 6.164 -29.957 1.00 94.00 338 ASP A C 1
ATOM 2751 O O . ASP A 1 338 ? 5.143 6.668 -29.184 1.00 94.00 338 ASP A O 1
ATOM 2755 N N . SER A 1 339 ? 3.965 6.769 -31.093 1.00 91.06 339 SER A N 1
ATOM 2756 C CA . SER A 1 339 ? 4.599 7.967 -31.664 1.00 91.06 339 SER A CA 1
ATOM 2757 C C . SER A 1 339 ? 4.610 9.155 -30.702 1.00 91.06 339 SER A C 1
ATOM 2759 O O . SER A 1 339 ? 5.518 9.989 -30.740 1.00 91.06 339 SER A O 1
ATOM 2761 N N . ILE A 1 340 ? 3.644 9.196 -29.778 1.00 91.81 340 ILE A N 1
ATOM 2762 C CA . ILE A 1 340 ? 3.532 10.206 -28.723 1.00 91.81 340 ILE A CA 1
ATOM 2763 C C . ILE A 1 340 ? 4.826 10.319 -27.913 1.00 91.81 340 ILE A C 1
ATOM 2765 O O . ILE A 1 340 ? 5.153 11.429 -27.489 1.00 91.81 340 ILE A O 1
ATOM 2769 N N . ILE A 1 341 ? 5.585 9.234 -27.699 1.00 93.12 341 ILE A N 1
ATOM 2770 C CA . ILE A 1 341 ? 6.839 9.291 -26.927 1.00 93.12 341 ILE A CA 1
ATOM 2771 C C . ILE A 1 341 ? 7.900 10.180 -27.604 1.00 93.12 341 ILE A C 1
ATOM 2773 O O . ILE A 1 341 ? 8.744 10.752 -26.917 1.00 93.12 341 ILE A O 1
ATOM 2777 N N . TYR A 1 342 ? 7.823 10.353 -28.926 1.00 93.12 342 TYR A N 1
ATOM 2778 C CA . TYR A 1 342 ? 8.789 11.106 -29.732 1.00 93.12 342 TYR A CA 1
ATOM 2779 C C . TYR A 1 342 ? 8.333 12.534 -30.060 1.00 93.12 342 TYR A C 1
ATOM 2781 O O . TYR A 1 342 ? 9.148 13.396 -30.376 1.00 93.12 342 TYR A O 1
ATOM 2789 N N . GLU A 1 343 ? 7.038 12.834 -29.961 1.00 90.12 343 GLU A N 1
ATOM 2790 C CA . GLU A 1 343 ? 6.516 14.163 -30.295 1.00 90.12 343 GLU A CA 1
ATOM 2791 C C . GLU A 1 343 ? 7.112 15.279 -29.413 1.00 90.12 343 GLU A C 1
ATOM 2793 O O . GLU A 1 343 ? 7.030 15.237 -28.179 1.00 90.12 343 GLU A O 1
ATOM 2798 N N . GLY A 1 344 ? 7.646 16.332 -30.038 1.00 88.19 344 GLY A N 1
ATOM 2799 C CA . GLY A 1 344 ? 8.236 17.476 -29.331 1.00 88.19 344 GLY A CA 1
ATOM 2800 C C . GLY A 1 344 ? 9.574 17.170 -28.645 1.00 88.19 344 GLY A C 1
ATOM 2801 O O . GLY A 1 344 ? 9.981 17.911 -27.745 1.00 88.19 344 GLY A O 1
ATOM 2802 N N . VAL A 1 345 ? 10.224 16.074 -29.039 1.00 91.31 345 VAL A N 1
ATOM 2803 C CA . VAL A 1 345 ? 11.596 15.712 -28.670 1.00 91.31 345 VAL A CA 1
ATOM 2804 C C . VAL A 1 345 ? 12.535 16.157 -29.797 1.00 91.31 345 VAL A C 1
ATOM 2806 O O . VAL A 1 345 ? 12.148 16.168 -30.960 1.00 91.31 345 VAL A O 1
ATOM 2809 N N . ASP A 1 346 ? 13.746 16.584 -29.442 1.00 91.81 346 ASP A N 1
ATOM 2810 C CA . ASP A 1 346 ? 14.784 16.990 -30.399 1.00 91.81 346 ASP A CA 1
ATOM 2811 C C . ASP A 1 346 ? 15.226 15.801 -31.276 1.00 91.81 346 ASP A C 1
ATOM 2813 O O . ASP A 1 346 ? 15.390 14.694 -30.763 1.00 91.81 346 ASP A O 1
ATOM 2817 N N . GLU A 1 347 ? 15.418 16.013 -32.582 1.00 93.56 347 GLU A N 1
ATOM 2818 C CA . GLU A 1 347 ? 15.680 14.946 -33.571 1.00 93.56 347 GLU A CA 1
ATOM 2819 C C . GLU A 1 347 ? 16.909 14.093 -33.216 1.00 93.56 347 GLU A C 1
ATOM 2821 O O . GLU A 1 347 ? 16.842 12.864 -33.278 1.00 93.56 347 GLU A O 1
ATOM 2826 N N . ARG A 1 348 ? 17.977 14.709 -32.689 1.00 93.56 348 ARG A N 1
ATOM 2827 C CA . ARG A 1 348 ? 19.173 13.989 -32.205 1.00 93.56 348 ARG A CA 1
ATOM 2828 C C . ARG A 1 348 ? 18.852 13.045 -31.061 1.00 93.56 348 ARG A C 1
ATOM 2830 O O . ARG A 1 348 ? 19.374 11.939 -30.984 1.00 93.56 348 ARG A O 1
ATOM 2837 N N . GLN A 1 349 ? 17.982 13.484 -30.156 1.00 93.69 349 GLN A N 1
ATOM 2838 C CA . GLN A 1 349 ? 17.557 12.685 -29.011 1.00 93.69 349 GLN A CA 1
ATOM 2839 C C . GLN A 1 349 ? 16.695 11.503 -29.455 1.00 93.69 349 GLN A C 1
ATOM 2841 O O . GLN A 1 349 ? 16.836 10.412 -28.908 1.00 93.69 349 GLN A O 1
ATOM 2846 N N . ILE A 1 350 ? 15.846 11.697 -30.470 1.00 95.56 350 ILE A N 1
ATOM 2847 C CA . ILE A 1 350 ? 15.078 10.614 -31.096 1.00 95.56 350 ILE A CA 1
ATOM 2848 C C . ILE A 1 350 ? 16.031 9.611 -31.758 1.00 95.56 350 ILE A C 1
ATOM 2850 O O . ILE A 1 350 ? 15.886 8.411 -31.526 1.00 95.56 350 ILE A O 1
ATOM 2854 N N . ALA A 1 351 ? 17.026 10.082 -32.517 1.00 96.62 351 ALA A N 1
ATOM 2855 C CA . ALA A 1 351 ? 18.010 9.223 -33.175 1.00 96.62 351 ALA A CA 1
ATOM 2856 C C . ALA A 1 351 ? 18.760 8.359 -32.150 1.00 96.62 351 ALA A C 1
ATOM 2858 O O . ALA A 1 351 ? 18.743 7.130 -32.239 1.00 96.62 351 ALA A O 1
ATOM 2859 N N . HIS A 1 352 ? 19.303 8.986 -31.101 1.00 96.00 352 HIS A N 1
ATOM 2860 C CA . HIS A 1 352 ? 19.980 8.277 -30.015 1.00 96.00 352 HIS A CA 1
ATOM 2861 C C . HIS A 1 352 ? 19.056 7.307 -29.274 1.00 96.00 352 HIS A C 1
ATOM 2863 O O . HIS A 1 352 ? 19.475 6.200 -28.951 1.00 96.00 352 HIS A O 1
ATOM 2869 N N . ALA A 1 353 ? 17.794 7.668 -29.023 1.00 96.44 353 ALA A N 1
ATOM 2870 C CA . ALA A 1 353 ? 16.831 6.763 -28.398 1.00 96.44 353 ALA A CA 1
ATOM 2871 C C . ALA A 1 353 ? 16.593 5.504 -29.244 1.00 96.44 353 ALA A C 1
ATOM 2873 O O . ALA A 1 353 ? 16.637 4.391 -28.720 1.00 96.44 353 ALA A O 1
ATOM 2874 N N . ILE A 1 354 ? 16.387 5.660 -30.551 1.00 97.19 354 ILE A N 1
ATOM 2875 C CA . ILE A 1 354 ? 16.164 4.543 -31.477 1.00 97.19 354 ILE A CA 1
ATOM 2876 C C . ILE A 1 354 ? 17.382 3.612 -31.520 1.00 97.19 354 ILE A C 1
ATOM 2878 O O . ILE A 1 354 ? 17.230 2.397 -31.389 1.00 97.19 354 ILE A O 1
ATOM 2882 N N . GLU A 1 355 ? 18.586 4.168 -31.639 1.00 97.00 355 GLU A N 1
ATOM 2883 C CA . GLU A 1 355 ? 19.831 3.394 -31.653 1.00 97.00 355 GLU A CA 1
ATOM 2884 C C . GLU A 1 355 ? 20.074 2.665 -30.331 1.00 97.00 355 GLU A C 1
ATOM 2886 O O . GLU A 1 355 ? 20.456 1.495 -30.329 1.00 97.00 355 GLU A O 1
ATOM 2891 N N . GLN A 1 356 ? 19.819 3.327 -29.196 1.00 96.75 356 GLN A N 1
ATOM 2892 C CA . GLN A 1 356 ? 19.932 2.698 -27.880 1.00 96.75 356 GLN A CA 1
ATOM 2893 C C . GLN A 1 356 ? 18.935 1.556 -27.715 1.00 96.75 356 GLN A C 1
ATOM 2895 O O . GLN A 1 356 ? 19.306 0.499 -27.209 1.00 96.75 356 GLN A O 1
ATOM 2900 N N . ALA A 1 357 ? 17.689 1.732 -28.158 1.00 97.38 357 ALA A N 1
ATOM 2901 C CA . ALA A 1 357 ? 16.705 0.661 -28.102 1.00 97.38 357 ALA A CA 1
ATOM 2902 C C . ALA A 1 357 ? 17.116 -0.532 -28.971 1.00 97.38 357 ALA A C 1
ATOM 2904 O O . ALA A 1 357 ? 17.008 -1.665 -28.512 1.00 97.38 357 ALA A O 1
ATOM 2905 N N . ALA A 1 358 ? 17.627 -0.291 -30.182 1.00 96.81 358 ALA A N 1
ATOM 2906 C CA . ALA A 1 358 ? 18.122 -1.346 -31.063 1.00 96.81 358 ALA A CA 1
ATOM 2907 C C . ALA A 1 358 ? 19.312 -2.100 -30.444 1.00 96.81 358 ALA A C 1
ATOM 2909 O O . ALA A 1 358 ? 19.292 -3.327 -30.376 1.00 96.81 358 ALA A O 1
ATOM 2910 N N . ALA A 1 359 ? 20.304 -1.374 -29.919 1.00 96.50 359 ALA A N 1
ATOM 2911 C CA . ALA A 1 359 ? 21.471 -1.974 -29.277 1.00 96.50 359 ALA A CA 1
ATOM 2912 C C . ALA A 1 359 ? 21.094 -2.790 -28.030 1.00 96.50 359 ALA A C 1
ATOM 2914 O O . ALA A 1 359 ? 21.595 -3.895 -27.834 1.00 96.50 359 ALA A O 1
ATOM 2915 N N . LYS A 1 360 ? 20.184 -2.276 -27.191 1.00 97.25 360 LYS A N 1
ATOM 2916 C CA . LYS A 1 360 ? 19.722 -2.984 -25.988 1.00 97.25 360 LYS A CA 1
ATOM 2917 C C . LYS A 1 360 ? 18.842 -4.185 -26.313 1.00 97.25 360 LYS A C 1
ATOM 2919 O O . LYS A 1 360 ? 18.970 -5.200 -25.638 1.00 97.25 360 LYS A O 1
ATOM 2924 N N . ALA A 1 361 ? 17.997 -4.086 -27.335 1.00 97.00 361 ALA A N 1
ATOM 2925 C CA . ALA A 1 361 ? 17.204 -5.205 -27.836 1.00 97.00 361 ALA A CA 1
ATOM 2926 C C . ALA A 1 361 ? 18.098 -6.385 -28.249 1.00 97.00 361 ALA A C 1
ATOM 2928 O O . ALA A 1 361 ? 17.807 -7.524 -27.894 1.00 97.00 361 ALA A O 1
ATOM 2929 N N . GLU A 1 362 ? 19.217 -6.108 -28.926 1.00 95.94 362 GLU A N 1
ATOM 2930 C CA . GLU A 1 362 ? 20.204 -7.128 -29.298 1.00 95.94 362 GLU A CA 1
ATOM 2931 C C . GLU A 1 362 ? 21.008 -7.641 -28.091 1.00 95.94 362 GLU A C 1
ATOM 2933 O O . GLU A 1 362 ? 21.223 -8.843 -27.960 1.00 95.94 362 GLU A O 1
ATOM 2938 N N . GLU A 1 363 ? 21.427 -6.753 -27.181 1.00 96.69 363 GLU A N 1
ATOM 2939 C CA . GLU A 1 363 ? 22.223 -7.115 -25.997 1.00 96.69 363 GLU A CA 1
ATOM 2940 C C . GLU A 1 363 ? 21.444 -7.992 -24.998 1.00 96.69 363 GLU A C 1
ATOM 2942 O O . GLU A 1 363 ? 22.017 -8.920 -24.426 1.00 96.69 363 GLU A O 1
ATOM 2947 N N . TYR A 1 364 ? 20.158 -7.699 -24.777 1.00 95.88 364 TYR A N 1
ATOM 2948 C CA . TYR A 1 364 ? 19.320 -8.348 -23.757 1.00 95.88 364 TYR A CA 1
ATOM 2949 C C . TYR A 1 364 ? 18.264 -9.302 -24.328 1.00 95.88 364 TYR A C 1
ATOM 2951 O O . TYR A 1 364 ? 17.477 -9.829 -23.550 1.00 95.88 364 TYR A O 1
ATOM 2959 N N . ASP A 1 365 ? 18.252 -9.541 -25.642 1.00 95.94 365 ASP A N 1
ATOM 2960 C CA . ASP A 1 365 ? 17.337 -10.472 -26.323 1.00 95.94 365 ASP A CA 1
ATOM 2961 C C . ASP A 1 365 ? 15.846 -10.157 -26.082 1.00 95.94 365 ASP A C 1
ATOM 2963 O O . ASP A 1 365 ? 15.073 -10.965 -25.568 1.00 95.94 365 ASP A O 1
ATOM 2967 N N . PHE A 1 366 ? 15.428 -8.939 -26.444 1.00 97.38 366 PHE A N 1
ATOM 2968 C CA . PHE A 1 366 ? 14.015 -8.543 -26.446 1.00 97.38 366 PHE A CA 1
ATOM 2969 C C . PHE A 1 366 ? 13.645 -7.783 -27.723 1.00 97.38 366 PHE A C 1
ATOM 2971 O O . PHE A 1 366 ? 14.484 -7.206 -28.407 1.00 97.38 366 PHE A O 1
ATOM 2978 N N . GLN A 1 367 ? 12.356 -7.733 -28.043 1.00 97.06 367 GLN A N 1
ATOM 2979 C CA . GLN A 1 367 ? 11.819 -7.021 -29.190 1.00 97.06 367 GLN A CA 1
ATOM 2980 C C . GLN A 1 367 ? 11.403 -5.592 -28.820 1.00 97.06 367 GLN A C 1
ATOM 2982 O O . GLN A 1 367 ? 10.460 -5.376 -28.060 1.00 97.06 367 GLN A O 1
ATOM 2987 N N . TYR A 1 368 ? 12.045 -4.593 -29.423 1.00 97.81 368 TYR A N 1
ATOM 2988 C CA . TYR A 1 368 ? 11.548 -3.220 -29.377 1.00 97.81 368 TYR A CA 1
ATOM 2989 C C . TYR A 1 368 ? 10.634 -2.925 -30.572 1.00 97.81 368 TYR A C 1
ATOM 2991 O O . TYR A 1 368 ? 11.026 -3.110 -31.725 1.00 97.81 368 TYR A O 1
ATOM 2999 N N . ILE A 1 369 ? 9.415 -2.461 -30.302 1.00 97.25 369 ILE A N 1
ATOM 3000 C CA . ILE A 1 369 ? 8.422 -2.079 -31.308 1.00 97.25 369 ILE A CA 1
ATOM 3001 C C . ILE A 1 369 ? 8.095 -0.603 -31.109 1.00 97.25 369 ILE A C 1
ATOM 3003 O O . ILE A 1 369 ? 7.716 -0.180 -30.019 1.00 97.25 369 ILE A O 1
ATOM 3007 N N . MET A 1 370 ? 8.203 0.187 -32.171 1.00 96.00 370 MET A N 1
ATOM 3008 C CA . MET A 1 370 ? 7.831 1.596 -32.131 1.00 96.00 370 MET A CA 1
ATOM 3009 C C . MET A 1 370 ? 6.911 1.951 -33.291 1.00 96.00 370 MET A C 1
ATOM 3011 O O . MET A 1 370 ? 7.072 1.431 -34.397 1.00 96.00 370 MET A O 1
ATOM 3015 N N . THR A 1 371 ? 5.983 2.868 -33.048 1.00 94.94 371 THR A N 1
ATOM 3016 C CA . THR A 1 371 ? 5.312 3.618 -34.111 1.00 94.94 371 THR A CA 1
ATOM 3017 C C . THR A 1 371 ? 5.935 5.010 -34.186 1.00 94.94 371 THR A C 1
ATOM 3019 O O . THR A 1 371 ? 6.308 5.612 -33.177 1.00 94.94 371 THR A O 1
ATOM 3022 N N . ILE A 1 372 ? 6.102 5.522 -35.401 1.00 93.88 372 ILE A N 1
ATOM 3023 C CA . ILE A 1 372 ? 6.636 6.861 -35.636 1.00 93.88 372 ILE A CA 1
ATOM 3024 C C . ILE A 1 372 ? 6.077 7.388 -36.954 1.00 93.88 372 ILE A C 1
ATOM 3026 O O . ILE A 1 372 ? 5.949 6.637 -37.924 1.00 93.88 372 ILE A O 1
ATOM 3030 N N . ASN A 1 373 ? 5.727 8.672 -36.987 1.00 91.56 373 ASN A N 1
ATOM 3031 C CA . ASN A 1 373 ? 5.321 9.314 -38.231 1.00 91.56 373 ASN A CA 1
ATOM 3032 C C . ASN A 1 373 ? 6.544 9.482 -39.137 1.00 91.56 373 ASN A C 1
ATOM 3034 O O . ASN A 1 373 ? 7.646 9.754 -38.662 1.00 91.56 373 ASN A O 1
ATOM 3038 N N . SER A 1 374 ? 6.362 9.332 -40.447 1.00 90.50 374 SER A N 1
ATOM 3039 C CA . SER A 1 374 ? 7.474 9.362 -41.404 1.00 90.50 374 SER A CA 1
ATOM 3040 C C . SER A 1 374 ? 8.243 10.687 -41.423 1.00 90.50 374 SER A C 1
ATOM 3042 O O . SER A 1 374 ? 9.421 10.690 -41.759 1.00 90.50 374 SER A O 1
ATOM 3044 N N . ASP A 1 375 ? 7.584 11.795 -41.080 1.00 90.62 375 ASP A N 1
ATOM 3045 C CA . ASP A 1 375 ? 8.172 13.136 -40.969 1.00 90.62 375 ASP A CA 1
ATOM 3046 C C . ASP A 1 375 ? 8.971 13.351 -39.674 1.00 90.62 375 ASP A C 1
ATOM 3048 O O . ASP A 1 375 ? 9.747 14.294 -39.595 1.00 90.62 375 ASP A O 1
ATOM 3052 N N . MET A 1 376 ? 8.810 12.469 -38.684 1.00 91.94 376 MET A N 1
ATOM 3053 C CA . MET A 1 376 ? 9.509 12.514 -37.395 1.00 91.94 376 MET A CA 1
ATOM 3054 C C . MET A 1 376 ? 10.754 11.615 -37.356 1.00 91.94 376 MET A C 1
ATOM 3056 O O . MET A 1 376 ? 11.426 11.553 -36.327 1.00 91.94 376 MET A O 1
ATOM 3060 N N . VAL A 1 377 ? 11.048 10.877 -38.432 1.00 94.81 377 VAL A N 1
ATOM 3061 C CA . VAL A 1 377 ? 12.217 9.990 -38.492 1.00 94.81 377 VAL A CA 1
ATOM 3062 C C . VAL A 1 377 ? 13.484 10.832 -38.711 1.00 94.81 377 VAL A C 1
ATOM 3064 O O . VAL A 1 377 ? 13.608 11.464 -39.763 1.00 94.81 377 VAL A O 1
ATOM 3067 N N . PRO A 1 378 ? 14.451 10.827 -37.773 1.00 95.19 378 PRO A N 1
ATOM 3068 C CA . PRO A 1 378 ? 15.611 11.717 -37.810 1.00 95.19 378 PRO A CA 1
ATOM 3069 C C . PRO A 1 378 ? 16.746 11.133 -38.668 1.00 95.19 378 PRO A C 1
ATOM 3071 O O . PRO A 1 378 ? 17.823 10.816 -38.167 1.00 95.19 378 PRO A O 1
ATOM 3074 N N . TYR A 1 379 ? 16.501 10.957 -39.972 1.00 94.38 379 TYR A N 1
ATOM 3075 C CA . TYR A 1 379 ? 17.446 10.305 -40.895 1.00 94.38 379 TYR A CA 1
ATOM 3076 C C . TYR A 1 379 ? 18.852 10.926 -40.887 1.00 94.38 379 TYR A C 1
ATOM 3078 O O . TYR A 1 379 ? 19.831 10.205 -41.057 1.00 94.38 379 TYR A O 1
ATOM 3086 N N . GLU A 1 380 ? 18.949 12.240 -40.679 1.00 94.62 380 GLU A N 1
ATOM 3087 C CA . GLU A 1 380 ? 20.211 12.989 -40.734 1.00 94.62 380 GLU A CA 1
ATOM 3088 C C . GLU A 1 380 ? 21.018 12.946 -39.422 1.00 94.62 380 GLU A C 1
ATOM 3090 O O . GLU A 1 380 ? 22.194 13.306 -39.425 1.00 94.62 380 GLU A O 1
ATOM 3095 N N . ASP A 1 381 ? 20.414 12.520 -38.306 1.00 96.25 381 ASP A N 1
ATOM 3096 C CA . ASP A 1 381 ? 21.060 12.516 -36.983 1.00 96.25 381 ASP A CA 1
ATOM 3097 C C . ASP A 1 381 ? 21.499 11.116 -36.515 1.00 96.25 381 ASP A C 1
ATOM 3099 O O . ASP A 1 381 ? 22.121 10.992 -35.457 1.00 96.25 381 ASP A O 1
ATOM 3103 N N . PHE A 1 382 ? 21.208 10.058 -37.282 1.00 96.44 382 PHE A N 1
ATOM 3104 C CA . PHE A 1 382 ? 21.723 8.716 -36.997 1.00 96.44 382 PHE A CA 1
ATOM 3105 C C . PHE A 1 382 ? 23.246 8.639 -37.182 1.00 96.44 382 PHE A C 1
ATOM 3107 O O . PHE A 1 382 ? 23.831 9.270 -38.066 1.00 96.44 382 PHE A O 1
ATOM 3114 N N . HIS A 1 383 ? 23.903 7.818 -36.365 1.00 93.62 383 HIS A N 1
ATOM 3115 C CA . HIS A 1 383 ? 25.322 7.524 -36.501 1.00 93.62 383 HIS A CA 1
ATOM 3116 C C . HIS A 1 383 ? 25.614 6.790 -37.814 1.00 93.62 383 HIS A C 1
ATOM 3118 O O . HIS A 1 383 ? 24.831 5.963 -38.292 1.00 93.62 383 HIS A O 1
ATOM 3124 N N . GLU A 1 384 ? 26.802 7.046 -38.373 1.00 90.25 384 GLU A N 1
ATOM 3125 C CA . GLU A 1 384 ? 27.270 6.357 -39.575 1.00 90.25 384 GLU A CA 1
ATOM 3126 C C . GLU A 1 384 ? 27.208 4.830 -39.391 1.00 90.25 384 GLU A C 1
ATOM 3128 O O . GLU A 1 384 ? 27.850 4.265 -38.504 1.00 90.25 384 GLU A O 1
ATOM 3133 N N . GLY A 1 385 ? 26.442 4.163 -40.258 1.00 88.75 385 GLY A N 1
ATOM 3134 C CA . GLY A 1 385 ? 26.263 2.709 -40.252 1.00 88.75 385 GLY A CA 1
ATOM 3135 C C . GLY A 1 385 ? 24.944 2.221 -39.652 1.00 88.75 385 GLY A C 1
ATOM 3136 O O . GLY A 1 385 ? 24.625 1.047 -39.828 1.00 88.75 385 GLY A O 1
ATOM 3137 N N . PHE A 1 386 ? 24.151 3.085 -39.014 1.00 94.81 386 PHE A N 1
ATOM 3138 C CA . PHE A 1 386 ? 22.798 2.729 -38.592 1.00 94.81 386 PHE A CA 1
ATOM 3139 C C . PHE A 1 386 ? 21.805 2.908 -39.751 1.00 94.81 386 PHE A C 1
ATOM 3141 O O . PHE A 1 386 ? 21.596 4.019 -40.237 1.00 94.81 386 PHE A O 1
ATOM 3148 N N . ASN A 1 387 ? 21.191 1.814 -40.212 1.00 93.94 387 ASN A N 1
ATOM 3149 C CA . ASN A 1 387 ? 20.223 1.839 -41.308 1.00 93.94 387 ASN A CA 1
ATOM 3150 C C . ASN A 1 387 ? 18.792 1.642 -40.792 1.00 93.94 387 ASN A C 1
ATOM 3152 O O . ASN A 1 387 ? 18.322 0.515 -40.640 1.00 93.94 387 ASN A O 1
ATOM 3156 N N . PHE A 1 388 ? 18.076 2.746 -40.567 1.00 94.12 388 PHE A N 1
ATOM 3157 C CA . PHE A 1 388 ? 16.700 2.705 -40.066 1.00 94.12 388 PHE A CA 1
ATOM 3158 C C . PHE A 1 388 ? 15.751 1.887 -40.962 1.00 94.12 388 PHE A C 1
ATOM 3160 O O . PHE A 1 388 ? 14.879 1.183 -40.450 1.00 94.12 388 PHE A O 1
ATOM 3167 N N . ASP A 1 389 ? 15.935 1.916 -42.288 1.00 93.94 389 ASP A N 1
ATOM 3168 C CA . ASP A 1 389 ? 15.034 1.244 -43.233 1.00 93.94 389 ASP A CA 1
ATOM 3169 C C . ASP A 1 389 ? 15.005 -0.287 -43.059 1.00 93.94 389 ASP A C 1
ATOM 3171 O O . ASP A 1 389 ? 13.979 -0.916 -43.324 1.00 93.94 389 ASP A O 1
ATOM 3175 N N . GLU A 1 390 ? 16.080 -0.903 -42.551 1.00 93.81 390 GLU A N 1
ATOM 3176 C CA . GLU A 1 390 ? 16.138 -2.351 -42.267 1.00 93.81 390 GLU A CA 1
ATOM 3177 C C . GLU A 1 390 ? 15.221 -2.767 -41.101 1.00 93.81 390 GLU A C 1
ATOM 3179 O O . GLU A 1 390 ? 14.753 -3.916 -41.005 1.00 93.81 390 GLU A O 1
ATOM 3184 N N . HIS A 1 391 ? 14.903 -1.812 -40.228 1.00 93.38 391 HIS A N 1
ATOM 3185 C CA . HIS A 1 391 ? 14.039 -2.014 -39.073 1.00 93.38 391 HIS A CA 1
ATOM 3186 C C . HIS A 1 391 ? 12.554 -1.783 -39.389 1.00 93.38 391 HIS A C 1
ATOM 3188 O O . HIS A 1 391 ? 11.699 -2.169 -38.590 1.00 93.38 391 HIS A O 1
ATOM 3194 N N . ILE A 1 392 ? 12.212 -1.256 -40.570 1.00 94.31 392 ILE A N 1
ATOM 3195 C CA . ILE A 1 392 ? 10.819 -1.025 -40.967 1.00 94.31 392 ILE A CA 1
ATOM 3196 C C . ILE A 1 392 ? 10.135 -2.357 -41.287 1.00 94.31 392 ILE A C 1
ATOM 3198 O O . ILE A 1 392 ? 10.479 -3.045 -42.248 1.00 94.31 392 ILE A O 1
ATOM 3202 N N . LYS A 1 393 ? 9.126 -2.721 -40.486 1.00 93.44 393 LYS A N 1
ATOM 3203 C CA . LYS A 1 393 ? 8.316 -3.937 -40.705 1.00 93.44 393 LYS A CA 1
ATOM 3204 C C . LYS A 1 393 ? 6.984 -3.667 -41.394 1.00 93.44 393 LYS A C 1
ATOM 3206 O O . LYS A 1 393 ? 6.481 -4.537 -42.097 1.00 93.44 393 LYS A O 1
ATOM 3211 N N . LEU A 1 394 ? 6.428 -2.472 -41.211 1.00 90.56 394 LEU A N 1
ATOM 3212 C CA . LEU A 1 394 ? 5.141 -2.069 -41.765 1.00 90.56 394 LEU A CA 1
ATOM 3213 C C . LEU A 1 394 ? 5.159 -0.565 -42.049 1.00 90.56 394 LEU A C 1
ATOM 3215 O O . LEU A 1 394 ? 5.626 0.211 -41.217 1.00 90.56 394 LEU A O 1
ATOM 3219 N N . ARG A 1 395 ? 4.651 -0.158 -43.216 1.00 89.81 395 ARG A N 1
ATOM 3220 C CA . ARG A 1 395 ? 4.363 1.244 -43.545 1.00 89.81 395 ARG A CA 1
ATOM 3221 C C . ARG A 1 395 ? 2.855 1.382 -43.704 1.00 89.81 395 ARG A C 1
ATOM 3223 O O . ARG A 1 395 ? 2.256 0.605 -44.442 1.00 89.81 395 ARG A O 1
ATOM 3230 N N . LEU A 1 396 ? 2.275 2.343 -42.996 1.00 88.44 396 LEU A N 1
ATOM 3231 C CA . LEU A 1 396 ? 0.849 2.648 -43.038 1.00 88.44 396 LEU A CA 1
ATOM 3232 C C . LEU A 1 396 ? 0.649 3.996 -43.732 1.00 88.44 396 LEU A C 1
ATOM 3234 O O . LEU A 1 396 ? 1.465 4.902 -43.558 1.00 88.44 396 LEU A O 1
ATOM 3238 N N . SER A 1 397 ? -0.413 4.117 -44.522 1.00 84.50 397 SER A N 1
ATOM 3239 C CA . SER A 1 397 ? -0.819 5.368 -45.159 1.00 84.50 397 SER A CA 1
ATOM 3240 C C . SER A 1 397 ? -2.337 5.457 -45.276 1.00 84.50 397 SER A C 1
ATOM 3242 O O . SER A 1 397 ? -3.034 4.449 -45.363 1.00 84.50 397 SER A O 1
ATOM 3244 N N . ASP A 1 398 ? -2.848 6.685 -45.322 1.00 80.50 398 ASP A N 1
ATOM 3245 C CA . ASP A 1 398 ? -4.279 6.943 -45.515 1.00 80.50 398 ASP A CA 1
ATOM 3246 C C . ASP A 1 398 ? -4.679 6.973 -47.004 1.00 80.50 398 ASP A C 1
ATOM 3248 O O . ASP A 1 398 ? -5.835 7.257 -47.339 1.00 80.50 398 ASP A O 1
ATOM 3252 N N . ASP A 1 399 ? -3.745 6.674 -47.916 1.00 81.50 399 ASP A N 1
ATOM 3253 C CA . ASP A 1 399 ? -3.941 6.781 -49.367 1.00 81.50 399 ASP A CA 1
ATOM 3254 C C . ASP A 1 399 ? -4.974 5.773 -49.898 1.00 81.50 399 ASP A C 1
ATOM 3256 O O . ASP A 1 399 ? -5.784 6.109 -50.772 1.00 81.50 399 ASP A O 1
ATOM 3260 N N . ASP A 1 400 ? -5.017 4.563 -49.330 1.00 77.06 400 ASP A N 1
ATOM 3261 C CA . ASP A 1 400 ? -5.971 3.502 -49.667 1.00 77.06 400 ASP A CA 1
ATOM 3262 C C . ASP A 1 400 ? -6.307 2.593 -48.464 1.00 77.06 400 ASP A C 1
ATOM 3264 O O . ASP A 1 400 ? -5.700 2.683 -47.399 1.00 77.06 400 ASP A O 1
ATOM 3268 N N . GLU A 1 401 ? -7.322 1.728 -48.606 1.00 75.62 401 GLU A N 1
ATOM 3269 C CA . GLU A 1 401 ? -7.737 0.803 -47.536 1.00 75.62 401 GLU A CA 1
ATOM 3270 C C . GLU A 1 401 ? -6.621 -0.183 -47.155 1.00 75.62 401 GLU A C 1
ATOM 3272 O O . GLU A 1 401 ? -6.505 -0.535 -45.982 1.00 75.62 401 GLU A O 1
ATOM 3277 N N . SER A 1 402 ? -5.763 -0.582 -48.103 1.00 74.81 402 SER A N 1
ATOM 3278 C CA . SER A 1 402 ? -4.619 -1.471 -47.850 1.00 74.81 402 SER A CA 1
ATOM 3279 C C . SER A 1 402 ? -3.494 -0.833 -47.032 1.00 74.81 402 SER A C 1
ATOM 3281 O O . SER A 1 402 ? -2.731 -1.564 -46.404 1.00 74.81 402 SER A O 1
ATOM 3283 N N . GLY A 1 403 ? -3.398 0.498 -47.015 1.00 72.12 403 GLY A N 1
ATOM 3284 C CA . GLY A 1 403 ? -2.462 1.260 -46.190 1.00 72.12 403 GLY A CA 1
ATOM 3285 C C . GLY A 1 403 ? -2.945 1.503 -44.758 1.00 72.12 403 GLY A C 1
ATOM 3286 O O . GLY A 1 403 ? -2.145 1.884 -43.904 1.00 72.12 403 GLY A O 1
ATOM 3287 N N . SER A 1 404 ? -4.225 1.262 -44.462 1.00 76.12 404 SER A N 1
ATOM 3288 C CA . SER A 1 404 ? -4.800 1.502 -43.134 1.00 76.12 404 SER A CA 1
ATOM 3289 C C . SER A 1 404 ? -4.518 0.353 -42.153 1.00 76.12 404 SER A C 1
ATOM 3291 O O . SER A 1 404 ? -4.541 -0.819 -42.527 1.00 76.12 404 SER A O 1
ATOM 3293 N N . LEU A 1 405 ? -4.316 0.669 -40.865 1.00 74.38 405 LEU A N 1
ATOM 3294 C CA . LEU A 1 405 ? -3.971 -0.318 -39.823 1.00 74.38 405 LEU A CA 1
ATOM 3295 C C . LEU A 1 405 ? -4.988 -1.472 -39.705 1.00 74.38 405 LEU A C 1
ATOM 3297 O O . LEU A 1 405 ? -4.611 -2.595 -39.379 1.00 74.38 405 LEU A O 1
ATOM 3301 N N . LEU A 1 406 ? -6.274 -1.191 -39.949 1.00 78.81 406 LEU A N 1
ATOM 3302 C CA . LEU A 1 406 ? -7.380 -2.150 -39.807 1.00 78.81 406 LEU A CA 1
ATOM 3303 C C . LEU A 1 406 ? -8.062 -2.510 -41.136 1.00 78.81 406 LEU A C 1
ATOM 3305 O O . LEU A 1 406 ? -9.068 -3.216 -41.119 1.00 78.81 406 LEU A O 1
ATOM 3309 N N . GLY A 1 407 ? -7.567 -2.020 -42.275 1.00 68.62 407 GLY A N 1
ATOM 3310 C CA . GLY A 1 407 ? -8.260 -2.190 -43.557 1.00 68.62 407 GLY A CA 1
ATOM 3311 C C . GLY A 1 407 ? -9.583 -1.415 -43.655 1.00 68.62 407 GLY A C 1
ATOM 3312 O O . GLY A 1 407 ? -10.473 -1.827 -44.393 1.00 68.62 407 GLY A O 1
ATOM 3313 N N . LEU A 1 408 ? -9.757 -0.346 -42.867 1.00 69.56 408 LEU A N 1
ATOM 3314 C CA . LEU A 1 408 ? -10.999 0.423 -42.738 1.00 69.56 408 LEU A CA 1
ATOM 3315 C C . LEU A 1 408 ? -10.708 1.931 -42.778 1.00 69.56 408 LEU A C 1
ATOM 3317 O O . LEU A 1 408 ? -9.790 2.404 -42.108 1.00 69.56 408 LEU A O 1
ATOM 3321 N N . ARG A 1 409 ? -11.535 2.692 -43.508 1.00 62.09 409 ARG A N 1
ATOM 3322 C CA . ARG A 1 409 ? -11.574 4.165 -43.455 1.00 62.09 409 ARG A CA 1
ATOM 3323 C C . ARG A 1 409 ? -12.686 4.631 -42.512 1.00 62.09 409 ARG A C 1
ATOM 3325 O O . ARG A 1 409 ? -13.803 4.121 -42.600 1.00 62.09 409 ARG A O 1
ATOM 3332 N N . PHE A 1 410 ? -12.372 5.583 -41.634 1.00 61.25 410 PHE A N 1
ATOM 3333 C CA . PHE A 1 410 ? -13.324 6.210 -40.708 1.00 61.25 410 PHE A CA 1
ATOM 3334 C C . PHE A 1 410 ? -13.907 7.511 -41.257 1.00 61.25 410 PHE A C 1
ATOM 3336 O O . PHE A 1 410 ? -13.173 8.236 -41.967 1.00 61.25 410 PHE A O 1
#

Secondary structure (DSSP, 8-state):
--------HHHHHHHHHHHHTS-HHHHHHHHHHHHHHHHHHHHHHHHHTTSS--HHHHHHHHHHHHHHHHHHHHHHHH----HHHHHHHHHHHHHHHHHHHHHHHHHHHHHHHHHHHHHHHS-PPP-HHHHHHHHHTTT----HHHHHHHHHHHHHHHHHHHHHHHHHHHHHHHHHHHHHHHHHHHHHHHHHHHHHHHHHTTSTHHHHHHHHHHHHHHHHHHHHHHHHHHHHHHHHHHHHHHHHHHHHHHHHHHHHHHHHTHHHHHHHHHHHHHHHHHHHSS--EEEEEEETTEEEEEEE-TT--SHHHHHHHHHHHHHHHHHHHHHTT----EEEE-GGGTTTS-HHHHHHHHHHHHHHHHHHT-EEEE---GGG--TTTSPTT--GGGG------SSSGGGSTTS---

Radius of gyration: 35.86 Å; chains: 1; bounding box: 80×51×102 Å

Foldseek 3Di:
DPDPPDDDQLVVLLVVCVLLVFHSVLSVLLVVLVVLLVVLVVVVVCCVVVVDPDLVRLVVVLVVLVVVLVVLVVVLVPQDDDPVLVVLVVLLVVLVVLLVVLVVLLVVLVVVLVVLVVVLVPDDQPPVVVVVVVVVVVVDDDDVVVVVVVVVVSVVVVVVNVVSNVVSVVVSVVSVVSNVVSVVVSVVSVVSSVVSVVVQVPDCSSVVSVVSVVVSVVSVVVSVVSVVVSVVNVVSVVVSVVSVVVLVVSLVVSVVSCVVCVVSVVLLQCQLQVLLCLQPVGGKDWDWDQDSSGIDTDTGRPPDD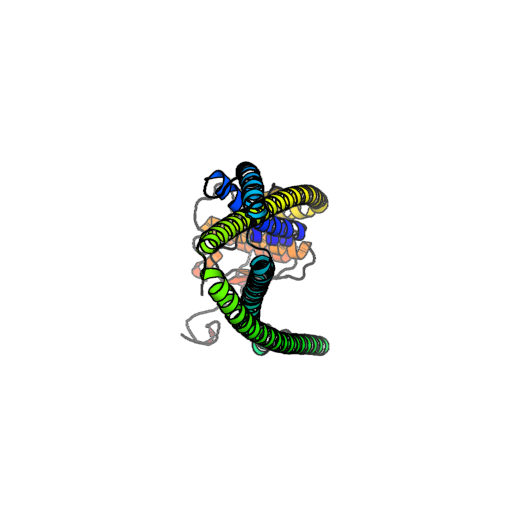DDLRVLSSVLSNQLSSQLSCLVVVNPPAEDEDEQVSQPPHDLLSVQSSVVSSVVSCVVSVHYYHYDHDPVSHSVPNHDPPDDVVVVDPAAADPPALVRHPVSDDD